Protein AF-B9TCU0-F1 (afdb_monomer)

InterPro domains:
  IPR010623 Type VI secretion system IcmF, C-terminal [PF06744] (36-79)
  IPR017748 T6S-associated protein TagF [PF09867] (132-261)
  IPR017748 T6S-associated protein TagF [TIGR03373] (132-264)
  IPR038225 T6S-associated protein TagF superfamily [G3DSA:3.40.1730.10] (129-309)

Foldseek 3Di:
DDDDDDPVCVVCVCVVPDDPDDDDDDDDDDDDKDKDKDWDDDDPPDQKDWDAALNDIDIDRRDPIDIDIDMPPDPNRDPDDDDDDDDDDDDDDDDDDDDDDDDDDDDDDDDDDDDDDDDDPDDPQKDKWFKWKWKAALLAQDIDTDDPPVVVVVVVVVLQVVLCVLLVVDVCSVVLLQPFAKWKKKKAKLPDQKMKIKIKHWHAYVVRHTGIIIMITMGGHPHRNVQQLLVLLQCVQVHVVRVVLVCQQRVDNDNPVSNVCRRRDIDITRSPPVVSVVVLVVVVVPDDQVNVCVQQVQFNSVLVLLVLCVVLVVCQVPVPLDDQAKEKAFAGPDPVCRSSVSSVVSVSNSVSCNVYTWIWMWMQGQQPNTGIIIIDGRGSDSLSVSLSSDVVSVVVHYDYRSPSVVSVVVVD

Radius of gyration: 26.93 Å; Cα contacts (8 Å, |Δi|>4): 605; chains: 1; bounding box: 75×57×75 Å

Nearest PDB structures (foldseek):
  6iz8-assembly1_B  TM=7.837E-01  e=7.554E-07  Pseudomonas aeruginosa
  2qnu-assembly1_B  TM=7.625E-01  e=1.665E-06  Pseudomonas aeruginosa PAO1
  6iz8-assembly1_C-2  TM=6.578E-01  e=1.972E-06  Pseudomonas aeruginosa
  2dd9-assembly2_C  TM=3.755E-01  e=1.488E-01  Chiridius poppei
  3wck-assembly6_F  TM=4.163E-01  e=4.599E-01  synthetic construct

Secondary structure (DSSP, 8-state):
------HHHHHHHHHHH--S----------PPPEEEEE---PPTT-S-EEEEETTEEEEE-SPPP--EEEEES-TT---------------------------------------------PPTTEEEEE-EEEE--TT-SS-EEE-S-HHHHHHHHHHHHHHHHHHTTSTTHHHHHHTPPPEEEEEEESS-SEEEEEEEE--B-TT--B--EEEEEEEE-S-HHHHHHHHHHHHHHHHHHHHHHHHHHHS-SSTHHHHHHHHH-EEEEETT-HHHHHHHHHHHHH--HHHHHHHHSS--HHHHHHHHHHHHHHHHHH------SEEEEE--SSHHHHHHHHHHHHHHHHHHHTTS--EEEEEEEEETTEEEEEEESSSS-HHHHHHHH-HHHHHHHEEESTT-THHHHHH-

Structure (mmCIF, N/CA/C/O backbone):
data_AF-B9TCU0-F1
#
_entry.id   AF-B9TCU0-F1
#
loop_
_atom_site.group_PDB
_atom_site.id
_atom_site.type_symbol
_atom_site.label_atom_id
_atom_site.label_alt_id
_atom_site.label_comp_id
_atom_site.label_asym_id
_atom_site.label_entity_id
_atom_site.label_seq_id
_atom_site.pdbx_PDB_ins_code
_atom_site.Cartn_x
_atom_site.Cartn_y
_atom_site.Cartn_z
_atom_site.occupancy
_atom_site.B_iso_or_equiv
_atom_site.auth_seq_id
_atom_site.auth_comp_id
_atom_site.auth_asym_id
_atom_site.auth_atom_id
_atom_site.pdbx_PDB_model_num
ATOM 1 N N . MET A 1 1 ? -21.642 18.076 28.314 1.00 26.59 1 MET A N 1
ATOM 2 C CA . MET A 1 1 ? -23.043 17.669 28.055 1.00 26.59 1 MET A CA 1
ATOM 3 C C . MET A 1 1 ? -23.347 17.977 26.596 1.00 26.59 1 MET A C 1
ATOM 5 O O . MET A 1 1 ? -23.140 19.115 26.224 1.00 26.59 1 MET A O 1
ATOM 9 N N . GLY A 1 2 ? -23.743 17.076 25.704 1.00 24.12 2 GLY A N 1
ATOM 10 C CA . GLY A 1 2 ? -23.940 15.633 25.761 1.00 24.12 2 GLY A CA 1
ATOM 11 C C . GLY A 1 2 ? -23.644 15.067 24.365 1.00 24.12 2 GLY A C 1
ATOM 12 O O . GLY A 1 2 ? -23.874 15.730 23.358 1.00 24.12 2 GLY A O 1
ATOM 13 N N . ILE A 1 3 ? -23.059 13.874 24.328 1.00 27.70 3 ILE A N 1
ATOM 14 C CA . ILE A 1 3 ? -22.777 13.119 23.107 1.00 27.70 3 ILE A CA 1
ATOM 15 C C . ILE A 1 3 ? -24.106 12.518 22.645 1.00 27.70 3 ILE A C 1
ATOM 17 O O . ILE A 1 3 ? -24.698 11.722 23.372 1.00 27.70 3 ILE A O 1
ATOM 21 N N . THR A 1 4 ? -24.593 12.883 21.462 1.00 23.77 4 THR A N 1
ATOM 22 C CA . THR A 1 4 ? -25.705 12.182 20.813 1.00 23.77 4 THR A CA 1
ATOM 23 C C . THR A 1 4 ? -25.148 10.994 20.037 1.00 23.77 4 THR A C 1
ATOM 25 O O . THR A 1 4 ? -24.582 11.130 18.956 1.00 23.77 4 THR A O 1
ATOM 28 N N . LEU A 1 5 ? -25.271 9.808 20.628 1.00 29.53 5 LEU A N 1
ATOM 29 C CA . LEU A 1 5 ? -25.070 8.537 19.933 1.00 29.53 5 LEU A CA 1
ATOM 30 C C . LEU A 1 5 ? -26.219 8.329 18.931 1.00 29.53 5 LEU A C 1
ATOM 32 O O . LEU A 1 5 ? -27.341 8.784 19.169 1.00 29.53 5 LEU A O 1
ATOM 36 N N . SER A 1 6 ? -25.965 7.642 17.814 1.00 33.78 6 SER A N 1
ATOM 37 C CA . SER A 1 6 ? -27.026 7.351 16.844 1.00 33.78 6 SER A CA 1
ATOM 38 C C . SER A 1 6 ? -28.133 6.508 17.506 1.00 33.78 6 SER A C 1
ATOM 40 O O . SER A 1 6 ? -27.818 5.629 18.315 1.00 33.78 6 SER A O 1
ATOM 42 N N . PRO A 1 7 ? -29.426 6.719 17.182 1.00 34.62 7 PRO A N 1
ATOM 43 C CA . PRO A 1 7 ? -30.531 5.995 17.824 1.00 34.62 7 PRO A CA 1
ATOM 44 C C . PRO A 1 7 ? -30.373 4.469 17.764 1.00 34.62 7 PRO A C 1
ATOM 46 O O . PRO A 1 7 ? -30.697 3.765 18.714 1.00 34.62 7 PRO A O 1
ATOM 49 N N . GLN A 1 8 ? -29.777 3.968 16.680 1.00 35.91 8 GLN A N 1
ATOM 50 C CA . GLN A 1 8 ? -29.482 2.551 16.470 1.00 35.91 8 GLN A CA 1
ATOM 51 C C . GLN A 1 8 ? -28.364 2.024 17.388 1.00 35.91 8 GLN A C 1
ATOM 53 O O . GLN A 1 8 ? -28.412 0.875 17.819 1.00 35.91 8 GLN A O 1
ATOM 58 N N . MET A 1 9 ? -27.364 2.852 17.710 1.00 36.84 9 MET A N 1
ATOM 59 C CA . MET A 1 9 ? -26.277 2.502 18.630 1.00 36.84 9 MET A CA 1
ATOM 60 C C . MET A 1 9 ? -26.756 2.531 20.086 1.00 36.84 9 MET A C 1
ATOM 62 O O . MET A 1 9 ? -26.443 1.617 20.842 1.00 36.84 9 MET A O 1
ATOM 66 N N . VAL A 1 10 ? -27.590 3.508 20.458 1.00 41.19 10 VAL A N 1
ATOM 67 C CA . VAL A 1 10 ? -28.221 3.574 21.792 1.00 41.19 10 VAL A CA 1
ATOM 68 C C . VAL A 1 10 ? -29.139 2.375 22.035 1.00 41.19 10 VAL A C 1
ATOM 70 O O . VAL A 1 10 ? -29.122 1.805 23.121 1.00 41.19 10 VAL A O 1
ATOM 73 N N . GLN A 1 11 ? -29.898 1.950 21.020 1.00 37.69 11 GLN A N 1
ATOM 74 C CA . GLN A 1 11 ? -30.792 0.791 21.114 1.00 37.69 11 GLN A CA 1
ATOM 75 C C . GLN A 1 11 ? -30.053 -0.550 21.261 1.00 37.69 11 GLN A C 1
ATOM 77 O O . GLN A 1 11 ? -30.598 -1.480 21.848 1.00 37.69 11 GLN A O 1
ATOM 82 N N . ARG A 1 12 ? -28.821 -0.667 20.746 1.00 35.38 12 ARG A N 1
ATOM 83 C CA . ARG A 1 12 ? -28.038 -1.920 20.756 1.00 35.38 12 ARG A CA 1
ATOM 84 C C . ARG A 1 12 ? -27.039 -2.014 21.906 1.00 35.38 12 ARG A C 1
ATOM 86 O O . ARG A 1 12 ? -26.642 -3.116 22.275 1.00 35.38 12 ARG A O 1
ATOM 93 N N . PHE A 1 13 ? -26.670 -0.878 22.492 1.00 34.59 13 PHE A N 1
ATOM 94 C CA . PHE A 1 13 ? -25.686 -0.792 23.567 1.00 34.59 13 PHE A CA 1
ATOM 95 C C . PHE A 1 13 ? -26.024 -1.653 24.802 1.00 34.59 13 PHE A C 1
ATOM 97 O O . PHE A 1 13 ? -25.126 -2.344 25.277 1.00 34.59 13 PHE A O 1
ATOM 104 N N . PRO A 1 14 ? -27.285 -1.743 25.283 1.00 35.59 14 PRO A N 1
ATOM 105 C CA . PRO A 1 14 ? -27.629 -2.614 26.413 1.00 35.59 14 PRO A CA 1
ATOM 106 C C . PRO A 1 14 ? -27.414 -4.110 26.133 1.00 35.59 14 PRO A C 1
ATOM 108 O O . PRO A 1 14 ? -27.074 -4.858 27.044 1.00 35.59 14 PRO A O 1
ATOM 111 N N . GLY A 1 15 ? -27.554 -4.546 24.875 1.00 34.66 15 GLY A N 1
ATOM 112 C CA . GLY A 1 15 ? -27.302 -5.934 24.468 1.00 34.66 15 GLY A CA 1
ATOM 113 C C . GLY A 1 15 ? -25.817 -6.300 24.406 1.00 34.66 15 GLY A C 1
ATOM 114 O O . GLY A 1 15 ? -25.475 -7.475 24.451 1.00 34.66 15 GLY A O 1
ATOM 115 N N . TRP A 1 16 ? -24.933 -5.303 24.335 1.00 33.47 16 TRP A N 1
ATOM 116 C CA . TRP A 1 16 ? -23.480 -5.488 24.279 1.00 33.47 16 TRP A CA 1
ATOM 117 C C . TRP A 1 16 ? -22.826 -5.569 25.662 1.00 33.47 16 TRP A C 1
ATOM 119 O O . TRP A 1 16 ? -21.682 -6.003 25.774 1.00 33.47 16 TRP A O 1
ATOM 129 N N . ILE A 1 17 ? -23.538 -5.146 26.708 1.00 33.09 17 ILE A N 1
ATOM 130 C CA . ILE A 1 17 ? -22.996 -4.993 28.067 1.00 33.09 17 ILE A CA 1
ATOM 131 C C . ILE A 1 17 ? -23.728 -5.839 29.120 1.00 33.09 17 ILE A C 1
ATOM 133 O O . ILE A 1 17 ? -23.374 -5.780 30.296 1.00 33.09 17 ILE A O 1
ATOM 137 N N . ALA A 1 18 ? -24.744 -6.619 28.733 1.00 28.84 18 ALA A N 1
ATOM 138 C CA . ALA A 1 18 ? -25.512 -7.434 29.671 1.00 28.84 18 ALA A CA 1
ATOM 139 C C . ALA A 1 18 ? -24.767 -8.735 30.057 1.00 28.84 18 ALA A C 1
ATOM 141 O O . ALA A 1 18 ? -24.343 -9.482 29.172 1.00 28.84 18 ALA A O 1
ATOM 142 N N . PRO A 1 19 ? -24.644 -9.064 31.360 1.00 27.56 19 PRO A N 1
ATOM 143 C CA . PRO A 1 19 ? -24.192 -10.377 31.815 1.00 27.56 19 PRO A CA 1
ATOM 144 C C . PRO A 1 19 ? -25.204 -11.468 31.439 1.00 27.56 19 PRO A C 1
ATOM 146 O O . PRO A 1 19 ? -26.414 -11.243 31.483 1.00 27.56 19 PRO A O 1
ATOM 149 N N . ILE A 1 20 ? -24.724 -12.675 31.126 1.00 34.12 20 ILE A N 1
ATOM 150 C CA . ILE A 1 20 ? -25.578 -13.836 30.833 1.00 34.12 20 ILE A CA 1
ATOM 151 C C . ILE A 1 20 ? -26.242 -14.311 32.136 1.00 34.12 20 ILE A C 1
ATOM 153 O O . ILE A 1 20 ? -25.712 -15.173 32.832 1.00 34.12 20 ILE A O 1
ATOM 157 N N . ALA A 1 21 ? -27.406 -13.754 32.472 1.00 27.36 21 ALA A N 1
ATOM 158 C CA . ALA A 1 21 ? -28.338 -14.348 33.426 1.00 27.36 21 ALA A CA 1
ATOM 159 C C . ALA A 1 21 ? -29.784 -13.881 33.175 1.00 27.36 21 ALA A C 1
ATOM 161 O O . ALA A 1 21 ? -30.090 -12.695 33.219 1.00 27.36 21 ALA A O 1
ATOM 162 N N . SER A 1 22 ? -30.654 -14.872 32.954 1.00 28.42 22 SER A N 1
ATOM 163 C CA . SER A 1 22 ? -32.119 -14.876 33.118 1.00 28.42 22 SER A CA 1
ATOM 164 C C . SER A 1 22 ? -32.955 -13.763 32.460 1.00 28.42 22 SER A C 1
ATOM 166 O O . SER A 1 22 ? -33.134 -12.687 33.014 1.00 28.42 22 SER A O 1
ATOM 168 N N . GLY A 1 23 ? -33.558 -14.135 31.324 1.00 37.69 23 GLY A N 1
ATOM 169 C CA . GLY A 1 23 ? -34.885 -13.763 30.805 1.00 37.69 23 GLY A CA 1
ATOM 170 C C . GLY A 1 23 ? -35.537 -12.432 31.206 1.00 37.69 23 GLY A C 1
ATOM 171 O O . GLY A 1 23 ? -35.969 -12.252 32.339 1.00 37.69 23 GLY A O 1
ATOM 172 N N . GLY A 1 24 ? -35.793 -11.585 30.206 1.00 26.89 24 GLY A N 1
ATOM 173 C CA . GLY A 1 24 ? -36.731 -10.467 30.306 1.00 26.89 24 GLY A CA 1
ATOM 174 C C . GLY A 1 24 ? -36.996 -9.837 28.940 1.00 26.89 24 GLY A C 1
ATOM 175 O O . GLY A 1 24 ? -36.077 -9.345 28.297 1.00 26.89 24 GLY A O 1
ATOM 176 N N . MET A 1 25 ? -38.248 -9.902 28.484 1.00 36.75 25 MET A N 1
ATOM 177 C CA . MET A 1 25 ? -38.725 -9.379 27.200 1.00 36.75 25 MET A CA 1
ATOM 178 C C . MET A 1 25 ? -38.725 -7.844 27.146 1.00 36.75 25 MET A C 1
ATOM 180 O O . MET A 1 25 ? -39.089 -7.197 28.125 1.00 36.75 25 MET A O 1
ATOM 184 N N . ALA A 1 26 ? -38.451 -7.275 25.967 1.00 29.12 26 ALA A N 1
ATOM 185 C CA . ALA A 1 26 ? -38.854 -5.915 25.611 1.00 29.12 26 ALA A CA 1
ATOM 186 C C . ALA A 1 26 ? -39.508 -5.906 24.215 1.00 29.12 26 ALA A C 1
ATOM 188 O O . ALA A 1 26 ? -38.931 -6.374 23.235 1.00 29.12 26 ALA A O 1
ATOM 189 N N . SER A 1 27 ? -40.747 -5.414 24.179 1.00 30.56 27 SER A N 1
ATOM 190 C CA . SER A 1 27 ? -41.690 -5.368 23.052 1.00 30.56 27 SER A CA 1
ATOM 191 C C . SER A 1 27 ? -41.362 -4.257 22.021 1.00 30.56 27 SER A C 1
ATOM 193 O O . SER A 1 27 ? -40.535 -3.390 22.303 1.00 30.56 27 SER A O 1
ATOM 195 N N . PRO A 1 28 ? -41.987 -4.260 20.820 1.00 35.91 28 PRO A N 1
ATOM 196 C CA . PRO A 1 28 ? -41.381 -3.773 19.578 1.00 35.91 28 PRO A CA 1
ATOM 197 C C . PRO A 1 28 ? -41.651 -2.288 19.286 1.00 35.91 28 PRO A C 1
ATOM 199 O O . PRO A 1 28 ? -42.766 -1.799 19.461 1.00 35.91 28 PRO A O 1
ATOM 202 N N . GLN A 1 29 ? -40.652 -1.583 18.745 1.00 34.12 29 GLN A N 1
ATOM 203 C CA . GLN A 1 29 ? -40.837 -0.303 18.051 1.00 34.12 29 GLN A CA 1
ATOM 204 C C . GLN A 1 29 ? -40.674 -0.504 16.537 1.00 34.12 29 GLN A C 1
ATOM 206 O O . GLN A 1 29 ? -39.773 -1.203 16.080 1.00 34.12 29 GLN A O 1
ATOM 211 N N . SER A 1 30 ? -41.603 0.095 15.789 1.00 43.19 30 SER A N 1
ATOM 212 C CA . SER A 1 30 ? -41.856 -0.017 14.347 1.00 43.19 30 SER A CA 1
ATOM 213 C C . SER A 1 30 ? -40.603 -0.016 13.465 1.00 43.19 30 SER A C 1
ATOM 215 O O . SER A 1 30 ? -39.891 0.987 13.381 1.00 43.19 30 SER A O 1
ATOM 217 N N . MET A 1 31 ? -40.384 -1.121 12.752 1.00 44.38 31 MET A N 1
ATOM 218 C CA . MET A 1 31 ? -39.371 -1.224 11.703 1.00 44.38 31 MET A CA 1
ATOM 219 C C . MET A 1 31 ? -39.817 -0.442 10.457 1.00 44.38 31 MET A C 1
ATOM 221 O O . MET A 1 31 ? -40.980 -0.510 10.060 1.00 44.38 31 MET A O 1
ATOM 225 N N . ALA A 1 32 ? -38.899 0.308 9.842 1.00 47.41 32 ALA A N 1
ATOM 226 C CA . ALA A 1 32 ? -39.156 1.012 8.588 1.00 47.41 32 ALA A CA 1
ATOM 227 C C . ALA A 1 32 ? -39.454 0.000 7.467 1.00 47.41 32 ALA A C 1
ATOM 229 O O . ALA A 1 32 ? -38.639 -0.881 7.201 1.00 47.41 32 ALA A O 1
ATOM 230 N N . GLN A 1 33 ? -40.621 0.121 6.830 1.00 60.56 33 GLN A N 1
ATOM 231 C CA . GLN A 1 33 ? -41.038 -0.754 5.733 1.00 60.56 33 GLN A CA 1
ATOM 232 C C . GLN A 1 33 ? -40.430 -0.295 4.406 1.00 60.56 33 GLN A C 1
ATOM 234 O O . GLN A 1 33 ? -40.471 0.886 4.070 1.00 60.56 33 GLN A O 1
ATOM 239 N N . THR A 1 34 ? -39.900 -1.238 3.634 1.00 60.62 34 THR A N 1
ATOM 240 C CA . THR A 1 34 ? -39.382 -1.040 2.277 1.00 60.62 34 THR A CA 1
ATOM 241 C C . THR A 1 34 ? -40.308 -1.715 1.276 1.00 60.62 34 THR A C 1
ATOM 243 O O . THR A 1 34 ? -40.689 -2.867 1.471 1.00 60.62 34 THR A O 1
ATOM 246 N N . VAL A 1 35 ? -40.661 -1.008 0.200 1.00 67.12 35 VAL A N 1
ATOM 247 C CA . VAL A 1 35 ? -41.445 -1.545 -0.922 1.00 67.12 35 VAL A CA 1
ATOM 248 C C . VAL A 1 35 ? -40.491 -1.926 -2.050 1.00 67.12 35 VAL A C 1
ATOM 250 O O . VAL A 1 35 ? -39.668 -1.111 -2.462 1.00 67.12 35 VAL A O 1
ATOM 253 N N . PHE A 1 36 ? -40.606 -3.145 -2.562 1.00 62.81 36 PHE A N 1
ATOM 254 C CA . PHE A 1 36 ? -39.810 -3.660 -3.677 1.00 62.81 36 PHE A CA 1
ATOM 255 C C . PHE A 1 36 ? -40.688 -4.485 -4.625 1.00 62.81 36 PHE A C 1
ATOM 257 O O . PHE A 1 36 ? -41.840 -4.778 -4.313 1.00 62.81 36 PHE A O 1
ATOM 264 N N . GLN A 1 37 ? -40.178 -4.835 -5.807 1.00 70.12 37 GLN A N 1
ATOM 265 C CA . GLN A 1 37 ? -40.928 -5.595 -6.811 1.00 70.12 37 GLN A CA 1
ATOM 266 C C . GLN A 1 37 ? -40.261 -6.933 -7.123 1.00 70.12 37 GLN A C 1
ATOM 268 O O . GLN A 1 37 ? -39.038 -7.020 -7.203 1.00 70.12 37 GLN A O 1
ATOM 273 N N . ILE A 1 38 ? -41.074 -7.967 -7.343 1.00 68.81 38 ILE A N 1
ATOM 274 C CA . ILE A 1 38 ? -40.648 -9.295 -7.792 1.00 68.81 38 ILE A CA 1
ATOM 275 C C . ILE A 1 38 ? -41.333 -9.617 -9.116 1.00 68.81 38 ILE A C 1
ATOM 277 O O . ILE A 1 38 ? -42.544 -9.449 -9.247 1.00 68.81 38 ILE A O 1
ATOM 281 N N . GLN A 1 39 ? -40.578 -10.132 -10.085 1.00 81.25 39 GLN A N 1
ATOM 282 C CA . GLN A 1 39 ? -41.129 -10.713 -11.305 1.00 81.25 39 GLN A CA 1
ATOM 283 C C . GLN A 1 39 ? -40.887 -12.232 -11.306 1.00 81.25 39 GLN A C 1
ATOM 285 O O . GLN A 1 39 ? -39.736 -12.662 -11.370 1.00 81.25 39 GLN A O 1
ATOM 290 N N . PRO A 1 40 ? -41.937 -13.067 -11.224 1.00 71.00 40 PRO A N 1
ATOM 291 C CA . PRO A 1 40 ? -41.791 -14.514 -11.283 1.00 71.00 40 PRO A CA 1
ATOM 292 C C . PRO A 1 40 ? -41.561 -14.980 -12.731 1.00 71.00 40 PRO A C 1
ATOM 294 O O . PRO A 1 40 ? -42.183 -14.465 -13.664 1.00 71.00 40 PRO A O 1
ATOM 297 N N . MET A 1 41 ? -40.677 -15.960 -12.922 1.00 71.44 41 MET A N 1
ATOM 298 C CA . MET A 1 41 ? -40.292 -16.513 -14.222 1.00 71.44 41 MET A CA 1
ATOM 299 C C . MET A 1 41 ? -40.575 -18.023 -14.287 1.00 71.44 41 MET A C 1
ATOM 301 O O . MET A 1 41 ? -40.453 -18.704 -13.271 1.00 71.44 41 MET A O 1
ATOM 305 N N . PRO A 1 42 ? -40.900 -18.590 -15.465 1.00 74.25 42 PRO A N 1
ATOM 306 C CA . PRO A 1 42 ? -41.048 -20.036 -15.625 1.00 74.25 42 PRO A CA 1
ATOM 307 C C . PRO A 1 42 ? -39.789 -20.791 -15.197 1.00 74.25 42 PRO A C 1
ATOM 309 O O . PRO A 1 42 ? -38.698 -20.516 -15.693 1.00 74.25 42 PRO A O 1
ATOM 312 N N . ALA A 1 43 ? -39.957 -21.775 -14.317 1.00 70.00 43 ALA A N 1
ATOM 313 C CA . ALA A 1 43 ? -38.896 -22.690 -13.919 1.00 70.00 43 ALA A CA 1
ATOM 314 C C . ALA A 1 43 ? -39.068 -24.027 -14.671 1.00 70.00 43 ALA A C 1
ATOM 316 O O . ALA A 1 43 ? -40.165 -24.598 -14.641 1.00 70.00 43 ALA A O 1
ATOM 317 N N . PRO A 1 44 ? -38.030 -24.543 -15.359 1.00 59.25 44 PRO A N 1
ATOM 318 C CA . PRO A 1 44 ? -38.108 -25.825 -16.057 1.00 59.25 44 PRO A CA 1
ATOM 319 C C . PRO A 1 44 ? -38.545 -26.955 -15.116 1.00 59.25 44 PRO A C 1
ATOM 321 O O . PRO A 1 44 ? -37.986 -27.116 -14.037 1.00 59.25 44 PRO A O 1
ATOM 324 N N . GLY A 1 45 ? -39.549 -27.734 -15.525 1.00 74.94 45 GLY A N 1
ATOM 325 C CA . GLY A 1 45 ? -40.087 -28.842 -14.723 1.00 74.94 45 GLY A CA 1
ATOM 326 C C . GLY A 1 45 ? -41.131 -28.447 -13.670 1.00 74.94 45 GLY A C 1
ATOM 327 O O . GLY A 1 45 ? -41.716 -29.333 -13.053 1.00 74.94 45 GLY A O 1
ATOM 328 N N . THR A 1 46 ? -41.432 -27.155 -13.509 1.00 63.72 46 THR A N 1
ATOM 329 C CA . THR A 1 46 ? -42.382 -26.656 -12.505 1.00 63.72 46 THR A CA 1
ATOM 330 C C . THR A 1 46 ? -43.614 -26.054 -13.181 1.00 63.72 46 THR A C 1
ATOM 332 O O . THR A 1 46 ? -43.521 -25.093 -13.944 1.00 63.72 46 THR A O 1
ATOM 335 N N . LEU A 1 47 ? -44.795 -26.621 -12.912 1.00 75.19 47 LEU A N 1
ATOM 336 C CA . LEU A 1 47 ? -46.069 -26.119 -13.450 1.00 75.19 47 LEU A CA 1
ATOM 337 C C . LEU A 1 47 ? -46.570 -24.879 -12.697 1.00 75.19 47 LEU A C 1
ATOM 339 O O . LEU A 1 47 ? -47.173 -23.988 -13.296 1.00 75.19 47 LEU A O 1
ATOM 343 N N . GLU A 1 48 ? -46.308 -24.817 -11.392 1.00 78.25 48 GLU A N 1
ATOM 344 C CA . GLU A 1 48 ? -46.582 -23.660 -10.549 1.00 78.25 48 GLU A CA 1
ATOM 345 C C . GLU A 1 48 ? -45.658 -23.609 -9.329 1.00 78.25 48 GLU A C 1
ATOM 347 O O . GLU A 1 48 ? -45.198 -24.646 -8.856 1.00 78.25 48 GLU A O 1
ATOM 352 N N . TYR A 1 49 ? -45.417 -22.413 -8.800 1.00 72.75 49 TYR A N 1
ATOM 353 C CA . TYR A 1 49 ? -44.731 -22.212 -7.524 1.00 72.75 49 TYR A CA 1
ATOM 354 C C . TYR A 1 49 ? -45.268 -20.971 -6.802 1.00 72.75 49 TYR A C 1
ATOM 356 O O . TYR A 1 49 ? -45.847 -20.084 -7.428 1.00 72.75 49 TYR A O 1
ATOM 364 N N . THR A 1 50 ? -45.076 -20.904 -5.484 1.00 79.75 50 THR A N 1
ATOM 365 C CA . THR A 1 50 ? -45.475 -19.759 -4.653 1.00 79.75 50 THR A CA 1
ATOM 366 C C . THR A 1 50 ? -44.258 -19.217 -3.915 1.00 79.75 50 THR A C 1
ATOM 368 O O . THR A 1 50 ? -43.520 -19.987 -3.306 1.00 79.75 50 THR A O 1
ATOM 371 N N . VAL A 1 51 ? -44.054 -17.903 -3.971 1.00 74.06 51 VAL A N 1
ATOM 372 C CA . VAL A 1 51 ? -43.053 -17.173 -3.181 1.00 74.06 51 VAL A CA 1
ATOM 373 C C . VAL A 1 51 ? -43.763 -16.546 -1.990 1.00 74.06 51 VAL A C 1
ATOM 375 O O . VAL A 1 51 ? -44.746 -15.844 -2.195 1.00 74.06 51 VAL A O 1
ATOM 378 N N . GLU A 1 52 ? -43.291 -16.783 -0.769 1.00 75.25 52 GLU A N 1
ATOM 379 C CA . GLU A 1 52 ? -43.852 -16.179 0.443 1.00 75.25 52 GLU A CA 1
ATOM 380 C C . GLU A 1 52 ? -42.797 -15.324 1.153 1.00 75.25 52 GLU A C 1
ATOM 382 O O . GLU A 1 52 ? -41.707 -15.814 1.442 1.00 75.25 52 GLU A O 1
ATOM 387 N N . ILE A 1 53 ? -43.108 -14.050 1.413 1.00 68.88 53 ILE A N 1
ATOM 388 C CA . ILE A 1 53 ? -42.243 -13.121 2.160 1.00 68.88 53 ILE A CA 1
ATOM 389 C C . ILE A 1 53 ? -43.097 -12.402 3.200 1.00 68.88 53 ILE A C 1
ATOM 391 O O . ILE A 1 53 ? -44.039 -11.689 2.851 1.00 68.88 53 ILE A O 1
ATOM 395 N N . ASP A 1 54 ? -42.777 -12.596 4.480 1.00 69.38 54 ASP A N 1
ATOM 396 C CA . ASP A 1 54 ? -43.516 -12.034 5.620 1.00 69.38 54 ASP A CA 1
ATOM 397 C C . ASP A 1 54 ? -45.041 -12.255 5.538 1.00 69.38 54 ASP A C 1
ATOM 399 O O . ASP A 1 54 ? -45.822 -11.333 5.780 1.00 69.38 54 ASP A O 1
ATOM 403 N N . GLY A 1 55 ? -45.479 -13.442 5.110 1.00 72.94 55 GLY A N 1
ATOM 404 C CA . GLY A 1 55 ? -46.899 -13.773 4.925 1.00 72.94 55 GLY A CA 1
ATOM 405 C C . GLY A 1 55 ? -47.534 -13.269 3.618 1.00 72.94 55 GLY A C 1
ATOM 406 O O . GLY A 1 55 ? -48.662 -13.647 3.305 1.00 72.94 55 GLY A O 1
ATOM 407 N N . GLN A 1 56 ? -46.834 -12.467 2.807 1.00 78.81 56 GLN A N 1
ATOM 408 C CA . GLN A 1 56 ? -47.292 -12.111 1.458 1.00 78.81 56 GLN A CA 1
ATOM 409 C C . GLN A 1 56 ? -46.934 -13.232 0.482 1.00 78.81 56 GLN A C 1
ATOM 411 O O . GLN A 1 56 ? -45.755 -13.526 0.295 1.00 78.81 56 GLN A O 1
ATOM 416 N N . GLN A 1 57 ? -47.934 -13.826 -0.175 1.00 81.06 57 GLN A N 1
ATOM 417 C CA . GLN A 1 57 ? -47.745 -14.895 -1.159 1.00 81.06 57 GLN A CA 1
ATOM 418 C C . GLN A 1 57 ? -47.899 -14.400 -2.606 1.00 81.06 57 GLN A C 1
ATOM 420 O O . GLN A 1 57 ? -48.912 -13.807 -2.973 1.00 81.06 57 GLN A O 1
ATOM 425 N N . LEU A 1 58 ? -46.932 -14.737 -3.457 1.00 78.88 58 LEU A N 1
ATOM 426 C CA . LEU A 1 58 ? -46.951 -14.557 -4.906 1.00 78.88 58 LEU A CA 1
ATOM 427 C C . LEU A 1 58 ? -46.948 -15.930 -5.583 1.00 78.88 58 LEU A C 1
ATOM 429 O O . LEU A 1 58 ? -45.914 -16.590 -5.677 1.00 78.88 58 LEU A O 1
ATOM 433 N N . ARG A 1 59 ? -48.113 -16.366 -6.067 1.00 81.56 59 ARG A N 1
ATOM 434 C CA . ARG A 1 59 ? -48.266 -17.630 -6.799 1.00 81.56 59 ARG A CA 1
ATOM 435 C C . ARG A 1 59 ? -48.113 -17.416 -8.299 1.00 81.56 59 ARG A C 1
ATOM 437 O O . ARG A 1 59 ? -48.781 -16.567 -8.883 1.00 81.56 59 ARG A O 1
ATOM 444 N N . TYR A 1 60 ? -47.298 -18.247 -8.929 1.00 78.75 60 TYR A N 1
ATOM 445 C CA . TYR A 1 60 ? -47.016 -18.216 -10.353 1.00 78.75 60 TYR A CA 1
ATOM 446 C C . TYR A 1 60 ? -47.333 -19.563 -10.999 1.00 78.75 60 TYR A C 1
ATOM 448 O O . TYR A 1 60 ? -46.897 -20.599 -10.510 1.00 78.75 60 TYR A O 1
ATOM 456 N N . ARG A 1 61 ? -48.093 -19.553 -12.101 1.00 84.00 61 ARG A N 1
ATOM 457 C CA . ARG A 1 61 ? -48.567 -20.756 -12.816 1.00 84.00 61 ARG A CA 1
ATOM 458 C C . ARG A 1 61 ? -48.186 -20.736 -14.296 1.00 84.00 61 ARG A C 1
ATOM 460 O O . ARG A 1 61 ? -49.034 -20.956 -15.158 1.00 84.00 61 ARG A O 1
ATOM 467 N N . ASN A 1 62 ? -46.946 -20.351 -14.602 1.00 74.75 62 ASN A N 1
ATOM 468 C CA . ASN A 1 62 ? -46.466 -20.182 -15.980 1.00 74.75 62 ASN A CA 1
ATOM 469 C C . ASN A 1 62 ? -47.331 -19.228 -16.836 1.00 74.75 62 ASN A C 1
ATOM 471 O O . ASN A 1 62 ? -47.382 -19.336 -18.060 1.00 74.75 62 ASN A O 1
ATOM 475 N N . THR A 1 63 ? -48.007 -18.268 -16.196 1.00 78.00 63 THR A N 1
ATOM 476 C CA . THR A 1 63 ? -48.698 -17.154 -16.860 1.00 78.00 63 THR A CA 1
ATOM 477 C C . THR A 1 63 ? -47.679 -16.110 -17.339 1.00 78.00 63 THR A C 1
ATOM 479 O O . THR A 1 63 ? -46.535 -16.123 -16.882 1.00 78.00 63 THR A O 1
ATOM 482 N N . PRO A 1 64 ? -48.024 -15.175 -18.243 1.00 78.50 64 PRO A N 1
ATOM 483 C CA . PRO A 1 64 ? -47.100 -14.110 -18.636 1.00 78.50 64 PRO A CA 1
ATOM 484 C C . PRO A 1 64 ? -46.515 -13.388 -17.410 1.00 78.50 64 PRO A C 1
ATOM 486 O O . PRO A 1 64 ? -47.261 -12.957 -16.535 1.00 78.50 64 PRO A O 1
ATOM 489 N N . ALA A 1 65 ? -45.185 -13.298 -17.329 1.00 71.19 65 ALA A N 1
ATOM 490 C CA . ALA A 1 65 ? -44.486 -12.733 -16.175 1.00 71.19 65 ALA A CA 1
ATOM 491 C C . ALA A 1 65 ? -44.815 -11.241 -15.991 1.00 71.19 65 ALA A C 1
ATOM 493 O O . ALA A 1 65 ? -44.588 -10.441 -16.904 1.00 71.19 65 ALA A O 1
ATOM 494 N N . GLN A 1 66 ? -45.309 -10.868 -14.808 1.00 66.69 66 GLN A N 1
ATOM 495 C CA . GLN A 1 66 ? -45.666 -9.498 -14.423 1.00 66.69 66 GLN A CA 1
ATOM 496 C C . GLN A 1 66 ? -44.979 -9.121 -13.105 1.00 66.69 66 GLN A C 1
ATOM 498 O O . GLN A 1 66 ? -44.811 -9.977 -12.239 1.00 66.69 66 GLN A O 1
ATOM 503 N N . TRP A 1 67 ? -44.584 -7.854 -12.960 1.00 77.69 67 TRP A N 1
ATOM 504 C CA . TRP A 1 67 ? -44.025 -7.322 -11.715 1.00 77.69 67 TRP A CA 1
ATOM 505 C C . TRP A 1 67 ? -45.100 -7.250 -10.623 1.00 77.69 67 TRP A C 1
ATOM 507 O O . TRP A 1 67 ? -46.179 -6.702 -10.850 1.00 77.69 67 TRP A O 1
ATOM 517 N N . ALA A 1 68 ? -44.792 -7.771 -9.438 1.00 66.75 68 ALA A N 1
ATOM 518 C CA . ALA A 1 68 ? -45.633 -7.719 -8.249 1.00 66.75 68 ALA A CA 1
ATOM 519 C C . ALA A 1 68 ? -44.915 -6.949 -7.131 1.00 66.75 68 ALA A C 1
ATOM 521 O O . ALA A 1 68 ? -43.758 -7.233 -6.834 1.00 66.75 68 ALA A O 1
ATOM 522 N N . ASN A 1 69 ? -45.593 -5.979 -6.510 1.00 73.50 69 ASN A N 1
ATOM 523 C CA . ASN A 1 69 ? -45.057 -5.236 -5.365 1.00 73.50 69 ASN A CA 1
ATOM 524 C C . ASN A 1 69 ? -45.132 -6.084 -4.085 1.00 73.50 69 ASN A C 1
ATOM 526 O O . ASN A 1 69 ? -46.151 -6.727 -3.838 1.00 73.50 69 ASN A O 1
ATOM 530 N N . MET A 1 70 ? -44.095 -6.022 -3.254 1.00 70.50 70 MET A N 1
ATOM 531 C CA . MET A 1 70 ? -44.031 -6.621 -1.921 1.00 70.50 70 MET A CA 1
ATOM 532 C C . MET A 1 70 ? -43.408 -5.636 -0.928 1.00 70.50 70 MET A C 1
ATOM 534 O O . MET A 1 70 ? -42.659 -4.737 -1.315 1.00 70.50 70 MET A O 1
ATOM 538 N N . VAL A 1 71 ? -43.742 -5.785 0.354 1.00 72.06 71 VAL A N 1
ATOM 539 C CA . VAL A 1 71 ? -43.297 -4.876 1.424 1.00 72.06 71 VAL A CA 1
ATOM 540 C C . VAL A 1 71 ? -42.579 -5.647 2.530 1.00 72.06 71 VAL A C 1
ATOM 542 O O . VAL A 1 71 ? -43.139 -6.616 3.026 1.00 72.06 71 VAL A O 1
ATOM 545 N N . HIS A 1 72 ? -41.386 -5.217 2.950 1.00 66.69 72 HIS A N 1
ATOM 546 C CA . HIS A 1 72 ? -40.638 -5.832 4.057 1.00 66.69 72 HIS A CA 1
ATOM 547 C C . HIS A 1 72 ? -40.125 -4.780 5.058 1.00 66.69 72 HIS A C 1
ATOM 549 O O . HIS A 1 72 ? -39.533 -3.791 4.624 1.00 66.69 72 HIS A O 1
ATOM 555 N N . PRO A 1 73 ? -40.285 -4.970 6.381 1.00 69.12 73 PRO A N 1
ATOM 556 C CA . PRO A 1 73 ? -41.052 -6.041 7.014 1.00 69.12 73 PRO A CA 1
ATOM 557 C C . PRO A 1 73 ? -42.562 -5.807 6.881 1.00 69.12 73 PRO A C 1
ATOM 559 O O . PRO A 1 73 ? -43.071 -4.728 7.198 1.00 69.12 73 PRO A O 1
ATOM 562 N N . SER A 1 74 ? -43.298 -6.810 6.411 1.00 63.53 74 SER A N 1
ATOM 563 C CA . SER A 1 74 ? -44.759 -6.732 6.323 1.00 63.53 74 SER A CA 1
ATOM 564 C C . SER A 1 74 ? -45.407 -6.921 7.701 1.00 63.53 74 SER A C 1
ATOM 566 O O . SER A 1 74 ? -44.966 -7.729 8.516 1.00 63.53 74 SER A O 1
ATOM 568 N N . ALA A 1 75 ? -46.497 -6.193 7.966 1.00 58.72 75 ALA A N 1
ATOM 569 C CA . ALA A 1 75 ? -47.247 -6.314 9.220 1.00 58.72 75 ALA A CA 1
ATOM 570 C C . ALA A 1 75 ? -48.005 -7.655 9.357 1.00 58.72 75 ALA A C 1
ATOM 572 O O . ALA A 1 75 ? -48.611 -7.903 10.396 1.00 58.72 75 ALA A O 1
ATOM 573 N N . GLN A 1 76 ? -48.006 -8.498 8.316 1.00 54.66 76 GLN A N 1
ATOM 574 C CA . GLN A 1 76 ? -48.752 -9.761 8.264 1.00 54.66 76 GLN A CA 1
ATOM 575 C C . GLN A 1 76 ? -47.934 -10.981 8.727 1.00 54.66 76 GLN A C 1
ATOM 577 O O . GLN A 1 76 ? -48.503 -12.058 8.879 1.00 54.66 76 GLN A O 1
ATOM 582 N N . GLY A 1 77 ? -46.634 -10.829 9.003 1.00 46.78 77 GLY A N 1
ATOM 583 C CA . GLY A 1 77 ? -45.784 -11.907 9.513 1.00 46.78 77 GLY A CA 1
ATOM 584 C C . GLY A 1 77 ? -45.735 -11.955 11.042 1.00 46.78 77 GLY A C 1
ATOM 585 O O . GLY A 1 77 ? -44.792 -11.446 11.643 1.00 46.78 77 GLY A O 1
ATOM 586 N N . THR A 1 78 ? -46.715 -12.578 11.696 1.00 37.91 78 THR A N 1
ATOM 587 C CA . THR A 1 78 ? -46.540 -13.039 13.086 1.00 37.91 78 THR A CA 1
ATOM 588 C C . THR A 1 78 ? -45.660 -14.297 13.107 1.00 37.91 78 THR A C 1
ATOM 590 O O . THR A 1 78 ? -45.927 -15.216 12.331 1.00 37.91 78 THR A O 1
ATOM 593 N N . PRO A 1 79 ? -44.634 -14.393 13.976 1.00 37.62 79 PRO A N 1
ATOM 594 C CA . PRO A 1 79 ? -43.848 -15.613 14.129 1.00 37.62 79 PRO A CA 1
ATOM 595 C C . PRO A 1 79 ? -44.681 -16.640 14.899 1.00 37.62 79 PRO A C 1
ATOM 597 O O . PRO A 1 79 ? -44.702 -16.625 16.128 1.00 37.62 79 PRO A O 1
ATOM 600 N N . ASP A 1 80 ? -45.410 -17.495 14.183 1.00 32.56 80 ASP A N 1
ATOM 601 C CA . ASP A 1 80 ? -46.236 -18.517 14.817 1.00 32.56 80 ASP A CA 1
ATOM 602 C C . ASP A 1 80 ? -45.453 -19.807 15.094 1.00 32.56 80 ASP A C 1
ATOM 604 O O . ASP A 1 80 ? -44.638 -20.292 14.304 1.00 32.56 80 ASP A O 1
ATOM 608 N N . HIS A 1 81 ? -45.719 -20.334 16.282 1.00 33.06 81 HIS A N 1
ATOM 609 C CA . HIS A 1 81 ? -45.126 -21.502 16.911 1.00 33.06 81 HIS A CA 1
ATOM 610 C C . HIS A 1 81 ? -45.200 -22.774 16.047 1.00 33.06 81 HIS A C 1
ATOM 612 O O . HIS A 1 81 ? -46.288 -23.230 15.701 1.00 33.06 81 HIS A O 1
ATOM 618 N N . GLN A 1 82 ? -44.072 -23.464 15.834 1.00 29.88 82 GLN A N 1
ATOM 619 C CA . GLN A 1 82 ? -44.096 -24.884 15.457 1.00 29.88 82 GLN A CA 1
ATOM 620 C C . GLN A 1 82 ? -43.902 -25.781 16.686 1.00 29.88 82 GLN A C 1
ATOM 622 O O . GLN A 1 82 ? -42.804 -25.937 17.220 1.00 29.88 82 GLN A O 1
ATOM 627 N N . GLN A 1 83 ? -45.014 -26.381 17.118 1.00 27.69 83 GLN A N 1
ATOM 628 C CA . GLN A 1 83 ? -45.063 -27.580 17.958 1.00 27.69 83 GLN A CA 1
ATOM 629 C C . GLN A 1 83 ? -44.453 -28.803 17.240 1.00 27.69 83 GLN A C 1
ATOM 631 O O . GLN A 1 83 ? -44.431 -28.859 16.008 1.00 27.69 83 GLN A O 1
ATOM 636 N N . PRO A 1 84 ? -43.978 -29.812 17.996 1.00 34.22 84 PRO A N 1
ATOM 637 C CA . PRO A 1 84 ? -43.210 -30.922 17.457 1.00 34.22 84 PRO A CA 1
ATOM 638 C C . PRO A 1 84 ? -44.116 -32.022 16.890 1.00 34.22 84 PRO A C 1
ATOM 640 O O . PRO A 1 84 ? -45.048 -32.480 17.545 1.00 34.22 84 PRO A O 1
ATOM 643 N N . GLY A 1 85 ? -43.760 -32.537 15.711 1.00 28.23 85 GLY A N 1
ATOM 644 C CA . GLY A 1 85 ? -44.160 -33.880 15.289 1.00 28.23 85 GLY A CA 1
ATOM 645 C C . GLY A 1 85 ? -44.752 -33.987 13.888 1.00 28.23 85 GLY A C 1
ATOM 646 O O . GLY A 1 85 ? -45.962 -33.948 13.715 1.00 28.23 85 GLY A O 1
ATOM 647 N N . ARG A 1 86 ? -43.900 -34.297 12.906 1.00 26.31 86 ARG A N 1
ATOM 648 C CA . ARG A 1 86 ? -43.997 -35.525 12.091 1.00 26.31 86 ARG A CA 1
ATOM 649 C C . ARG A 1 86 ? -42.837 -35.573 11.101 1.00 26.31 86 ARG A C 1
ATOM 651 O O . ARG A 1 86 ? -42.753 -34.783 10.170 1.00 26.31 86 ARG A O 1
ATOM 658 N N . ARG A 1 87 ? -41.961 -36.559 11.306 1.00 31.39 87 ARG A N 1
ATOM 659 C CA . ARG A 1 87 ? -40.966 -37.005 10.329 1.00 31.39 87 ARG A CA 1
ATOM 660 C C . ARG A 1 87 ? -41.658 -37.304 8.995 1.00 31.39 87 ARG A C 1
ATOM 662 O O . ARG A 1 87 ? -42.544 -38.159 8.957 1.00 31.39 87 ARG A O 1
ATOM 669 N N . ARG A 1 88 ? -41.183 -36.700 7.906 1.00 28.95 88 ARG A N 1
ATOM 670 C CA . ARG A 1 88 ? -41.098 -37.381 6.612 1.00 28.95 88 ARG A CA 1
ATOM 671 C C . ARG A 1 88 ? -39.701 -37.193 6.034 1.00 28.95 88 ARG A C 1
ATOM 673 O O . ARG A 1 88 ? -39.090 -36.140 6.132 1.00 28.95 88 ARG A O 1
ATOM 680 N N . GLN A 1 89 ? -39.216 -38.331 5.583 1.00 28.06 89 GLN A N 1
ATOM 681 C CA . GLN A 1 89 ? -37.881 -38.734 5.192 1.00 28.06 89 GLN A CA 1
ATOM 682 C C . GLN A 1 89 ? -37.372 -37.957 3.971 1.00 28.06 89 GLN A C 1
ATOM 684 O O . GLN A 1 89 ? -38.125 -37.738 3.027 1.00 28.06 89 GLN A O 1
ATOM 689 N N . TYR A 1 90 ? -36.100 -37.554 4.018 1.00 27.70 90 TYR A N 1
ATOM 690 C CA . TYR A 1 90 ? -35.361 -37.037 2.867 1.00 27.70 90 TYR A CA 1
ATOM 691 C C . TYR A 1 90 ? -35.128 -38.159 1.854 1.00 27.70 90 TYR A C 1
ATOM 693 O O . TYR A 1 90 ? -34.734 -39.257 2.252 1.00 27.70 90 TYR A O 1
ATOM 701 N N . ASP A 1 91 ? -35.281 -37.841 0.570 1.00 28.36 91 ASP A N 1
ATOM 702 C CA . ASP A 1 91 ? -34.502 -38.486 -0.482 1.00 28.36 91 ASP A CA 1
ATOM 703 C C . ASP A 1 91 ? -33.480 -37.471 -1.009 1.00 28.36 91 ASP A C 1
ATOM 705 O O . ASP A 1 91 ? -33.797 -36.297 -1.225 1.00 28.36 91 ASP A O 1
ATOM 709 N N . GLN A 1 92 ? -32.228 -37.910 -1.087 1.00 30.98 92 GLN A N 1
ATOM 710 C CA . GLN A 1 92 ? -31.062 -37.110 -1.447 1.00 30.98 92 GLN A CA 1
ATOM 711 C C . GLN A 1 92 ? -30.829 -37.200 -2.954 1.00 30.98 92 GLN A C 1
ATOM 713 O O . GLN A 1 92 ? -30.736 -38.290 -3.507 1.00 30.98 92 GLN A O 1
ATOM 718 N N . GLY A 1 93 ? -30.619 -36.055 -3.600 1.00 26.69 93 GLY A N 1
ATOM 719 C CA . GLY A 1 93 ? -30.196 -36.003 -4.995 1.00 26.69 93 GLY A CA 1
ATOM 720 C C . GLY A 1 93 ? -29.553 -34.670 -5.355 1.00 26.69 93 GLY A C 1
ATOM 721 O O . GLY A 1 93 ? -30.214 -33.801 -5.903 1.00 26.69 93 GLY A O 1
ATOM 722 N N . SER A 1 94 ? -28.258 -34.552 -5.040 1.00 30.06 94 SER A N 1
ATOM 723 C CA . SER A 1 94 ? -27.231 -33.748 -5.733 1.00 30.06 94 SER A CA 1
ATOM 724 C C . SER A 1 94 ? -27.413 -32.227 -5.940 1.00 30.06 94 SER A C 1
ATOM 726 O O . SER A 1 94 ? -28.191 -31.794 -6.778 1.00 30.06 94 SER A O 1
ATOM 728 N N . GLY A 1 95 ? -26.502 -31.452 -5.329 1.00 27.31 95 GLY A N 1
ATOM 729 C CA . GLY A 1 95 ? -25.709 -30.429 -6.041 1.00 27.31 95 GLY A CA 1
ATOM 730 C C . GLY A 1 95 ? -26.260 -28.996 -6.151 1.00 27.31 95 GLY A C 1
ATOM 731 O O . GLY A 1 95 ? -27.121 -28.712 -6.966 1.00 27.31 95 GLY A O 1
ATOM 732 N N . LEU A 1 96 ? -25.664 -28.088 -5.370 1.00 28.53 96 LEU A N 1
ATOM 733 C CA . LEU A 1 96 ? -25.727 -26.606 -5.407 1.00 28.53 96 LEU A CA 1
ATOM 734 C C . LEU A 1 96 ? -25.298 -25.991 -6.778 1.00 28.53 96 LEU A C 1
ATOM 736 O O . LEU A 1 96 ? -24.736 -26.742 -7.575 1.00 28.53 96 LEU A O 1
ATOM 740 N N . PRO A 1 97 ? -25.402 -24.655 -7.046 1.00 34.34 97 PRO A N 1
ATOM 741 C CA . PRO A 1 97 ? -25.796 -23.544 -6.164 1.00 34.34 97 PRO A CA 1
ATOM 742 C C . PRO A 1 97 ? -26.875 -22.584 -6.723 1.00 34.34 97 PRO A C 1
ATOM 744 O O . PRO A 1 97 ? -27.136 -22.482 -7.918 1.00 34.34 97 PRO A O 1
ATOM 747 N N . TRP A 1 98 ? -27.458 -21.814 -5.806 1.00 27.14 98 TRP A N 1
ATOM 748 C CA . TRP A 1 98 ? -28.361 -20.697 -6.064 1.00 27.14 98 TRP A CA 1
ATOM 749 C C . TRP A 1 98 ? -27.568 -19.408 -6.302 1.00 27.14 98 TRP A C 1
ATOM 751 O O . TRP A 1 98 ? -26.697 -19.078 -5.501 1.00 27.14 98 TRP A O 1
ATOM 761 N N . HIS A 1 99 ? -27.940 -18.637 -7.324 1.00 29.47 99 HIS A N 1
ATOM 762 C CA . HIS A 1 99 ? -27.656 -17.205 -7.391 1.00 29.47 99 HIS A CA 1
ATOM 763 C C . HIS A 1 99 ? -28.957 -16.462 -7.688 1.00 29.47 99 HIS A C 1
ATOM 765 O O . HIS A 1 99 ? -29.482 -16.502 -8.798 1.00 29.47 99 HIS A O 1
ATOM 771 N N . ALA A 1 100 ? -29.482 -15.799 -6.662 1.00 25.09 100 ALA A N 1
ATOM 772 C CA . ALA A 1 100 ? -30.400 -14.690 -6.823 1.00 25.09 100 ALA A CA 1
ATOM 773 C C . ALA A 1 100 ? -29.557 -13.426 -7.022 1.00 25.09 100 ALA A C 1
ATOM 775 O O . ALA A 1 100 ? -28.715 -13.112 -6.186 1.00 25.09 100 ALA A O 1
ATOM 776 N N . ALA A 1 101 ? -29.797 -12.694 -8.101 1.00 27.33 101 ALA A N 1
ATOM 777 C CA . ALA A 1 101 ? -29.596 -11.255 -8.109 1.00 27.33 101 ALA A CA 1
ATOM 778 C C . ALA A 1 101 ? -30.617 -10.660 -9.070 1.00 27.33 101 ALA A C 1
ATOM 780 O O . ALA A 1 101 ? -30.718 -11.045 -10.233 1.00 27.33 101 ALA A O 1
ATOM 781 N N . ALA A 1 102 ? -31.436 -9.804 -8.482 1.00 28.11 102 ALA A N 1
ATOM 782 C CA . ALA A 1 102 ? -32.624 -9.207 -9.033 1.00 28.11 102 ALA A CA 1
ATOM 783 C C . ALA A 1 102 ? -32.366 -8.401 -10.309 1.00 28.11 102 ALA A C 1
ATOM 785 O O . ALA A 1 102 ? -31.314 -7.789 -10.485 1.00 28.11 102 ALA A O 1
ATOM 786 N N . GLY A 1 103 ? -33.424 -8.309 -11.114 1.00 29.02 103 GLY A N 1
ATOM 787 C CA . GLY A 1 103 ? -33.648 -7.138 -11.951 1.00 29.02 103 GLY A CA 1
ATOM 788 C C . GLY A 1 103 ? -33.347 -7.319 -13.422 1.00 29.02 103 GLY A C 1
ATOM 789 O O . GLY A 1 103 ? -32.752 -6.433 -14.026 1.00 29.02 103 GLY A O 1
ATOM 790 N N . ASP A 1 104 ? -33.799 -8.446 -13.974 1.00 33.00 104 ASP A N 1
ATOM 791 C CA . ASP A 1 104 ? -34.106 -8.631 -15.392 1.00 33.00 104 ASP A CA 1
ATOM 792 C C . ASP A 1 104 ? -34.782 -7.346 -15.925 1.00 33.00 104 ASP A C 1
ATOM 794 O O . ASP A 1 104 ? -35.721 -6.806 -15.346 1.00 33.00 104 ASP A O 1
ATOM 798 N N . GLY A 1 105 ? -34.289 -6.741 -16.993 1.00 35.44 105 GLY A N 1
ATOM 799 C CA . GLY A 1 105 ? -34.155 -7.467 -18.236 1.00 35.44 105 GLY A CA 1
ATOM 800 C C . GLY A 1 105 ? -35.536 -7.554 -18.870 1.00 35.44 105 GLY A C 1
ATOM 801 O O . GLY A 1 105 ? -36.363 -8.412 -18.580 1.00 35.44 105 GLY A O 1
ATOM 802 N N . GLY A 1 106 ? -35.773 -6.650 -19.807 1.00 31.08 106 GLY A N 1
ATOM 803 C CA . GLY A 1 106 ? -36.666 -6.933 -20.910 1.00 31.08 106 GLY A CA 1
ATOM 804 C C . GLY A 1 106 ? -36.075 -6.301 -22.158 1.00 31.08 106 GLY A C 1
ATOM 805 O O . GLY A 1 106 ? -35.680 -5.147 -22.120 1.00 31.08 106 GLY A O 1
ATOM 806 N N . ARG A 1 107 ? -35.969 -6.964 -23.303 1.00 31.84 107 ARG A N 1
ATOM 807 C CA . ARG A 1 107 ? -36.300 -8.331 -23.711 1.00 31.84 107 ARG A CA 1
ATOM 808 C C . ARG A 1 107 ? -35.666 -8.503 -25.103 1.00 31.84 107 ARG A C 1
ATOM 810 O O . ARG A 1 107 ? -35.617 -7.554 -25.874 1.00 31.84 107 ARG A O 1
ATOM 817 N N . ARG A 1 108 ? -35.234 -9.730 -25.396 1.00 28.61 108 ARG A N 1
ATOM 818 C CA . ARG A 1 108 ? -35.149 -10.411 -26.708 1.00 28.61 108 ARG A CA 1
ATOM 819 C C . ARG A 1 108 ? -35.619 -9.637 -27.961 1.00 28.61 108 ARG A C 1
ATOM 821 O O . ARG A 1 108 ? -36.781 -9.252 -28.012 1.00 28.61 108 ARG A O 1
ATOM 828 N N . ALA A 1 109 ? -34.825 -9.690 -29.038 1.00 24.62 109 ALA A N 1
ATOM 829 C CA . ALA A 1 109 ? -35.163 -10.408 -30.283 1.00 24.62 109 ALA A CA 1
ATOM 830 C C . ALA A 1 109 ? -33.964 -10.456 -31.256 1.00 24.62 109 ALA A C 1
ATOM 832 O O . ALA A 1 109 ? -32.957 -9.784 -31.075 1.00 24.62 109 ALA A O 1
ATOM 833 N N . VAL A 1 110 ? -34.081 -11.333 -32.246 1.00 28.09 110 VAL A N 1
ATOM 834 C CA . VAL A 1 110 ? -33.029 -12.042 -32.974 1.00 28.09 110 VAL A CA 1
ATOM 835 C C . VAL A 1 110 ? -32.866 -11.487 -34.407 1.00 28.09 110 VAL A C 1
AT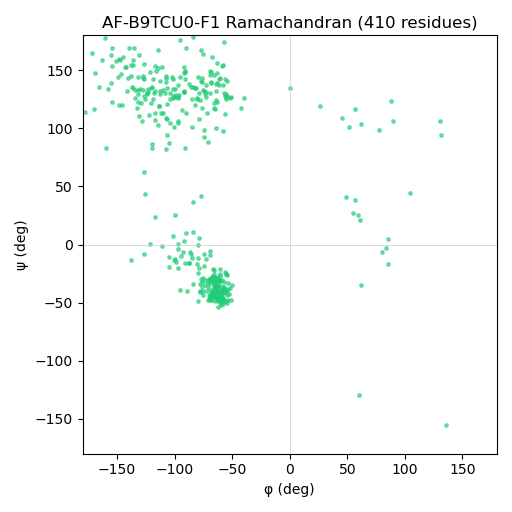OM 837 O O . VAL A 1 110 ? -33.862 -11.181 -35.049 1.00 28.09 110 VAL A O 1
ATOM 840 N N . HIS A 1 111 ? -31.608 -11.432 -34.877 1.00 24.23 111 HIS A N 1
ATOM 841 C CA . HIS A 1 111 ? -31.052 -11.241 -36.240 1.00 24.23 111 HIS A CA 1
ATOM 842 C C . HIS A 1 111 ? -31.305 -9.948 -37.069 1.00 24.23 111 HIS A C 1
ATOM 844 O O . HIS A 1 111 ? -32.316 -9.789 -37.739 1.00 24.23 111 HIS A O 1
ATOM 850 N N . ALA A 1 112 ? -30.238 -9.123 -37.094 1.00 32.22 112 ALA A N 1
ATOM 851 C CA . ALA A 1 112 ? -29.618 -8.336 -38.181 1.00 32.22 112 ALA A CA 1
ATOM 852 C C . ALA A 1 112 ? -30.486 -7.498 -39.146 1.00 32.22 112 ALA A C 1
ATOM 854 O O . ALA A 1 112 ? -31.069 -8.047 -40.066 1.00 32.22 112 ALA A O 1
ATOM 855 N N . PHE A 1 113 ? -30.416 -6.162 -39.024 1.00 22.70 113 PHE A N 1
ATOM 856 C CA . PHE A 1 113 ? -29.919 -5.205 -40.038 1.00 22.70 113 PHE A CA 1
ATOM 857 C C . PHE A 1 113 ? -29.619 -3.847 -39.354 1.00 22.70 113 PHE A C 1
ATOM 859 O O . PHE A 1 113 ? -30.041 -3.596 -38.231 1.00 22.70 113 PHE A O 1
ATOM 866 N N . ALA A 1 114 ? -28.781 -3.042 -40.004 1.00 30.48 114 ALA A N 1
ATOM 867 C CA . ALA A 1 114 ? -27.896 -2.015 -39.458 1.00 30.48 114 ALA A CA 1
ATOM 868 C C . ALA A 1 114 ? -28.512 -0.739 -38.825 1.00 30.48 114 ALA A C 1
ATOM 870 O O . ALA A 1 114 ? -29.604 -0.306 -39.176 1.00 30.48 114 ALA A O 1
ATOM 871 N N . HIS A 1 115 ? -27.645 -0.092 -38.026 1.00 31.59 115 HIS A N 1
ATOM 872 C CA . HIS A 1 115 ? -27.560 1.326 -37.623 1.00 31.59 115 HIS A CA 1
ATOM 873 C C . HIS A 1 115 ? -28.328 1.840 -36.387 1.00 31.59 115 HIS A C 1
ATOM 875 O O . HIS A 1 115 ? -29.550 1.849 -36.339 1.00 31.59 115 HIS A O 1
ATOM 881 N N . GLY A 1 116 ? -27.557 2.425 -35.451 1.00 31.48 116 GLY A N 1
ATOM 882 C CA . GLY A 1 116 ? -28.013 3.426 -34.473 1.00 31.48 116 GLY A CA 1
ATOM 883 C C . GLY A 1 116 ? -27.606 3.117 -33.029 1.00 31.48 116 GLY A C 1
ATOM 884 O O . GLY A 1 116 ? -28.155 2.207 -32.426 1.00 31.48 116 GLY A O 1
ATOM 885 N N . GLY A 1 117 ? -26.629 3.851 -32.483 1.00 36.16 117 GLY A N 1
ATOM 886 C CA . GLY A 1 117 ? -25.988 3.590 -31.187 1.00 36.16 117 GLY A CA 1
ATOM 887 C C . GLY A 1 117 ? -26.901 3.643 -29.951 1.00 36.16 117 GLY A C 1
ATOM 888 O O . GLY A 1 117 ? -27.768 4.503 -29.836 1.00 36.16 117 GLY A O 1
ATOM 889 N N . GLY A 1 118 ? -26.644 2.743 -28.996 1.00 25.70 118 GLY A N 1
ATOM 890 C CA . GLY A 1 118 ? -27.238 2.730 -27.658 1.00 25.70 118 GLY A CA 1
ATOM 891 C C . GLY A 1 118 ? -26.142 2.610 -26.597 1.00 25.70 118 GLY A C 1
ATOM 892 O O . GLY A 1 118 ? -25.339 1.683 -26.630 1.00 25.70 118 GLY A O 1
ATOM 893 N N . SER A 1 119 ? -26.084 3.590 -25.697 1.00 34.56 119 SER A N 1
ATOM 894 C CA . SER A 1 119 ? -25.111 3.716 -24.608 1.00 34.56 119 SER A CA 1
ATOM 895 C C . SER A 1 119 ? -25.385 2.687 -23.500 1.00 34.56 119 SER A C 1
ATOM 897 O O . SER A 1 119 ? -26.504 2.598 -22.997 1.00 34.56 119 SER A O 1
ATOM 899 N N . ILE A 1 120 ? -24.365 1.908 -23.123 1.00 37.97 120 ILE A N 1
ATOM 900 C CA . ILE A 1 120 ? -24.362 1.062 -21.922 1.00 37.97 120 ILE A CA 1
ATOM 901 C C . ILE A 1 120 ? -24.404 2.003 -20.715 1.00 37.97 120 ILE A C 1
ATOM 903 O O . ILE A 1 120 ? -23.480 2.793 -20.526 1.00 37.97 120 ILE A O 1
ATOM 907 N N . ALA A 1 121 ? -25.459 1.937 -19.900 1.00 39.47 121 ALA A N 1
ATOM 908 C CA . ALA A 1 121 ? -25.504 2.660 -18.635 1.00 39.47 121 ALA A CA 1
ATOM 909 C C . ALA A 1 121 ? -24.406 2.102 -17.712 1.00 39.47 121 ALA A C 1
ATOM 911 O O . ALA A 1 121 ? -24.553 1.020 -17.145 1.00 39.47 121 ALA A O 1
ATOM 912 N N . MET A 1 122 ? -23.280 2.813 -17.616 1.00 46.62 122 MET A N 1
ATOM 913 C CA . MET A 1 122 ? -22.197 2.497 -16.686 1.00 46.62 122 MET A CA 1
ATOM 914 C C . MET A 1 122 ? -22.765 2.436 -15.263 1.00 46.62 122 MET A C 1
ATOM 916 O O . MET A 1 122 ? -23.404 3.387 -14.803 1.00 46.62 122 MET A O 1
ATOM 920 N N . ARG A 1 123 ? -22.547 1.316 -14.562 1.00 56.69 123 ARG A N 1
ATOM 921 C CA . ARG A 1 123 ? -22.757 1.253 -13.109 1.00 56.69 123 ARG A CA 1
ATOM 922 C C . ARG A 1 123 ? -21.876 2.333 -12.470 1.00 56.69 123 ARG A C 1
ATOM 924 O O . ARG A 1 123 ? -20.699 2.424 -12.816 1.00 56.69 123 ARG A O 1
ATOM 931 N N . ARG A 1 124 ? -22.435 3.167 -11.582 1.00 64.62 124 ARG A N 1
ATOM 932 C CA . ARG A 1 124 ? -21.630 4.122 -10.794 1.00 64.62 124 ARG A CA 1
ATOM 933 C C . ARG A 1 124 ? -20.531 3.355 -10.052 1.00 64.62 124 ARG A C 1
ATOM 935 O O . ARG A 1 124 ? -20.782 2.247 -9.598 1.00 64.62 124 ARG A O 1
ATOM 942 N N . GLY A 1 125 ? -19.331 3.925 -9.973 1.00 72.00 125 GLY A N 1
ATOM 943 C CA . GLY A 1 125 ? -18.186 3.325 -9.285 1.00 72.00 125 GLY A CA 1
ATOM 944 C C . GLY A 1 125 ? -17.340 2.326 -10.087 1.00 72.00 125 GLY A C 1
ATOM 945 O O . GLY A 1 125 ? -16.198 2.093 -9.681 1.00 72.00 125 GLY A O 1
ATOM 946 N N . MET A 1 126 ? -17.838 1.789 -11.212 1.00 87.25 126 MET A N 1
ATOM 947 C CA . MET A 1 126 ? -17.084 0.894 -12.103 1.00 87.25 126 MET A CA 1
ATOM 948 C C . MET A 1 126 ? -16.158 1.695 -13.025 1.00 87.25 126 MET A C 1
ATOM 950 O O . MET A 1 126 ? -16.614 2.564 -13.771 1.00 87.25 126 MET A O 1
ATOM 954 N N . GLN A 1 127 ? -14.869 1.363 -13.021 1.00 90.75 127 GLN A N 1
ATOM 955 C CA . GLN A 1 127 ? -13.862 1.982 -13.880 1.00 90.75 127 GLN A CA 1
ATOM 956 C C . GLN A 1 127 ? -12.824 0.963 -14.352 1.00 90.75 127 GLN A C 1
ATOM 958 O O . GLN A 1 127 ? -12.516 0.009 -13.645 1.00 90.75 127 GLN A O 1
ATOM 963 N N . THR A 1 128 ? -12.224 1.213 -15.514 1.00 93.88 128 THR A N 1
ATOM 964 C CA . THR A 1 128 ? -11.077 0.436 -15.995 1.00 93.88 128 THR A CA 1
ATOM 965 C C . THR A 1 128 ? -9.788 1.183 -15.660 1.00 93.88 128 THR A C 1
ATOM 967 O O . THR A 1 128 ? -9.453 2.194 -16.283 1.00 93.88 128 THR A O 1
ATOM 970 N N . ALA A 1 129 ? -9.060 0.674 -14.672 1.00 92.69 129 ALA A N 1
ATOM 971 C CA . ALA A 1 129 ? -7.764 1.173 -14.244 1.00 92.69 129 ALA A CA 1
ATOM 972 C C . ALA A 1 129 ? -6.677 0.786 -15.257 1.00 92.69 129 ALA A C 1
ATOM 974 O O . ALA A 1 129 ? -6.590 -0.363 -15.700 1.00 92.69 129 ALA A O 1
ATOM 975 N N . ARG A 1 130 ? -5.854 1.763 -15.649 1.00 94.25 130 ARG A N 1
ATOM 976 C CA . ARG A 1 130 ? -4.781 1.588 -16.636 1.00 94.25 130 ARG A CA 1
ATOM 977 C C . ARG A 1 130 ? -3.445 1.538 -15.919 1.00 94.25 130 ARG A C 1
ATOM 979 O O . ARG A 1 130 ? -3.117 2.459 -15.173 1.00 94.25 130 ARG A O 1
ATOM 986 N N . LEU A 1 131 ? -2.689 0.477 -16.170 1.00 96.06 131 LEU A N 1
ATOM 987 C CA . LEU A 1 131 ? -1.413 0.267 -15.507 1.00 96.06 131 LEU A CA 1
ATOM 988 C C . LEU A 1 131 ? -0.314 1.110 -16.160 1.00 96.06 131 LEU A C 1
ATOM 990 O O . LEU A 1 131 ? -0.280 1.311 -17.375 1.00 96.06 131 LEU A O 1
ATOM 994 N N . GLY A 1 132 ? 0.596 1.594 -15.329 1.00 95.75 132 GLY A N 1
ATOM 995 C CA . GLY A 1 132 ? 1.865 2.172 -15.734 1.00 95.75 132 GLY A CA 1
ATOM 996 C C . GLY A 1 132 ? 2.987 1.645 -14.853 1.00 95.75 132 GLY A C 1
ATOM 997 O O . GLY A 1 132 ? 2.743 1.020 -13.823 1.00 95.75 132 GLY A O 1
ATOM 998 N N . TYR A 1 133 ? 4.221 1.912 -15.250 1.00 97.62 133 TYR A N 1
ATOM 999 C CA . TYR A 1 133 ? 5.399 1.546 -14.486 1.00 97.62 133 TYR A CA 1
ATOM 1000 C C . TYR A 1 133 ? 6.531 2.543 -14.682 1.00 97.62 133 TYR A C 1
ATOM 1002 O O . TYR A 1 133 ? 6.596 3.262 -15.688 1.00 97.62 133 TYR A O 1
ATOM 1010 N N . PHE A 1 134 ? 7.461 2.539 -13.737 1.00 97.75 134 PHE A N 1
ATOM 1011 C CA . PHE A 1 134 ? 8.776 3.131 -13.910 1.00 97.75 134 PHE A CA 1
ATOM 1012 C C . PHE A 1 134 ? 9.799 2.481 -12.974 1.00 97.75 134 PHE A C 1
ATOM 1014 O O . PHE A 1 134 ? 9.437 1.813 -12.006 1.00 97.75 134 PHE A O 1
ATOM 1021 N N . GLY A 1 135 ? 11.081 2.684 -13.266 1.00 97.38 135 GLY A N 1
ATOM 1022 C CA . GLY A 1 135 ? 12.169 2.265 -12.392 1.00 97.38 135 GLY A CA 1
ATOM 1023 C C . GLY A 1 135 ? 13.305 1.598 -13.145 1.00 97.38 135 GLY A C 1
ATOM 1024 O O . GLY A 1 135 ? 13.515 1.832 -14.339 1.00 97.38 135 GLY A O 1
ATOM 1025 N N . LYS A 1 136 ? 14.053 0.754 -12.436 1.00 97.88 136 LYS A N 1
ATOM 1026 C CA . LYS A 1 136 ? 15.172 -0.005 -13.006 1.00 97.88 136 LYS A CA 1
ATOM 1027 C C . LYS A 1 136 ? 14.870 -1.488 -13.070 1.00 97.88 136 LYS A C 1
ATOM 1029 O O . LYS A 1 136 ? 14.118 -1.999 -12.250 1.00 97.88 136 LYS A O 1
ATOM 1034 N N . LEU A 1 137 ? 15.496 -2.165 -14.026 1.00 97.25 137 LEU A N 1
ATOM 1035 C CA . LEU A 1 137 ? 15.450 -3.616 -14.156 1.00 97.25 137 LEU A CA 1
ATOM 1036 C C . LEU A 1 137 ? 16.852 -4.184 -14.343 1.00 97.25 137 LEU A C 1
ATOM 1038 O O . LEU A 1 137 ? 17.622 -3.594 -15.109 1.00 97.25 137 LEU A O 1
ATOM 1042 N N . PRO A 1 138 ? 17.148 -5.371 -13.784 1.00 95.62 138 PRO A N 1
ATOM 1043 C CA . PRO A 1 138 ? 18.459 -5.997 -13.941 1.00 95.62 138 PRO A CA 1
ATOM 1044 C C . PRO A 1 138 ? 18.848 -6.224 -15.410 1.00 95.62 138 PRO A C 1
ATOM 1046 O O . PRO A 1 138 ? 20.018 -6.123 -15.770 1.00 95.62 138 PRO A O 1
ATOM 1049 N N . ALA A 1 139 ? 17.859 -6.475 -16.274 1.00 94.75 139 ALA A N 1
ATOM 1050 C CA . ALA A 1 139 ? 18.036 -6.708 -17.707 1.00 94.75 139 ALA A CA 1
ATOM 1051 C C . ALA A 1 139 ? 18.224 -5.427 -18.554 1.00 94.75 139 ALA A C 1
ATOM 1053 O O . ALA A 1 139 ? 18.369 -5.508 -19.775 1.00 94.75 139 ALA A O 1
ATOM 1054 N N . ARG A 1 140 ? 18.207 -4.227 -17.956 1.00 95.69 140 ARG A N 1
ATOM 1055 C CA . ARG A 1 140 ? 18.327 -2.942 -18.672 1.00 95.69 140 ARG A CA 1
ATOM 1056 C C . ARG A 1 140 ? 19.448 -2.088 -18.098 1.00 95.69 140 ARG A C 1
ATOM 1058 O O . ARG A 1 140 ? 19.650 -2.045 -16.892 1.00 95.69 140 ARG A O 1
ATOM 1065 N N . ALA A 1 141 ? 20.174 -1.382 -18.964 1.00 93.56 141 ALA A N 1
ATOM 1066 C CA . ALA A 1 141 ? 21.223 -0.453 -18.535 1.00 93.56 141 ALA A CA 1
ATOM 1067 C C . ALA A 1 141 ? 20.658 0.867 -17.984 1.00 93.56 141 ALA A C 1
ATOM 1069 O O . ALA A 1 141 ? 21.232 1.456 -17.064 1.00 93.56 141 ALA A O 1
ATOM 1070 N N . ASP A 1 142 ? 19.522 1.296 -18.535 1.00 93.69 142 ASP A N 1
ATOM 1071 C CA . ASP A 1 142 ? 18.898 2.582 -18.259 1.00 93.69 142 ASP A CA 1
ATOM 1072 C C . ASP A 1 142 ? 17.546 2.433 -17.565 1.00 93.69 142 ASP A C 1
ATOM 1074 O O . ASP A 1 142 ? 16.953 1.354 -17.488 1.00 93.69 142 ASP A O 1
ATOM 1078 N N . PHE A 1 143 ? 17.069 3.563 -17.056 1.00 95.00 143 PHE A N 1
ATOM 1079 C CA . PHE A 1 143 ? 15.749 3.694 -16.469 1.00 95.00 143 PHE A CA 1
ATOM 1080 C C . PHE A 1 143 ? 14.660 3.440 -17.512 1.00 95.00 143 PHE A C 1
ATOM 1082 O O . PHE A 1 143 ? 14.749 3.919 -18.644 1.00 95.00 143 PHE A O 1
ATOM 1089 N N . ILE A 1 144 ? 13.608 2.733 -17.116 1.00 95.44 144 ILE A N 1
ATOM 1090 C CA . ILE A 1 144 ? 12.457 2.461 -17.972 1.00 95.44 144 ILE A CA 1
ATOM 1091 C C . ILE A 1 144 ? 11.200 3.101 -17.398 1.00 95.44 144 ILE A C 1
ATOM 1093 O O . ILE A 1 144 ? 11.056 3.249 -16.186 1.00 95.44 144 ILE A O 1
ATOM 1097 N N . LYS A 1 145 ? 10.281 3.495 -18.280 1.00 95.38 145 LYS A N 1
ATOM 1098 C CA . LYS A 1 145 ? 9.024 4.142 -17.903 1.00 95.38 145 LYS A CA 1
ATOM 1099 C C . LYS A 1 145 ? 7.988 3.968 -19.006 1.00 95.38 145 LYS A C 1
ATOM 1101 O O . LYS A 1 145 ? 8.286 4.224 -20.170 1.00 95.38 145 LYS A O 1
ATOM 1106 N N . ALA A 1 146 ? 6.772 3.596 -18.628 1.00 93.19 146 ALA A N 1
ATOM 1107 C CA . ALA A 1 146 ? 5.593 3.697 -19.479 1.00 93.19 146 ALA A CA 1
ATOM 1108 C C . ALA A 1 146 ? 4.383 4.016 -18.601 1.00 93.19 146 ALA A C 1
ATOM 1110 O O . ALA A 1 146 ? 4.060 3.270 -17.685 1.00 93.19 146 ALA A O 1
ATOM 1111 N N . ALA A 1 147 ? 3.722 5.141 -18.853 1.00 87.81 147 ALA A N 1
ATOM 1112 C CA . ALA A 1 147 ? 2.531 5.532 -18.113 1.00 87.81 147 ALA A CA 1
ATOM 1113 C C . ALA A 1 147 ? 1.680 6.474 -18.960 1.00 87.81 147 ALA A C 1
ATOM 1115 O O . ALA A 1 147 ? 2.209 7.401 -19.573 1.00 87.81 147 ALA A O 1
ATOM 1116 N N . ASP A 1 148 ? 0.362 6.285 -18.929 1.00 78.00 148 ASP A N 1
ATOM 1117 C CA . ASP A 1 148 ? -0.570 7.224 -19.563 1.00 78.00 148 ASP A CA 1
ATOM 1118 C C . ASP A 1 148 ? -0.620 8.565 -18.807 1.00 78.00 148 ASP A C 1
ATOM 1120 O O . ASP A 1 148 ? -0.820 9.621 -19.403 1.00 78.00 148 ASP A O 1
ATOM 1124 N N . ASN A 1 149 ? -0.396 8.539 -17.488 1.00 79.69 149 ASN A N 1
ATOM 1125 C CA . ASN A 1 149 ? -0.300 9.731 -16.650 1.00 79.69 149 ASN A CA 1
ATOM 1126 C C . ASN A 1 149 ? 1.163 10.017 -16.280 1.00 79.69 149 ASN A C 1
ATOM 1128 O O . ASN A 1 149 ? 1.661 9.583 -15.240 1.00 79.69 149 ASN A O 1
ATOM 1132 N N . LEU A 1 150 ? 1.855 10.765 -17.143 1.00 84.19 150 LEU A N 1
ATOM 1133 C CA . LEU A 1 150 ? 3.264 11.114 -16.944 1.00 84.19 150 LEU A CA 1
ATOM 1134 C C . LEU A 1 150 ? 3.505 11.979 -15.700 1.00 84.19 150 LEU A C 1
ATOM 1136 O O . LEU A 1 150 ? 4.555 11.831 -15.080 1.00 84.19 150 LEU A O 1
ATOM 1140 N N . ALA A 1 151 ? 2.547 12.834 -15.325 1.00 81.44 151 ALA A N 1
ATOM 1141 C CA . ALA A 1 151 ? 2.652 13.686 -14.141 1.00 81.44 151 ALA A CA 1
ATOM 1142 C C . ALA A 1 151 ? 2.636 12.855 -12.852 1.00 81.44 151 ALA A C 1
ATOM 1144 O O . ALA A 1 151 ? 3.490 13.045 -11.993 1.00 81.44 151 ALA A O 1
ATOM 1145 N N . LEU A 1 152 ? 1.727 11.878 -12.755 1.00 82.12 152 LEU A N 1
ATOM 1146 C CA . LEU A 1 152 ? 1.716 10.918 -11.648 1.00 82.12 152 LEU A CA 1
ATOM 1147 C C . LEU A 1 152 ? 3.027 10.130 -11.582 1.00 82.12 152 LEU A C 1
ATOM 1149 O O . LEU A 1 152 ? 3.600 9.969 -10.511 1.00 82.12 152 LEU A O 1
ATOM 1153 N N . ALA A 1 153 ? 3.509 9.661 -12.732 1.00 83.00 153 ALA A N 1
ATOM 1154 C CA . ALA A 1 153 ? 4.754 8.914 -12.790 1.00 83.00 153 ALA A CA 1
ATOM 1155 C C . ALA A 1 153 ? 5.960 9.747 -12.331 1.00 83.00 153 ALA A C 1
ATOM 1157 O O . ALA A 1 153 ? 6.865 9.197 -11.725 1.00 83.00 153 ALA A O 1
ATOM 1158 N N . SER A 1 154 ? 5.996 11.051 -12.624 1.00 87.31 154 SER A N 1
ATOM 1159 C CA . SER A 1 154 ? 7.051 11.940 -12.120 1.00 87.31 154 SER A CA 1
ATOM 1160 C C . SER A 1 154 ? 6.909 12.219 -10.622 1.00 87.31 154 SER A C 1
ATOM 1162 O O . SER A 1 154 ? 7.904 12.168 -9.917 1.00 87.31 154 SER A O 1
ATOM 1164 N N . LEU A 1 155 ? 5.687 12.422 -10.117 1.00 87.75 155 LEU A N 1
ATOM 1165 C CA . LEU A 1 155 ? 5.442 12.623 -8.683 1.00 87.75 155 LEU A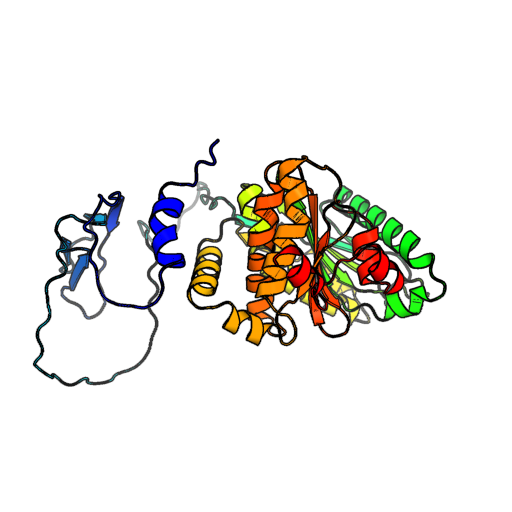 CA 1
ATOM 1166 C C . LEU A 1 155 ? 5.883 11.413 -7.849 1.00 87.75 155 LEU A C 1
ATOM 1168 O O . LEU A 1 155 ? 6.497 11.567 -6.799 1.00 87.75 155 LEU A O 1
ATOM 1172 N N . LEU A 1 156 ? 5.584 10.200 -8.318 1.00 91.62 156 LEU A N 1
ATOM 1173 C CA . LEU A 1 156 ? 6.010 8.976 -7.638 1.00 91.62 156 LEU A CA 1
ATOM 1174 C C . LEU A 1 156 ? 7.519 8.738 -7.755 1.00 91.62 156 LEU A C 1
ATOM 1176 O O . LEU A 1 156 ? 8.106 8.171 -6.838 1.00 91.62 156 LEU A O 1
ATOM 1180 N N . ASP A 1 157 ? 8.140 9.157 -8.858 1.00 93.69 157 ASP A N 1
ATOM 1181 C CA . ASP A 1 157 ? 9.592 9.085 -9.037 1.00 93.69 157 ASP A CA 1
ATOM 1182 C C . ASP A 1 157 ? 10.319 10.047 -8.089 1.00 93.69 157 ASP A C 1
ATOM 1184 O O . ASP A 1 157 ? 11.251 9.644 -7.402 1.00 93.69 157 ASP A O 1
ATOM 1188 N N . GLU A 1 158 ? 9.838 11.286 -7.964 1.00 94.12 158 GLU A N 1
ATOM 1189 C CA . GLU A 1 158 ? 10.341 12.260 -6.987 1.00 94.12 158 GLU A CA 1
ATOM 1190 C C . GLU A 1 158 ? 10.191 11.739 -5.552 1.00 94.12 158 GLU A C 1
ATOM 1192 O O . GLU A 1 158 ? 11.160 11.736 -4.792 1.00 94.12 158 GLU A O 1
ATOM 1197 N N . TRP A 1 159 ? 9.017 11.200 -5.206 1.00 96.44 159 TRP A N 1
ATOM 1198 C CA . TRP A 1 159 ? 8.786 10.577 -3.902 1.00 96.44 159 TRP A CA 1
ATOM 1199 C C . TRP A 1 159 ? 9.746 9.407 -3.630 1.00 96.44 159 TRP A C 1
ATOM 1201 O O . TRP A 1 159 ? 10.348 9.335 -2.557 1.00 96.44 159 TRP A O 1
ATOM 1211 N N . LEU A 1 160 ? 9.947 8.497 -4.590 1.00 97.31 160 LEU A N 1
ATOM 1212 C CA . LEU A 1 160 ? 10.902 7.398 -4.421 1.00 97.31 160 LEU A CA 1
ATOM 1213 C C . LEU A 1 160 ? 12.348 7.889 -4.326 1.00 97.31 160 LEU A C 1
ATOM 1215 O O . LEU A 1 160 ? 13.127 7.321 -3.560 1.00 97.31 160 LEU A O 1
ATOM 1219 N N . ALA A 1 161 ? 12.720 8.940 -5.053 1.00 96.88 161 ALA A N 1
ATOM 1220 C CA . ALA A 1 161 ? 14.037 9.549 -4.929 1.00 96.88 161 ALA A CA 1
ATOM 1221 C C . ALA A 1 161 ? 14.266 10.111 -3.514 1.00 96.88 161 ALA A C 1
ATOM 1223 O O . ALA A 1 161 ? 15.346 9.911 -2.951 1.00 96.88 161 ALA A O 1
ATOM 1224 N N . GLU A 1 162 ? 13.254 10.735 -2.902 1.00 97.06 162 GLU A N 1
ATOM 1225 C CA . GLU A 1 162 ? 13.304 11.178 -1.502 1.00 97.06 162 GLU A CA 1
ATOM 1226 C C . GLU A 1 162 ? 13.435 10.000 -0.528 1.00 97.06 162 GLU A C 1
ATOM 1228 O O . GLU A 1 162 ? 14.293 10.034 0.357 1.00 97.06 162 GLU A O 1
ATOM 1233 N N . VAL A 1 163 ? 12.667 8.921 -0.722 1.00 96.81 163 VAL A N 1
ATOM 1234 C CA . VAL A 1 163 ? 12.798 7.684 0.072 1.00 96.81 163 VAL A CA 1
ATOM 1235 C C . VAL A 1 163 ? 14.223 7.141 -0.012 1.00 96.81 163 VAL A C 1
ATOM 1237 O O . VAL A 1 163 ? 14.834 6.842 1.014 1.00 96.81 163 VAL A O 1
ATOM 1240 N N . MET A 1 164 ? 14.782 7.042 -1.220 1.00 96.75 164 MET A N 1
ATOM 1241 C CA . MET A 1 164 ? 16.146 6.552 -1.421 1.00 96.75 164 MET A CA 1
ATOM 1242 C C . MET A 1 164 ? 17.187 7.477 -0.788 1.00 96.75 164 MET A C 1
ATOM 1244 O O . MET A 1 164 ? 18.183 6.983 -0.263 1.00 96.75 164 MET A O 1
ATOM 1248 N N . ASN A 1 165 ? 16.956 8.792 -0.784 1.00 96.25 165 ASN A N 1
ATOM 1249 C CA . ASN A 1 165 ? 17.813 9.746 -0.089 1.00 96.25 165 ASN A CA 1
ATOM 1250 C C . ASN A 1 165 ? 17.819 9.488 1.429 1.00 96.25 165 ASN A C 1
ATOM 1252 O O . ASN A 1 165 ? 18.900 9.350 2.002 1.00 96.25 165 ASN A O 1
ATOM 1256 N N . VAL A 1 166 ? 16.642 9.326 2.051 1.00 94.00 166 VAL A N 1
ATOM 1257 C CA . VAL A 1 166 ? 16.504 8.994 3.485 1.00 94.00 166 VAL A CA 1
ATOM 1258 C C . VAL A 1 166 ? 17.183 7.661 3.806 1.00 94.00 166 VAL A C 1
ATOM 1260 O O . VAL A 1 166 ? 18.046 7.599 4.678 1.00 94.00 166 VAL A O 1
ATOM 1263 N N . VAL A 1 167 ? 16.858 6.606 3.056 1.00 94.81 167 VAL A N 1
ATOM 1264 C CA . VAL A 1 167 ? 17.408 5.256 3.258 1.00 94.81 167 VAL A CA 1
ATOM 1265 C C . VAL A 1 167 ? 18.929 5.244 3.104 1.00 94.81 167 VAL A C 1
ATOM 1267 O O . VAL A 1 167 ? 19.622 4.595 3.882 1.00 94.81 167 VAL A O 1
ATOM 1270 N N . SER A 1 168 ? 19.474 5.989 2.138 1.00 95.00 168 SER A N 1
ATOM 1271 C CA . SER A 1 168 ? 20.914 6.000 1.854 1.00 95.00 168 SER A CA 1
ATOM 1272 C C . SER A 1 168 ? 21.783 6.659 2.931 1.00 95.00 168 SER A C 1
ATOM 1274 O O . SER A 1 168 ? 23.011 6.540 2.862 1.00 95.00 168 SER A O 1
ATOM 1276 N N . ALA A 1 169 ? 21.171 7.318 3.922 1.00 92.19 169 ALA A N 1
ATOM 1277 C CA . ALA A 1 169 ? 21.876 7.896 5.060 1.00 92.19 169 ALA A CA 1
ATOM 1278 C C . ALA A 1 169 ? 22.517 6.825 5.965 1.00 92.19 169 ALA A C 1
ATOM 1280 O O . ALA A 1 169 ? 23.575 7.080 6.547 1.00 92.19 169 ALA A O 1
ATOM 1281 N N . ASP A 1 170 ? 21.934 5.621 6.058 1.00 91.50 170 ASP A N 1
ATOM 1282 C CA . ASP A 1 170 ? 22.536 4.499 6.790 1.00 91.50 170 ASP A CA 1
ATOM 1283 C C . ASP A 1 170 ? 23.622 3.811 5.931 1.00 91.50 170 ASP A C 1
ATOM 1285 O O . ASP A 1 170 ? 23.333 3.337 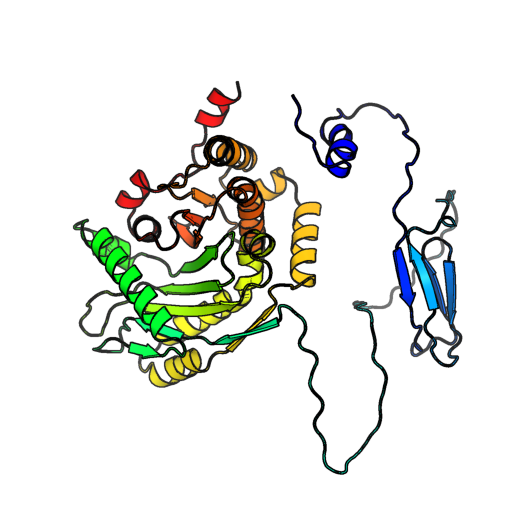4.834 1.00 91.50 170 ASP A O 1
ATOM 1289 N N . PRO A 1 171 ? 24.873 3.643 6.402 1.00 93.25 171 PRO A N 1
ATOM 1290 C CA . PRO A 1 171 ? 25.919 2.929 5.659 1.00 93.25 171 PRO A CA 1
ATOM 1291 C C . PRO A 1 171 ? 25.567 1.493 5.218 1.00 93.25 171 PRO A C 1
ATOM 1293 O O . PRO A 1 171 ? 26.151 0.981 4.258 1.00 93.25 171 PRO A O 1
ATOM 1296 N N . ARG A 1 172 ? 24.643 0.823 5.916 1.00 92.88 172 ARG A N 1
ATOM 1297 C CA . ARG A 1 172 ? 24.161 -0.539 5.640 1.00 92.88 172 ARG A CA 1
ATOM 1298 C C . ARG A 1 172 ? 22.937 -0.582 4.730 1.00 92.88 172 ARG A C 1
ATOM 1300 O O . ARG A 1 172 ? 22.473 -1.682 4.433 1.00 92.88 172 ARG A O 1
ATOM 1307 N N . TRP A 1 173 ? 22.459 0.559 4.232 1.00 95.44 173 TRP A N 1
ATOM 1308 C CA . TRP A 1 173 ? 21.202 0.665 3.488 1.00 95.44 173 TRP A CA 1
ATOM 1309 C C . TRP A 1 173 ? 21.044 -0.345 2.352 1.00 95.44 173 TRP A C 1
ATOM 1311 O O . TRP A 1 173 ? 19.946 -0.826 2.114 1.00 95.44 173 TRP A O 1
ATOM 1321 N N . LYS A 1 174 ? 22.136 -0.709 1.667 1.00 97.31 174 LYS A N 1
ATOM 1322 C CA . LYS A 1 174 ? 22.108 -1.679 0.562 1.00 97.31 174 LYS A CA 1
ATOM 1323 C C . LYS A 1 174 ? 21.629 -3.055 1.016 1.00 97.31 174 LYS A C 1
ATOM 1325 O O . LYS A 1 174 ? 20.870 -3.676 0.293 1.00 97.31 174 LYS A O 1
ATOM 1330 N N . LEU A 1 175 ? 22.043 -3.508 2.204 1.00 96.56 175 LEU A N 1
ATOM 1331 C CA . LEU A 1 175 ? 21.610 -4.795 2.759 1.00 96.56 175 LEU A CA 1
ATOM 1332 C C . LEU A 1 175 ? 20.104 -4.789 3.022 1.00 96.56 175 LEU A C 1
ATOM 1334 O O . LEU A 1 175 ? 19.417 -5.742 2.681 1.00 96.56 175 LEU A O 1
ATOM 1338 N N . ASN A 1 176 ? 19.613 -3.694 3.599 1.00 95.75 176 ASN A N 1
ATOM 1339 C CA . ASN A 1 176 ? 18.210 -3.517 3.956 1.00 95.75 176 ASN A CA 1
ATOM 1340 C C . ASN A 1 176 ? 17.334 -3.372 2.701 1.00 95.75 176 ASN A C 1
ATOM 1342 O O . ASN A 1 176 ? 16.316 -4.041 2.566 1.00 95.75 176 ASN A O 1
ATOM 1346 N N . TYR A 1 177 ? 17.792 -2.572 1.738 1.00 97.62 177 TYR A N 1
ATOM 1347 C CA . TYR A 1 177 ? 17.155 -2.390 0.440 1.00 97.62 177 TYR A CA 1
ATOM 1348 C C . TYR A 1 177 ? 17.076 -3.696 -0.358 1.00 97.62 177 TYR A C 1
ATOM 1350 O O . TYR A 1 177 ? 15.999 -4.060 -0.814 1.00 97.62 177 TYR A O 1
ATOM 1358 N N . ASP A 1 178 ? 18.191 -4.421 -0.498 1.00 97.06 178 ASP A N 1
ATOM 1359 C CA . ASP A 1 178 ? 18.236 -5.673 -1.266 1.00 97.06 178 ASP A CA 1
ATOM 1360 C C . ASP A 1 178 ? 17.408 -6.788 -0.610 1.00 97.06 178 ASP A C 1
ATOM 1362 O O . ASP A 1 178 ? 16.938 -7.693 -1.294 1.00 97.06 178 ASP A O 1
ATOM 1366 N N . ALA A 1 179 ? 17.239 -6.736 0.715 1.00 95.25 179 ALA A N 1
ATOM 1367 C CA . ALA A 1 179 ? 16.436 -7.691 1.469 1.00 95.25 179 ALA A CA 1
ATOM 1368 C C . ALA A 1 179 ? 14.943 -7.329 1.525 1.00 95.25 179 ALA A C 1
ATOM 1370 O O . ALA A 1 179 ? 14.167 -8.140 2.031 1.00 95.25 179 ALA A O 1
ATOM 1371 N N . MET A 1 180 ? 14.535 -6.146 1.046 1.00 95.06 180 MET A N 1
ATOM 1372 C CA . MET A 1 180 ? 13.145 -5.693 1.102 1.00 95.06 180 MET A CA 1
ATOM 1373 C C . MET A 1 180 ? 12.257 -6.595 0.227 1.00 95.06 180 MET A C 1
ATOM 1375 O O . MET A 1 180 ? 12.409 -6.592 -1.000 1.00 95.06 180 MET A O 1
ATOM 1379 N N . PRO A 1 181 ? 11.289 -7.327 0.811 1.00 96.06 181 PRO A N 1
ATOM 1380 C CA . PRO A 1 181 ? 10.315 -8.071 0.025 1.00 96.06 181 PRO A CA 1
ATOM 1381 C C . PRO A 1 181 ? 9.455 -7.117 -0.819 1.00 96.06 181 PRO A C 1
ATOM 1383 O O . PRO A 1 181 ? 9.161 -6.006 -0.363 1.00 96.06 181 PRO A O 1
ATOM 1386 N N . PRO A 1 182 ? 8.998 -7.531 -2.015 1.00 97.50 182 PRO A N 1
ATOM 1387 C CA . PRO A 1 182 ? 8.029 -6.750 -2.770 1.00 97.50 182 PRO A CA 1
ATOM 1388 C C . PRO A 1 182 ? 6.769 -6.487 -1.945 1.00 97.50 182 PRO A C 1
ATOM 1390 O O . PRO A 1 182 ? 6.312 -7.353 -1.193 1.00 97.50 182 PRO A O 1
ATOM 1393 N N . LEU A 1 183 ? 6.200 -5.297 -2.094 1.00 98.12 183 LEU A N 1
ATOM 1394 C CA . LEU A 1 183 ? 5.073 -4.842 -1.288 1.00 98.12 183 LEU A CA 1
ATOM 1395 C C . LEU A 1 183 ? 4.028 -4.122 -2.133 1.00 98.12 183 LEU A C 1
ATOM 1397 O O . LEU A 1 183 ? 4.329 -3.552 -3.184 1.00 98.12 183 LEU A O 1
ATOM 1401 N N . ASP A 1 184 ? 2.793 -4.138 -1.647 1.00 98.62 184 ASP A N 1
ATOM 1402 C CA . ASP A 1 184 ? 1.702 -3.369 -2.235 1.00 98.62 184 ASP A CA 1
ATOM 1403 C C . ASP A 1 184 ? 1.565 -2.044 -1.490 1.00 98.62 184 ASP A C 1
ATOM 1405 O O . ASP A 1 184 ? 1.730 -1.994 -0.267 1.00 98.62 184 ASP A O 1
ATOM 1409 N N . PHE A 1 185 ? 1.219 -0.979 -2.207 1.00 98.69 185 PHE A N 1
ATOM 1410 C CA . PHE A 1 185 ? 0.960 0.317 -1.594 1.00 98.69 185 PHE A CA 1
ATOM 1411 C C . PHE A 1 185 ? -0.289 0.995 -2.153 1.00 98.69 185 PHE A C 1
ATOM 1413 O O . PHE A 1 185 ? -0.733 0.710 -3.271 1.00 98.69 185 PHE A O 1
ATOM 1420 N N . ALA A 1 186 ? -0.835 1.929 -1.379 1.00 98.62 186 ALA A N 1
ATOM 1421 C CA . ALA A 1 186 ? -1.801 2.903 -1.856 1.00 98.62 186 ALA A CA 1
ATOM 1422 C C . ALA A 1 186 ? -1.677 4.251 -1.140 1.00 98.62 186 ALA A C 1
ATOM 1424 O O . ALA A 1 186 ? -1.398 4.302 0.054 1.00 98.62 186 ALA A O 1
ATOM 1425 N N . PHE A 1 187 ? -1.954 5.331 -1.866 1.00 97.38 187 PHE A N 1
ATOM 1426 C CA . PHE A 1 187 ? -2.209 6.657 -1.316 1.00 97.38 187 PHE A CA 1
ATOM 1427 C C . PHE A 1 187 ? -3.700 6.957 -1.429 1.00 97.38 187 PHE A C 1
ATOM 1429 O O . PHE A 1 187 ? -4.259 6.914 -2.531 1.00 97.38 187 PHE A O 1
ATOM 1436 N N . VAL A 1 188 ? -4.348 7.209 -0.292 1.00 95.75 188 VAL A N 1
ATOM 1437 C CA . VAL A 1 188 ? -5.799 7.415 -0.201 1.00 95.75 188 VAL A CA 1
ATOM 1438 C C . VAL A 1 188 ? -6.118 8.582 0.725 1.00 95.75 188 VAL A C 1
ATOM 1440 O O . VAL A 1 188 ? -5.586 8.665 1.828 1.00 95.75 188 VAL A O 1
ATOM 1443 N N . GLY A 1 189 ? -7.031 9.453 0.309 1.00 90.81 189 GLY A N 1
ATOM 1444 C CA . GLY A 1 189 ? -7.422 10.621 1.093 1.00 90.81 189 GLY A CA 1
ATOM 1445 C C . GLY A 1 189 ? -8.809 10.486 1.702 1.00 90.81 189 GLY A C 1
ATOM 1446 O O . GLY A 1 189 ? -9.733 9.961 1.084 1.00 90.81 189 GLY A O 1
ATOM 1447 N N . THR A 1 190 ? -8.988 11.032 2.901 1.00 90.69 190 THR A N 1
ATOM 1448 C CA . THR A 1 190 ? -10.307 11.134 3.557 1.00 90.69 190 THR A CA 1
ATOM 1449 C C . THR A 1 190 ? -11.273 12.065 2.817 1.00 90.69 190 THR A C 1
ATOM 1451 O O . THR A 1 190 ? -12.489 11.926 2.962 1.00 90.69 190 THR A O 1
ATOM 1454 N N . ARG A 1 191 ? -10.747 12.991 2.000 1.00 89.62 191 ARG A N 1
ATOM 1455 C CA . ARG A 1 191 ? -11.522 13.903 1.138 1.00 89.62 191 ARG A CA 1
ATOM 1456 C C . ARG A 1 191 ? -11.095 13.868 -0.331 1.00 89.62 191 ARG A C 1
ATOM 1458 O O . ARG A 1 191 ? -11.779 14.457 -1.171 1.00 89.62 191 ARG A O 1
ATOM 1465 N N . SER A 1 192 ? -10.005 13.173 -0.656 1.00 87.38 192 SER A N 1
ATOM 1466 C CA . SER A 1 192 ? -9.505 13.074 -2.025 1.00 87.38 192 SER A CA 1
ATOM 1467 C C . SER A 1 192 ? -10.384 12.171 -2.883 1.00 87.38 192 SER A C 1
ATOM 1469 O O . SER A 1 192 ? -10.674 11.029 -2.537 1.00 87.38 192 SER A O 1
ATOM 1471 N N . ARG A 1 193 ? -10.750 12.675 -4.063 1.00 90.12 193 ARG A N 1
ATOM 1472 C CA . ARG A 1 193 ? -11.431 11.901 -5.113 1.00 90.12 193 ARG A CA 1
ATOM 1473 C C . ARG A 1 193 ? -10.474 11.107 -5.998 1.00 90.12 193 ARG A C 1
ATOM 1475 O O . ARG A 1 193 ? -10.864 10.621 -7.056 1.00 90.12 193 ARG A O 1
ATOM 1482 N N . ARG A 1 194 ? -9.207 11.015 -5.605 1.00 89.75 194 ARG A N 1
ATOM 1483 C CA . ARG A 1 194 ? -8.171 10.288 -6.328 1.00 89.75 194 ARG A CA 1
ATOM 1484 C C . ARG A 1 194 ? -7.429 9.404 -5.346 1.00 89.75 194 ARG A C 1
ATOM 1486 O O . ARG A 1 194 ? -6.966 9.872 -4.310 1.00 89.75 194 ARG A O 1
ATOM 1493 N N . ALA A 1 195 ? -7.295 8.142 -5.711 1.00 94.38 195 ALA A N 1
ATOM 1494 C CA . ALA A 1 195 ? -6.394 7.214 -5.062 1.00 94.38 195 ALA A CA 1
ATOM 1495 C C . ALA A 1 195 ? -5.296 6.810 -6.043 1.00 94.38 195 ALA A C 1
ATOM 1497 O O . ALA A 1 195 ? -5.480 6.810 -7.264 1.00 94.38 195 ALA A O 1
ATOM 1498 N N . ILE A 1 196 ? -4.142 6.464 -5.497 1.00 96.44 196 ILE A N 1
ATOM 1499 C CA . ILE A 1 196 ? -3.041 5.856 -6.237 1.00 96.44 196 ILE A CA 1
ATOM 1500 C C . ILE A 1 196 ? -2.799 4.509 -5.585 1.00 96.44 196 ILE A C 1
ATOM 1502 O O . ILE A 1 196 ? -2.776 4.426 -4.363 1.00 96.44 196 ILE A O 1
ATOM 1506 N N . ALA A 1 197 ? -2.622 3.463 -6.376 1.00 97.88 197 ALA A N 1
ATOM 1507 C CA . ALA A 1 197 ? -2.288 2.143 -5.868 1.00 97.88 197 ALA A CA 1
ATOM 1508 C C . ALA A 1 197 ? -1.223 1.511 -6.755 1.00 97.88 197 ALA A C 1
ATOM 1510 O O . ALA A 1 197 ? -1.206 1.732 -7.969 1.00 97.88 197 ALA A O 1
ATOM 1511 N N . GLY A 1 198 ? -0.327 0.746 -6.148 1.00 98.19 198 GLY A N 1
ATOM 1512 C CA . GLY A 1 198 ? 0.790 0.164 -6.865 1.00 98.19 198 GLY A CA 1
ATOM 1513 C C . GLY A 1 198 ? 1.426 -1.025 -6.167 1.00 98.19 198 GLY A C 1
ATOM 1514 O O . GLY A 1 198 ? 1.036 -1.410 -5.064 1.00 98.19 198 GLY A O 1
ATOM 1515 N N . HIS A 1 199 ? 2.417 -1.584 -6.845 1.00 98.69 199 HIS A N 1
ATOM 1516 C CA . HIS A 1 199 ? 3.280 -2.653 -6.373 1.00 98.69 199 HIS A CA 1
ATOM 1517 C C . HIS A 1 199 ? 4.735 -2.214 -6.554 1.00 98.69 199 HIS A C 1
ATOM 1519 O O . HIS A 1 199 ? 5.096 -1.678 -7.604 1.00 98.69 199 HIS A O 1
ATOM 1525 N N . LEU A 1 200 ? 5.553 -2.399 -5.522 1.00 98.62 200 LEU A N 1
ATOM 1526 C CA . LEU A 1 200 ? 6.936 -1.937 -5.449 1.00 98.62 200 LEU A CA 1
ATOM 1527 C C . LEU A 1 200 ? 7.856 -3.126 -5.175 1.00 98.62 200 LEU A C 1
ATOM 1529 O O . LEU A 1 200 ? 7.612 -3.890 -4.243 1.00 98.62 200 LEU A O 1
ATOM 1533 N N . ALA A 1 201 ? 8.952 -3.226 -5.921 1.00 98.25 201 ALA A N 1
ATOM 1534 C CA . ALA A 1 201 ? 10.022 -4.181 -5.666 1.00 98.25 201 ALA A CA 1
ATOM 1535 C C . ALA A 1 201 ? 11.386 -3.478 -5.606 1.00 98.25 201 ALA A C 1
ATOM 1537 O O . ALA A 1 201 ? 11.657 -2.537 -6.362 1.00 98.25 201 ALA A O 1
ATOM 1538 N N . ALA A 1 202 ? 12.266 -3.953 -4.720 1.00 98.06 202 ALA A N 1
ATOM 1539 C CA . ALA A 1 202 ? 13.679 -3.595 -4.775 1.00 98.06 202 ALA A CA 1
ATOM 1540 C C . ALA A 1 202 ? 14.275 -4.064 -6.110 1.00 98.06 202 ALA A C 1
ATOM 1542 O O . ALA A 1 202 ? 13.984 -5.164 -6.579 1.00 98.06 202 ALA A O 1
ATOM 1543 N N . SER A 1 203 ? 15.088 -3.218 -6.742 1.00 98.25 203 SER A N 1
ATOM 1544 C CA . SER A 1 203 ? 15.654 -3.496 -8.059 1.00 98.25 203 SER A CA 1
ATOM 1545 C C . SER A 1 203 ? 16.974 -2.752 -8.285 1.00 98.25 203 SER A C 1
ATOM 1547 O O . SER A 1 203 ? 17.384 -1.868 -7.525 1.00 98.25 203 SER A O 1
ATOM 1549 N N . SER A 1 204 ? 17.672 -3.120 -9.351 1.00 97.62 204 SER A N 1
ATOM 1550 C CA . SER A 1 204 ? 18.885 -2.471 -9.836 1.00 97.62 204 SER A CA 1
ATOM 1551 C C . SER A 1 204 ? 18.923 -2.519 -11.361 1.00 97.62 204 SER A C 1
ATOM 1553 O O . SER A 1 204 ? 18.190 -3.282 -11.978 1.00 97.62 204 SER A O 1
ATOM 1555 N N . ASP A 1 205 ? 19.740 -1.671 -11.986 1.00 97.25 205 ASP A N 1
ATOM 1556 C CA . ASP A 1 205 ? 20.035 -1.809 -13.418 1.00 97.25 205 ASP A CA 1
ATOM 1557 C C . ASP A 1 205 ? 21.170 -2.814 -13.678 1.00 97.25 205 ASP A C 1
ATOM 1559 O O . ASP A 1 205 ? 21.792 -3.340 -12.753 1.00 97.25 205 ASP A O 1
ATOM 1563 N N . LEU A 1 206 ? 21.498 -3.028 -14.953 1.00 94.81 206 LEU A N 1
ATOM 1564 C CA . LEU A 1 206 ? 22.610 -3.871 -15.406 1.00 94.81 206 LEU A CA 1
ATOM 1565 C C . LEU A 1 206 ? 23.963 -3.471 -14.779 1.00 94.81 206 LEU A C 1
ATOM 1567 O O . LEU A 1 206 ? 24.853 -4.304 -14.623 1.00 94.81 206 LEU A O 1
ATOM 1571 N N . SER A 1 207 ? 24.117 -2.200 -14.388 1.00 96.50 207 SER A N 1
ATOM 1572 C CA . SER A 1 207 ? 25.303 -1.673 -13.693 1.00 96.50 207 SER A CA 1
ATOM 1573 C C . SER A 1 207 ? 25.199 -1.765 -12.164 1.00 96.50 207 SER A C 1
ATOM 1575 O O . SER A 1 207 ? 26.022 -1.186 -11.456 1.00 96.50 207 SER A O 1
ATOM 1577 N N . GLN A 1 208 ? 24.194 -2.470 -11.637 1.00 96.00 208 GLN A N 1
ATOM 1578 C CA . GLN A 1 208 ? 23.928 -2.665 -10.209 1.00 96.00 208 GLN A CA 1
ATOM 1579 C C . GLN A 1 208 ? 23.651 -1.368 -9.430 1.00 96.00 208 GLN A C 1
ATOM 1581 O O . GLN A 1 208 ? 23.757 -1.325 -8.196 1.00 96.00 208 GLN A O 1
ATOM 1586 N N . ARG A 1 209 ? 23.252 -0.291 -10.122 1.00 96.88 209 ARG A N 1
ATOM 1587 C CA . ARG A 1 209 ? 22.790 0.938 -9.468 1.00 96.88 209 ARG A CA 1
ATOM 1588 C C . ARG A 1 209 ? 21.353 0.71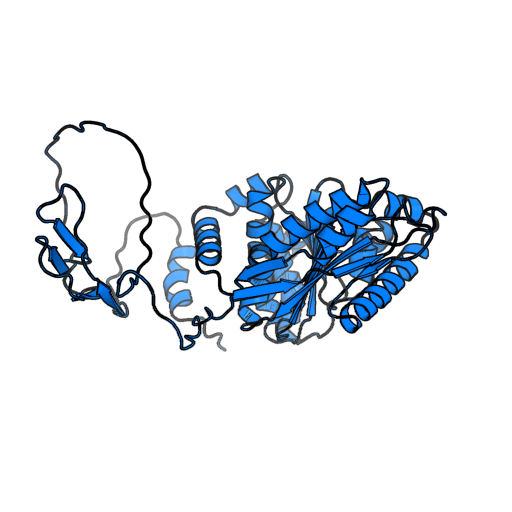1 -9.007 1.00 96.88 209 ARG A C 1
ATOM 1590 O O . ARG A 1 209 ? 20.442 0.665 -9.832 1.00 96.88 209 ARG A O 1
ATOM 1597 N N . ARG A 1 210 ? 21.167 0.582 -7.695 1.00 97.75 210 ARG A N 1
ATOM 1598 C CA . ARG A 1 210 ? 19.873 0.318 -7.050 1.00 97.75 210 ARG A CA 1
ATOM 1599 C C . ARG A 1 210 ? 18.890 1.460 -7.267 1.00 97.75 210 ARG A C 1
ATOM 1601 O O . ARG A 1 210 ? 19.250 2.623 -7.093 1.00 97.75 210 ARG A O 1
ATOM 1608 N N . TYR A 1 211 ? 17.678 1.106 -7.658 1.00 98.38 211 TYR A N 1
ATOM 1609 C CA . TYR A 1 211 ? 16.511 1.978 -7.687 1.00 98.38 211 TYR A CA 1
ATOM 1610 C C . TYR A 1 211 ? 15.276 1.089 -7.848 1.00 98.38 211 TYR A C 1
ATOM 1612 O O . TYR A 1 211 ? 15.335 0.175 -8.675 1.00 98.38 211 TYR A O 1
ATOM 1620 N N . PRO A 1 212 ? 14.185 1.310 -7.093 1.00 98.31 212 PRO A N 1
ATOM 1621 C CA . PRO A 1 212 ? 13.034 0.417 -7.143 1.00 98.31 212 PRO A CA 1
ATOM 1622 C C . PRO A 1 212 ? 12.431 0.291 -8.541 1.00 98.31 212 PRO A C 1
ATOM 1624 O O . PRO A 1 212 ? 12.526 1.206 -9.362 1.00 98.31 212 PRO A O 1
ATOM 1627 N N . PHE A 1 213 ? 11.774 -0.836 -8.787 1.00 98.56 213 PHE A N 1
ATOM 1628 C CA . PHE A 1 213 ? 10.817 -0.969 -9.877 1.00 98.56 213 PHE A CA 1
ATOM 1629 C C . PHE A 1 213 ? 9.405 -0.868 -9.304 1.00 98.56 213 PHE A C 1
ATOM 1631 O O . PHE A 1 213 ? 9.105 -1.472 -8.272 1.00 98.56 213 PHE A O 1
ATOM 1638 N N . LEU A 1 214 ? 8.552 -0.079 -9.952 1.00 98.06 214 LEU A N 1
ATOM 1639 C CA . LEU A 1 214 ? 7.217 0.236 -9.465 1.00 98.06 214 LEU A CA 1
ATOM 1640 C C . LEU A 1 214 ? 6.199 0.106 -10.594 1.00 98.06 214 LEU A C 1
ATOM 1642 O O . LEU A 1 214 ? 6.336 0.748 -11.635 1.00 98.06 214 LEU A O 1
ATOM 1646 N N . GLY A 1 215 ? 5.155 -0.685 -10.352 1.00 97.88 215 GLY A N 1
ATOM 1647 C CA . GLY A 1 215 ? 3.920 -0.703 -11.133 1.00 97.88 215 GLY A CA 1
ATOM 1648 C C . GLY A 1 215 ? 2.815 0.068 -10.404 1.00 97.88 215 GLY A C 1
ATOM 1649 O O . GLY A 1 215 ? 2.736 0.032 -9.178 1.00 97.88 215 GLY A O 1
ATOM 1650 N N . MET A 1 216 ? 1.971 0.798 -11.129 1.00 97.06 216 MET A N 1
ATOM 1651 C CA . MET A 1 216 ? 0.994 1.726 -10.546 1.00 97.06 216 MET A CA 1
ATOM 1652 C C . MET A 1 216 ? -0.255 1.906 -11.396 1.00 97.06 216 MET A C 1
ATOM 1654 O O . MET A 1 216 ? -0.225 1.767 -12.617 1.00 97.06 216 MET A O 1
ATOM 1658 N N . SER A 1 217 ? -1.329 2.340 -10.744 1.00 96.06 217 SER A N 1
ATOM 1659 C CA . SER A 1 217 ? -2.495 2.939 -11.382 1.00 96.06 217 SER A CA 1
ATOM 1660 C C . SER A 1 217 ? -3.050 4.086 -10.539 1.00 96.06 217 SER A C 1
ATOM 1662 O O . SER A 1 217 ? -2.943 4.098 -9.311 1.00 96.06 217 SER A O 1
ATOM 1664 N N . ALA A 1 218 ? -3.691 5.040 -11.213 1.00 92.94 218 ALA A N 1
ATOM 1665 C CA . ALA A 1 218 ? -4.586 5.999 -10.575 1.00 92.94 218 ALA A CA 1
ATOM 1666 C C . ALA A 1 218 ? -6.018 5.458 -10.577 1.00 92.94 218 ALA A C 1
ATOM 1668 O O . ALA A 1 218 ? -6.400 4.731 -11.496 1.00 92.94 218 ALA A O 1
ATOM 1669 N N . ILE A 1 219 ? -6.796 5.836 -9.569 1.00 93.12 219 ILE A N 1
ATOM 1670 C CA . ILE A 1 219 ? -8.183 5.412 -9.384 1.00 93.12 219 ILE A CA 1
ATOM 1671 C C . ILE A 1 219 ? -9.017 6.632 -9.020 1.00 93.12 219 ILE A C 1
ATOM 1673 O O . ILE A 1 219 ? -8.637 7.423 -8.153 1.00 93.12 219 ILE A O 1
ATOM 1677 N N . ASP A 1 220 ? -10.156 6.777 -9.683 1.00 91.50 220 ASP A N 1
ATOM 1678 C CA . ASP A 1 220 ? -11.165 7.768 -9.340 1.00 91.50 220 ASP A CA 1
ATOM 1679 C C . ASP A 1 220 ? -12.031 7.272 -8.181 1.00 91.50 220 ASP A C 1
ATOM 1681 O O . ASP A 1 220 ? -12.459 6.118 -8.151 1.00 91.50 220 ASP A O 1
ATOM 1685 N N . VAL A 1 221 ? -12.271 8.145 -7.207 1.00 90.31 221 VAL A N 1
ATOM 1686 C CA . VAL A 1 221 ? -12.989 7.821 -5.973 1.00 90.31 221 VAL A CA 1
ATOM 1687 C C . VAL A 1 221 ? -14.203 8.733 -5.835 1.00 90.31 221 VAL A C 1
ATOM 1689 O O . VAL A 1 221 ? -14.075 9.935 -5.593 1.00 90.31 221 VAL A O 1
ATOM 1692 N N . ASP A 1 222 ? -15.394 8.146 -5.954 1.00 87.25 222 ASP A N 1
ATOM 1693 C CA . ASP A 1 222 ? -16.663 8.878 -5.861 1.00 87.25 222 ASP A CA 1
ATOM 1694 C C . ASP A 1 222 ? -17.019 9.260 -4.413 1.00 87.25 222 ASP A C 1
ATOM 1696 O O . ASP A 1 222 ? -17.441 10.390 -4.147 1.00 87.25 222 ASP A O 1
ATOM 1700 N N . ASP A 1 223 ? -16.828 8.321 -3.477 1.00 89.62 223 ASP A N 1
ATOM 1701 C CA . ASP A 1 223 ? -17.093 8.464 -2.038 1.00 89.62 223 ASP A CA 1
ATOM 1702 C C . ASP A 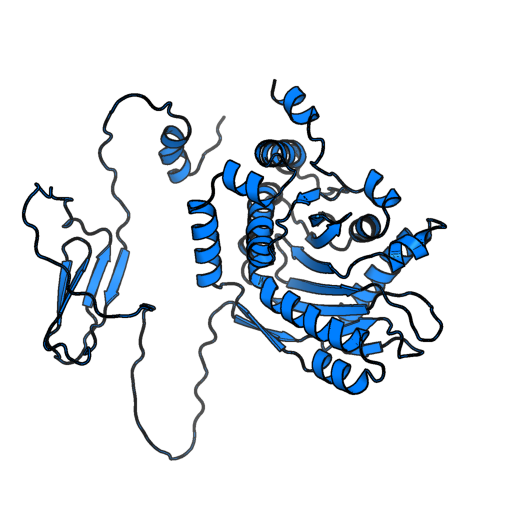1 223 ? -15.799 8.255 -1.225 1.00 89.62 223 ASP A C 1
ATOM 1704 O O . ASP A 1 223 ? -15.525 7.136 -0.781 1.00 89.62 223 ASP A O 1
ATOM 1708 N N . PRO A 1 224 ? -14.986 9.312 -1.018 1.00 87.25 224 PRO A N 1
ATOM 1709 C CA . PRO A 1 224 ? -13.724 9.208 -0.282 1.00 87.25 224 PRO A CA 1
ATOM 1710 C C . PRO A 1 224 ? -13.902 8.682 1.146 1.00 87.25 224 PRO A C 1
ATOM 1712 O O . PRO A 1 224 ? -13.130 7.839 1.606 1.00 87.25 224 PRO A O 1
ATOM 1715 N N . ALA A 1 225 ? -14.965 9.113 1.832 1.00 82.25 225 ALA A N 1
ATOM 1716 C CA . ALA A 1 225 ? -15.217 8.750 3.223 1.00 82.25 225 ALA A CA 1
ATOM 1717 C C . ALA A 1 225 ? -15.462 7.240 3.389 1.00 82.25 225 ALA A C 1
ATOM 1719 O O . ALA A 1 225 ? -14.930 6.623 4.315 1.00 82.25 225 ALA A O 1
ATOM 1720 N N . GLY A 1 226 ? -16.238 6.634 2.485 1.00 87.00 226 GLY A N 1
ATOM 1721 C CA . GLY A 1 226 ? -16.453 5.187 2.460 1.00 87.00 226 GLY A CA 1
ATOM 1722 C C . GLY A 1 226 ? -15.285 4.397 1.865 1.00 87.00 226 GLY A C 1
ATOM 1723 O O . GLY A 1 226 ? -15.052 3.254 2.270 1.00 87.00 226 GLY A O 1
ATOM 1724 N N . PHE A 1 227 ? -14.540 4.990 0.929 1.00 93.06 227 PHE A N 1
ATOM 1725 C CA . PHE A 1 227 ? -13.465 4.319 0.201 1.00 93.06 227 PHE A CA 1
ATOM 1726 C C . PHE A 1 227 ? -12.278 3.961 1.092 1.00 93.06 227 PHE A C 1
ATOM 1728 O O . PHE A 1 227 ? -11.848 2.813 1.055 1.00 93.06 227 PHE A O 1
ATOM 1735 N N . VAL A 1 228 ? -11.774 4.882 1.926 1.00 94.62 228 VAL A N 1
ATOM 1736 C CA . VAL A 1 228 ? -10.524 4.662 2.688 1.00 94.62 228 VAL A CA 1
ATOM 1737 C C . VAL A 1 228 ? -10.569 3.359 3.494 1.00 94.62 228 VAL A C 1
ATOM 1739 O O . VAL A 1 228 ? -9.667 2.531 3.374 1.00 94.62 228 VAL A O 1
ATOM 1742 N N . SER A 1 229 ? -11.658 3.123 4.237 1.00 94.56 229 SER A N 1
ATOM 1743 C CA . SER A 1 229 ? -11.804 1.930 5.090 1.00 94.56 229 SER A CA 1
ATOM 1744 C C . SER A 1 229 ? -11.873 0.626 4.292 1.00 94.56 229 SER A C 1
ATOM 1746 O O . SER A 1 229 ? -11.406 -0.410 4.754 1.00 94.56 229 SER A O 1
ATOM 1748 N N . ARG A 1 230 ? -12.459 0.664 3.089 1.00 94.56 230 ARG A N 1
ATOM 1749 C CA . ARG A 1 230 ? -12.641 -0.512 2.222 1.00 94.56 230 ARG A CA 1
ATOM 1750 C C . ARG A 1 230 ? -11.560 -0.643 1.156 1.00 94.56 230 ARG A C 1
ATOM 1752 O O . ARG A 1 230 ? -11.559 -1.634 0.428 1.00 94.56 230 ARG A O 1
ATOM 1759 N N . SER A 1 231 ? -10.647 0.322 1.065 1.00 96.31 231 SER A N 1
ATOM 1760 C CA . SER A 1 231 ? -9.665 0.399 -0.012 1.00 96.31 231 SER A CA 1
ATOM 1761 C C . SER A 1 231 ? -8.853 -0.891 -0.172 1.00 96.31 231 SER A C 1
ATOM 1763 O O . SER A 1 231 ? -8.733 -1.325 -1.313 1.00 96.31 231 SER A O 1
ATOM 1765 N N . PRO A 1 232 ? -8.439 -1.633 0.882 1.00 97.00 232 PRO A N 1
ATOM 1766 C CA . PRO A 1 232 ? -7.711 -2.880 0.667 1.00 97.00 232 PRO A CA 1
ATOM 1767 C C . PRO A 1 232 ? -8.514 -3.951 -0.082 1.00 97.00 232 PRO A C 1
ATOM 1769 O O . PRO A 1 232 ? -7.943 -4.742 -0.821 1.00 97.00 232 PRO A O 1
ATOM 1772 N N . LEU A 1 233 ? -9.840 -3.979 0.084 1.00 95.44 233 LEU A N 1
ATOM 1773 C CA . LEU A 1 233 ? -10.724 -4.926 -0.604 1.00 95.44 233 LEU A CA 1
ATOM 1774 C C . LEU A 1 233 ? -10.984 -4.510 -2.051 1.00 95.44 233 LEU A C 1
ATOM 1776 O O . LEU A 1 233 ? -11.022 -5.358 -2.938 1.00 95.44 233 LEU A O 1
ATOM 1780 N N . ILE A 1 234 ? -11.171 -3.208 -2.273 1.00 95.44 234 ILE A N 1
ATOM 1781 C CA . ILE A 1 234 ? -11.433 -2.635 -3.598 1.00 95.44 234 ILE A CA 1
ATOM 1782 C C . ILE A 1 234 ? -10.184 -2.746 -4.483 1.00 95.44 234 ILE A C 1
ATOM 1784 O O . ILE A 1 234 ? -10.288 -3.050 -5.668 1.00 95.44 234 ILE A O 1
ATOM 1788 N N . LEU A 1 235 ? -9.004 -2.530 -3.898 1.00 96.88 235 LEU A N 1
ATOM 1789 C CA . LEU A 1 235 ? -7.715 -2.515 -4.590 1.00 96.88 235 LEU A CA 1
ATOM 1790 C C . LEU A 1 235 ? -7.088 -3.903 -4.760 1.00 96.88 235 LEU A C 1
ATOM 1792 O O . LEU A 1 235 ? -6.144 -4.038 -5.532 1.00 96.88 235 LEU A O 1
ATOM 1796 N N . ALA A 1 236 ? -7.614 -4.935 -4.092 1.00 95.56 236 ALA A N 1
ATOM 1797 C CA . ALA A 1 236 ? -7.062 -6.289 -4.144 1.00 95.56 236 ALA A CA 1
ATOM 1798 C C . ALA A 1 236 ? -6.822 -6.821 -5.574 1.00 95.56 236 ALA A C 1
ATOM 1800 O O . ALA A 1 236 ? -5.704 -7.261 -5.830 1.00 95.56 236 ALA A O 1
ATOM 1801 N N . PRO A 1 237 ? -7.766 -6.722 -6.537 1.00 95.56 237 PRO A N 1
ATOM 1802 C CA . PRO A 1 237 ? -7.529 -7.217 -7.899 1.00 95.56 237 PRO A CA 1
ATOM 1803 C C . PRO A 1 237 ? -6.402 -6.476 -8.612 1.00 95.56 237 PRO A C 1
ATOM 1805 O O . PRO A 1 237 ? -5.643 -7.073 -9.366 1.00 95.56 237 PRO A O 1
ATOM 1808 N N . LEU A 1 238 ? -6.289 -5.166 -8.368 1.00 97.31 238 LEU A N 1
ATOM 1809 C CA . LEU A 1 238 ? -5.233 -4.351 -8.953 1.00 97.31 238 LEU A CA 1
ATOM 1810 C C . LEU A 1 238 ? -3.866 -4.763 -8.407 1.00 97.31 238 LEU A C 1
ATOM 1812 O O . LEU A 1 238 ? -2.923 -4.905 -9.178 1.00 97.31 238 LEU A O 1
ATOM 1816 N N . TRP A 1 239 ? -3.754 -4.959 -7.094 1.00 97.88 239 TRP A N 1
ATOM 1817 C CA . TRP A 1 239 ? -2.509 -5.413 -6.481 1.00 97.88 239 TRP A CA 1
ATOM 1818 C C . TRP A 1 239 ? -2.135 -6.835 -6.902 1.00 97.88 239 TRP A C 1
ATOM 1820 O O . TRP A 1 239 ? -0.964 -7.096 -7.153 1.00 97.88 239 TRP A O 1
ATOM 1830 N N . GLU A 1 240 ? -3.105 -7.743 -7.023 1.00 96.69 240 GLU A N 1
ATOM 1831 C CA . GLU A 1 240 ? -2.871 -9.105 -7.517 1.00 96.69 240 GLU A CA 1
ATOM 1832 C C . GLU A 1 240 ? -2.327 -9.099 -8.953 1.00 96.69 240 GLU A C 1
ATOM 1834 O O . GLU A 1 240 ? -1.307 -9.739 -9.217 1.00 96.69 240 GLU A O 1
ATOM 1839 N N . GLU A 1 241 ? -2.937 -8.316 -9.847 1.00 98.00 241 GLU A N 1
ATOM 1840 C CA . GLU A 1 241 ? -2.483 -8.175 -11.235 1.00 98.00 241 GLU A CA 1
ATOM 1841 C C . GLU A 1 241 ? -1.097 -7.517 -11.318 1.00 98.00 241 GLU A C 1
ATOM 1843 O O . GLU A 1 241 ? -0.191 -8.029 -11.976 1.00 98.00 241 GLU A O 1
ATOM 1848 N N . LEU A 1 242 ? -0.894 -6.399 -10.611 1.00 98.25 242 LEU A N 1
ATOM 1849 C CA . LEU A 1 242 ? 0.389 -5.696 -10.592 1.00 98.25 242 LEU A CA 1
ATOM 1850 C C . LEU A 1 242 ? 1.513 -6.571 -10.040 1.00 98.25 242 LEU A C 1
ATOM 1852 O O . LEU A 1 242 ? 2.620 -6.526 -10.573 1.00 98.25 242 LEU A O 1
ATOM 1856 N N . ARG A 1 243 ? 1.243 -7.370 -9.004 1.00 97.38 243 ARG A N 1
ATOM 1857 C CA . ARG A 1 243 ? 2.215 -8.311 -8.441 1.00 97.38 243 ARG A CA 1
ATOM 1858 C C . ARG A 1 243 ? 2.608 -9.372 -9.462 1.00 97.38 243 ARG A C 1
ATOM 1860 O O . ARG A 1 243 ? 3.796 -9.640 -9.611 1.00 97.38 243 ARG A O 1
ATOM 1867 N N . HIS A 1 244 ? 1.637 -9.947 -10.174 1.00 97.62 244 HIS A N 1
ATOM 1868 C CA . HIS A 1 244 ? 1.907 -10.950 -11.203 1.00 97.62 244 HIS A CA 1
ATOM 1869 C C . HIS A 1 244 ? 2.747 -10.375 -12.349 1.00 97.62 244 HIS A C 1
ATOM 1871 O O . HIS A 1 244 ? 3.824 -10.891 -12.634 1.00 97.62 244 HIS A O 1
ATOM 1877 N N . LEU A 1 245 ? 2.306 -9.266 -12.945 1.00 98.06 245 LEU A N 1
ATOM 1878 C CA . LEU A 1 245 ? 2.992 -8.652 -14.083 1.00 98.06 245 LEU A CA 1
ATOM 1879 C C . LEU A 1 245 ? 4.373 -8.098 -13.705 1.00 98.06 245 LEU A C 1
ATOM 1881 O O . LEU A 1 245 ? 5.307 -8.158 -14.501 1.00 98.06 245 LEU A O 1
ATOM 1885 N N . THR A 1 246 ? 4.523 -7.562 -12.490 1.00 97.50 246 THR A N 1
ATOM 1886 C CA . THR A 1 246 ? 5.824 -7.085 -12.002 1.00 97.50 246 THR A CA 1
ATOM 1887 C C . THR A 1 246 ? 6.795 -8.243 -11.799 1.00 97.50 246 THR A C 1
ATOM 1889 O O . THR A 1 246 ? 7.950 -8.121 -12.199 1.00 97.50 246 THR A O 1
ATOM 1892 N N . ALA A 1 247 ? 6.345 -9.368 -11.234 1.00 96.69 247 ALA A N 1
ATOM 1893 C CA . ALA A 1 247 ? 7.179 -10.561 -11.102 1.00 96.69 247 ALA A CA 1
ATOM 1894 C C . ALA A 1 247 ? 7.647 -11.067 -12.477 1.00 96.69 247 ALA A C 1
ATOM 1896 O O . ALA A 1 247 ? 8.844 -11.257 -12.677 1.00 96.69 247 ALA A O 1
ATOM 1897 N N . ASP A 1 248 ? 6.740 -11.156 -13.456 1.00 96.69 248 ASP A N 1
ATOM 1898 C CA . ASP A 1 248 ? 7.074 -11.575 -14.823 1.00 96.69 248 ASP A CA 1
ATOM 1899 C C . ASP A 1 248 ? 8.128 -10.663 -15.477 1.00 96.69 248 ASP A C 1
ATOM 1901 O O . ASP A 1 248 ? 9.023 -11.135 -16.178 1.00 96.69 248 ASP A O 1
ATOM 1905 N N . VAL A 1 249 ? 8.048 -9.348 -15.248 1.00 96.69 249 VAL A N 1
ATOM 1906 C CA . VAL A 1 249 ? 9.039 -8.379 -15.742 1.00 96.69 249 VAL A CA 1
ATOM 1907 C C . VAL A 1 249 ? 10.394 -8.547 -15.045 1.00 96.69 249 VAL A C 1
ATOM 1909 O O . VAL A 1 249 ? 11.430 -8.461 -15.705 1.00 96.69 249 VAL A O 1
ATOM 1912 N N . MET A 1 250 ? 10.395 -8.760 -13.729 1.00 94.25 250 MET A N 1
ATOM 1913 C CA . MET A 1 250 ? 11.609 -8.848 -12.909 1.00 94.25 250 MET A CA 1
ATOM 1914 C C . MET A 1 250 ? 12.376 -10.159 -13.124 1.00 94.25 250 MET A C 1
ATOM 1916 O O . MET A 1 250 ? 13.608 -10.149 -13.113 1.00 94.25 250 MET A O 1
ATOM 1920 N N . ASP A 1 251 ? 11.664 -11.261 -13.367 1.00 93.50 251 ASP A N 1
ATOM 1921 C CA . ASP A 1 251 ? 12.243 -12.599 -13.535 1.00 93.50 251 ASP A CA 1
ATOM 1922 C C . ASP A 1 251 ? 12.688 -12.887 -14.984 1.00 93.50 251 ASP A C 1
ATOM 1924 O O . ASP A 1 251 ? 13.317 -13.913 -15.263 1.00 93.50 251 ASP A O 1
ATOM 1928 N N . CYS A 1 252 ? 12.388 -11.989 -15.931 1.00 93.12 252 CYS A N 1
ATOM 1929 C CA . CYS A 1 252 ? 12.677 -12.187 -17.348 1.00 93.12 252 CYS A CA 1
ATOM 1930 C C . CYS A 1 252 ? 13.999 -11.538 -17.793 1.00 93.12 252 CYS A C 1
ATOM 1932 O O . CYS A 1 252 ? 14.225 -10.340 -17.621 1.00 93.12 252 CYS A O 1
ATOM 1934 N N . ALA A 1 253 ? 14.855 -12.317 -18.465 1.00 91.75 253 ALA A N 1
ATOM 1935 C CA . ALA A 1 253 ? 16.099 -11.815 -19.058 1.00 91.75 253 ALA A CA 1
ATOM 1936 C C . ALA A 1 253 ? 15.866 -10.871 -20.257 1.00 91.75 253 ALA A C 1
ATOM 1938 O O . ALA A 1 253 ? 16.675 -9.977 -20.499 1.00 91.75 253 ALA A O 1
ATOM 1939 N N . GLU A 1 254 ? 14.763 -11.051 -20.990 1.00 94.44 254 GLU A N 1
ATOM 1940 C CA . GLU A 1 254 ? 14.356 -10.218 -22.129 1.00 94.44 254 GLU A CA 1
ATOM 1941 C C . GLU A 1 254 ? 12.988 -9.576 -21.839 1.00 94.44 254 GLU A C 1
ATOM 1943 O O . GLU A 1 254 ? 11.946 -10.078 -22.267 1.00 94.44 254 GLU A O 1
ATOM 1948 N N . PRO A 1 255 ? 12.948 -8.454 -21.100 1.00 94.50 255 PRO A N 1
ATOM 1949 C CA . PRO A 1 255 ? 11.706 -7.951 -20.523 1.00 94.50 255 PRO A CA 1
ATOM 1950 C C . PRO A 1 255 ? 10.810 -7.201 -21.523 1.00 94.50 255 PRO A C 1
ATOM 1952 O O . PRO A 1 255 ? 9.809 -6.635 -21.108 1.00 94.50 255 PRO A O 1
ATOM 1955 N N . ASP A 1 256 ? 11.124 -7.153 -22.823 1.00 96.00 256 ASP A N 1
ATOM 1956 C CA . ASP A 1 256 ? 10.343 -6.390 -23.814 1.00 96.00 256 ASP A CA 1
ATOM 1957 C C . ASP A 1 256 ? 8.868 -6.815 -23.871 1.00 96.00 256 ASP A C 1
ATOM 1959 O O . ASP A 1 256 ? 7.977 -5.970 -23.762 1.00 96.00 256 ASP A O 1
ATOM 1963 N N . ALA A 1 257 ? 8.596 -8.116 -24.005 1.00 96.81 257 ALA A N 1
ATOM 1964 C CA . ALA A 1 257 ? 7.224 -8.620 -24.060 1.00 96.81 257 ALA A CA 1
ATOM 1965 C C . ALA A 1 257 ? 6.486 -8.487 -22.706 1.00 96.81 257 ALA A C 1
ATOM 1967 O O . ALA A 1 257 ? 5.376 -7.950 -22.710 1.00 96.81 257 ALA A O 1
ATOM 1968 N N . PRO A 1 258 ? 7.076 -8.863 -21.548 1.00 97.19 258 PRO A N 1
ATOM 1969 C CA . PRO A 1 258 ? 6.475 -8.594 -20.236 1.00 97.19 258 PRO A CA 1
ATOM 1970 C C . PRO A 1 258 ? 6.194 -7.107 -19.969 1.00 97.19 258 PRO A C 1
ATOM 1972 O O . PRO A 1 258 ? 5.136 -6.761 -19.449 1.00 97.19 258 PRO A O 1
ATOM 1975 N N . LEU A 1 259 ? 7.087 -6.199 -20.377 1.00 97.12 259 LEU A N 1
ATOM 1976 C CA . LEU A 1 259 ? 6.881 -4.754 -20.224 1.00 97.12 259 LEU A CA 1
ATOM 1977 C C . LEU A 1 259 ? 5.732 -4.239 -21.092 1.00 97.12 259 LEU A C 1
ATOM 1979 O O . LEU A 1 259 ? 4.945 -3.405 -20.642 1.00 97.12 259 LEU A O 1
ATOM 1983 N N . GLN A 1 260 ? 5.607 -4.745 -22.321 1.00 96.50 260 GLN A N 1
ATOM 1984 C CA . GLN A 1 260 ? 4.460 -4.438 -23.175 1.00 96.50 260 GLN A CA 1
ATOM 1985 C C . GLN A 1 260 ? 3.155 -4.948 -22.559 1.00 96.50 260 GLN A C 1
ATOM 1987 O O . GLN A 1 260 ? 2.168 -4.214 -22.561 1.00 96.50 260 GLN A O 1
ATOM 1992 N N . ALA A 1 261 ? 3.155 -6.159 -21.992 1.00 97.12 261 ALA A N 1
ATOM 1993 C CA . ALA A 1 261 ? 2.001 -6.705 -21.284 1.00 97.12 261 ALA A CA 1
ATOM 1994 C C . ALA A 1 261 ? 1.623 -5.838 -20.072 1.00 97.12 261 ALA A C 1
ATOM 1996 O O . ALA A 1 261 ? 0.460 -5.459 -19.942 1.00 97.12 261 ALA A O 1
ATOM 1997 N N . LEU A 1 262 ? 2.600 -5.423 -19.255 1.00 97.19 262 LEU A N 1
ATOM 1998 C CA . LEU A 1 262 ? 2.371 -4.539 -18.110 1.00 97.19 262 LEU A CA 1
ATOM 1999 C C . LEU A 1 262 ? 1.797 -3.176 -18.529 1.00 97.19 262 LEU A C 1
ATOM 2001 O O . LEU A 1 262 ? 0.799 -2.740 -17.963 1.00 97.19 262 LEU A O 1
ATOM 2005 N N . ALA A 1 263 ? 2.353 -2.522 -19.554 1.00 95.44 263 ALA A N 1
ATOM 2006 C CA . ALA A 1 263 ? 1.822 -1.248 -20.065 1.00 95.44 263 ALA A CA 1
ATOM 2007 C C . ALA A 1 263 ? 0.421 -1.382 -20.699 1.00 95.44 263 ALA A C 1
ATOM 2009 O O . ALA A 1 263 ? -0.398 -0.453 -20.665 1.00 95.44 263 ALA A O 1
ATOM 2010 N N . ALA A 1 264 ? 0.131 -2.532 -21.309 1.00 95.38 264 ALA A N 1
ATOM 2011 C CA . ALA A 1 264 ? -1.172 -2.832 -21.891 1.00 95.38 264 ALA A CA 1
ATOM 2012 C C . ALA A 1 264 ? -2.203 -3.287 -20.847 1.00 95.38 264 ALA A C 1
ATOM 2014 O O . ALA A 1 264 ? -3.398 -3.234 -21.138 1.00 95.38 264 ALA A O 1
ATOM 2015 N N . GLY A 1 265 ? -1.765 -3.680 -19.647 1.00 95.12 265 GLY A N 1
ATOM 2016 C CA . GLY A 1 265 ? -2.603 -4.225 -18.587 1.00 95.12 265 GLY A CA 1
ATOM 2017 C C . GLY A 1 265 ? -3.725 -3.278 -18.169 1.00 95.12 265 GLY A C 1
ATOM 2018 O O . GLY A 1 265 ? -3.545 -2.058 -18.053 1.00 95.12 265 GLY A O 1
ATOM 2019 N N . ARG A 1 266 ? -4.918 -3.839 -17.980 1.00 94.94 266 ARG A N 1
ATOM 2020 C CA . ARG A 1 266 ? -6.131 -3.124 -17.579 1.00 94.94 266 ARG A CA 1
ATOM 2021 C C . ARG A 1 266 ? -6.830 -3.935 -16.504 1.00 94.94 266 ARG A C 1
ATOM 2023 O O . ARG A 1 266 ? -6.988 -5.140 -16.670 1.00 94.94 266 ARG A O 1
ATOM 2030 N N . VAL A 1 267 ? -7.268 -3.271 -15.442 1.00 95.56 267 VAL A N 1
ATOM 2031 C CA . VAL A 1 267 ? -7.986 -3.917 -14.341 1.00 95.56 267 VAL A CA 1
ATOM 2032 C C . VAL A 1 267 ? -9.301 -3.196 -14.127 1.00 95.56 267 VAL A C 1
ATOM 2034 O O . VAL A 1 267 ? -9.316 -1.984 -13.921 1.00 95.56 267 VAL A O 1
ATOM 2037 N N . ASP A 1 268 ? -10.405 -3.930 -14.160 1.00 95.06 268 ASP A N 1
ATOM 2038 C CA . ASP A 1 268 ? -11.699 -3.366 -13.798 1.00 95.06 268 ASP A CA 1
ATOM 2039 C C . ASP A 1 268 ? -11.814 -3.277 -12.274 1.00 95.06 268 ASP A C 1
ATOM 2041 O O . ASP A 1 268 ? -11.643 -4.259 -11.545 1.00 95.06 268 ASP A O 1
ATOM 2045 N N . ILE A 1 269 ? -12.088 -2.069 -11.793 1.00 92.75 269 ILE A N 1
ATOM 2046 C CA . ILE A 1 269 ? -12.223 -1.741 -10.380 1.00 92.75 269 ILE A CA 1
ATOM 2047 C C . ILE A 1 269 ? -13.621 -1.189 -10.163 1.00 92.75 269 ILE A C 1
ATOM 2049 O O . ILE A 1 269 ? -14.008 -0.177 -10.745 1.00 92.75 269 ILE A O 1
ATOM 2053 N N . ASP A 1 270 ? -14.360 -1.846 -9.279 1.00 92.31 270 ASP A N 1
ATOM 2054 C CA . ASP A 1 270 ? -15.643 -1.360 -8.799 1.00 92.31 270 ASP A CA 1
ATOM 2055 C C . ASP A 1 270 ? -15.466 -0.801 -7.384 1.00 92.31 270 ASP A C 1
ATOM 2057 O O . ASP A 1 270 ? -15.295 -1.531 -6.406 1.00 92.31 270 ASP A O 1
ATOM 2061 N N . THR A 1 271 ? -15.467 0.527 -7.280 1.00 88.19 271 THR A N 1
ATOM 2062 C CA . THR A 1 271 ? -15.325 1.239 -5.999 1.00 88.19 271 THR A CA 1
ATOM 2063 C C . THR A 1 271 ? -16.578 1.155 -5.123 1.00 88.19 271 THR A C 1
ATOM 2065 O O . THR A 1 271 ? -16.520 1.474 -3.931 1.00 88.19 271 THR A O 1
ATOM 2068 N N . GLN A 1 272 ? -17.696 0.694 -5.692 1.00 87.12 272 GLN A N 1
ATOM 2069 C CA . GLN A 1 272 ? -18.986 0.517 -5.030 1.00 87.12 272 GLN A CA 1
ATOM 2070 C C . GLN A 1 272 ? -19.424 -0.954 -5.014 1.00 87.12 272 GLN A C 1
ATOM 2072 O O . GLN A 1 272 ? -20.609 -1.235 -4.870 1.00 87.12 272 GLN A O 1
ATOM 2077 N N . ASP A 1 273 ? -18.475 -1.891 -5.113 1.00 86.56 273 ASP A N 1
ATOM 2078 C CA . ASP A 1 273 ? -18.738 -3.331 -5.136 1.00 86.56 273 ASP A CA 1
ATOM 2079 C C . ASP A 1 273 ? -19.497 -3.810 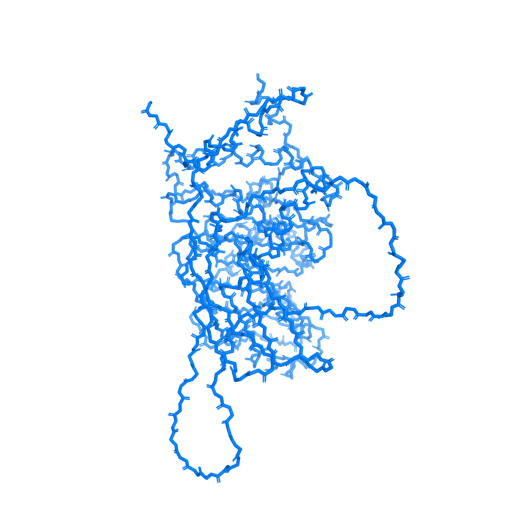-3.883 1.00 86.56 273 ASP A C 1
ATOM 2081 O O . ASP A 1 273 ? -18.921 -4.073 -2.818 1.00 86.56 273 ASP A O 1
ATOM 2085 N N . GLU A 1 274 ? -20.817 -3.941 -4.025 1.00 87.19 274 GLU A N 1
ATOM 2086 C CA . GLU A 1 274 ? -21.718 -4.380 -2.960 1.00 87.19 274 GLU A CA 1
ATOM 2087 C C . GLU A 1 274 ? -21.453 -5.831 -2.540 1.00 87.19 274 GLU A C 1
ATOM 2089 O O . GLU A 1 274 ? -21.648 -6.176 -1.375 1.00 87.19 274 GLU A O 1
ATOM 2094 N N . VAL A 1 275 ? -20.956 -6.682 -3.446 1.00 89.00 275 VAL A N 1
ATOM 2095 C CA . VAL A 1 275 ? -20.642 -8.083 -3.132 1.00 89.00 275 VAL A CA 1
ATOM 2096 C C . VAL A 1 275 ? -19.442 -8.146 -2.193 1.00 89.00 275 VAL A C 1
ATOM 2098 O O . VAL A 1 275 ? -19.489 -8.838 -1.174 1.00 89.00 275 VAL A O 1
ATOM 2101 N N . ARG A 1 276 ? -18.377 -7.386 -2.476 1.00 87.62 276 ARG A N 1
ATOM 2102 C CA . ARG A 1 276 ? -17.230 -7.272 -1.558 1.00 87.62 276 ARG A CA 1
ATOM 2103 C C . ARG A 1 276 ? -17.615 -6.621 -0.237 1.00 87.62 276 ARG A C 1
ATOM 2105 O O . ARG A 1 276 ? -17.137 -7.068 0.807 1.00 87.62 276 ARG A O 1
ATOM 2112 N N . ALA A 1 277 ? -18.477 -5.604 -0.263 1.00 88.12 277 ALA A N 1
ATOM 2113 C CA . ALA A 1 277 ? -18.991 -4.992 0.958 1.00 88.12 277 ALA A CA 1
ATOM 2114 C C . ALA A 1 277 ? -19.743 -6.022 1.819 1.00 88.12 277 ALA A C 1
ATOM 2116 O O . ALA A 1 277 ? -19.458 -6.141 3.009 1.00 88.12 277 ALA A O 1
ATOM 2117 N N . GLN A 1 278 ? -20.613 -6.832 1.209 1.00 91.94 278 GLN A N 1
ATOM 2118 C CA . GLN A 1 278 ? -21.331 -7.894 1.909 1.00 91.94 278 GLN A CA 1
ATOM 2119 C C . GLN A 1 278 ? -20.383 -8.974 2.440 1.00 91.94 278 GLN A C 1
ATOM 2121 O O . GLN A 1 278 ? -20.526 -9.401 3.580 1.00 91.94 278 GLN A O 1
ATOM 2126 N N . HIS A 1 279 ? -19.374 -9.389 1.669 1.00 91.12 279 HIS A N 1
ATOM 2127 C CA . HIS A 1 279 ? -18.363 -10.338 2.146 1.00 91.12 279 HIS A CA 1
ATOM 2128 C C . HIS A 1 279 ? -17.594 -9.817 3.367 1.00 91.12 279 HIS A C 1
ATOM 2130 O O . HIS A 1 279 ? -17.238 -10.600 4.249 1.00 91.12 279 HIS A O 1
ATOM 2136 N N . PHE A 1 280 ? -17.334 -8.510 3.433 1.00 94.56 280 PHE A N 1
ATOM 2137 C CA . PHE A 1 280 ? -16.726 -7.893 4.605 1.00 94.56 280 PHE A CA 1
ATOM 2138 C C . PHE A 1 280 ? -17.677 -7.881 5.805 1.00 94.56 280 PHE A C 1
ATOM 2140 O O . PHE A 1 280 ? -17.262 -8.249 6.901 1.00 94.56 280 PHE A O 1
ATOM 2147 N N . THR A 1 281 ? -18.953 -7.549 5.609 1.00 94.44 281 THR A N 1
ATOM 2148 C CA . THR A 1 281 ? -19.970 -7.651 6.667 1.00 94.44 281 THR A CA 1
ATOM 2149 C C . THR A 1 281 ? -20.094 -9.081 7.194 1.00 94.44 281 THR A C 1
ATOM 2151 O O . THR A 1 281 ? -19.975 -9.300 8.395 1.00 94.44 281 THR A O 1
ATOM 2154 N N . ASP A 1 282 ? -20.204 -10.070 6.305 1.00 94.31 282 ASP A N 1
ATOM 2155 C CA . ASP A 1 282 ? -20.230 -11.492 6.658 1.00 94.31 282 ASP A CA 1
ATOM 2156 C C . ASP A 1 282 ? -18.980 -11.915 7.443 1.00 94.31 282 ASP A C 1
ATOM 2158 O O . ASP A 1 282 ? -19.052 -12.750 8.347 1.00 94.31 282 ASP A O 1
ATOM 2162 N N . PHE A 1 283 ? -17.814 -11.366 7.092 1.00 94.69 283 PHE A N 1
AT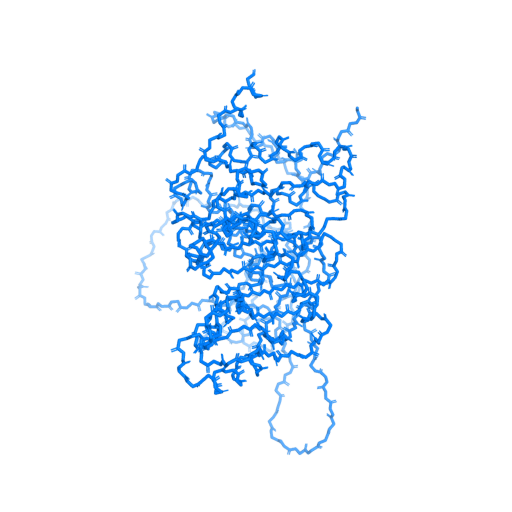OM 2163 C CA . PHE A 1 283 ? -16.578 -11.605 7.827 1.00 94.69 283 PHE A CA 1
ATOM 2164 C C . PHE A 1 283 ? -16.670 -11.065 9.258 1.00 94.69 283 PHE A C 1
ATOM 2166 O O . PHE A 1 283 ? -16.342 -11.806 10.184 1.00 94.69 283 PHE A O 1
ATOM 2173 N N . LEU A 1 284 ? -17.149 -9.833 9.451 1.00 93.75 284 LEU A N 1
ATOM 2174 C CA . LEU A 1 284 ? -17.320 -9.240 10.781 1.00 93.75 284 LEU A CA 1
ATOM 2175 C C . LEU A 1 284 ? -18.346 -10.007 11.627 1.00 93.75 284 LEU A C 1
ATOM 2177 O O . LEU A 1 284 ? -18.101 -10.242 12.806 1.00 93.75 284 LEU A O 1
ATOM 2181 N N . ASP A 1 285 ? -19.449 -10.453 11.027 1.00 94.19 285 ASP A N 1
ATOM 2182 C CA . ASP A 1 285 ? -20.516 -11.171 11.737 1.00 94.19 285 ASP A CA 1
ATOM 2183 C C . ASP A 1 285 ? -20.096 -12.584 12.174 1.00 94.19 285 ASP A C 1
ATOM 2185 O O . ASP A 1 285 ? -20.584 -13.111 13.176 1.00 94.19 285 ASP A O 1
ATOM 2189 N N . ARG A 1 286 ? -19.190 -13.224 11.425 1.00 91.44 286 ARG A N 1
ATOM 2190 C CA . ARG A 1 286 ? -18.750 -14.605 11.687 1.00 91.44 286 ARG A CA 1
ATOM 2191 C C . ARG A 1 286 ? -17.532 -14.709 12.601 1.00 91.44 286 ARG A C 1
ATOM 2193 O O . ARG A 1 286 ? -17.264 -15.803 13.098 1.00 91.44 286 ARG A O 1
ATOM 2200 N N . HIS A 1 287 ? -16.788 -13.625 12.812 1.00 91.56 287 HIS A N 1
ATOM 2201 C CA . HIS A 1 287 ? -15.541 -13.659 13.576 1.00 91.56 287 HIS A CA 1
ATOM 2202 C C . HIS A 1 287 ? -15.655 -12.888 14.885 1.00 91.56 287 HIS A C 1
ATOM 2204 O O . HIS A 1 287 ? -16.086 -11.742 14.942 1.00 91.56 287 HIS A O 1
ATOM 2210 N N . THR A 1 288 ? -15.206 -13.525 15.961 1.00 92.56 288 THR A N 1
ATOM 2211 C CA . THR A 1 288 ? -15.021 -12.878 17.261 1.00 92.56 288 THR A CA 1
ATOM 2212 C C . THR A 1 288 ? -13.606 -12.312 17.374 1.00 92.56 288 THR A C 1
ATOM 2214 O O . THR A 1 288 ? -12.721 -12.664 16.593 1.00 92.56 288 THR A O 1
ATOM 2217 N N . ILE A 1 289 ? -13.350 -11.492 18.401 1.00 91.00 289 ILE A N 1
ATOM 2218 C CA . ILE A 1 289 ? -11.987 -11.032 18.727 1.00 91.00 289 ILE A CA 1
ATOM 2219 C C . ILE A 1 289 ? -11.038 -12.225 18.908 1.00 91.00 289 ILE A C 1
ATOM 2221 O O . ILE A 1 289 ? -9.951 -12.216 18.348 1.00 91.00 289 ILE A O 1
ATOM 2225 N N . ALA A 1 290 ? -11.470 -13.280 19.607 1.00 90.19 290 ALA A N 1
ATOM 2226 C CA . ALA A 1 290 ? -10.658 -14.482 19.802 1.00 90.19 290 ALA A CA 1
ATOM 2227 C C . ALA A 1 290 ? -10.348 -15.206 18.477 1.00 90.19 290 ALA A C 1
ATOM 2229 O O . ALA A 1 290 ? -9.249 -15.723 18.294 1.00 90.19 290 ALA A O 1
ATOM 2230 N N . ALA A 1 291 ? -11.297 -15.222 17.534 1.00 90.88 291 ALA A N 1
ATOM 2231 C CA . ALA A 1 291 ? -11.063 -15.782 16.205 1.00 90.88 291 ALA A CA 1
ATOM 2232 C C . ALA A 1 291 ? -10.058 -14.938 15.402 1.00 90.88 291 ALA A C 1
ATOM 2234 O O . ALA A 1 291 ? -9.178 -15.502 14.757 1.00 90.88 291 ALA A O 1
ATOM 2235 N N . LEU A 1 292 ? -10.143 -13.605 15.481 1.00 90.94 292 LEU A N 1
ATOM 2236 C CA . LEU A 1 292 ? -9.156 -12.703 14.877 1.00 90.94 292 LEU A CA 1
ATOM 2237 C C . LEU A 1 292 ? -7.764 -12.874 15.507 1.00 90.94 292 LEU A C 1
ATOM 2239 O O . LEU A 1 292 ? -6.776 -12.918 14.782 1.00 90.94 292 LEU A O 1
ATOM 2243 N N . GLU A 1 293 ? -7.667 -13.030 16.830 1.00 91.06 293 GLU A N 1
ATOM 2244 C CA . GLU A 1 293 ? -6.391 -13.305 17.514 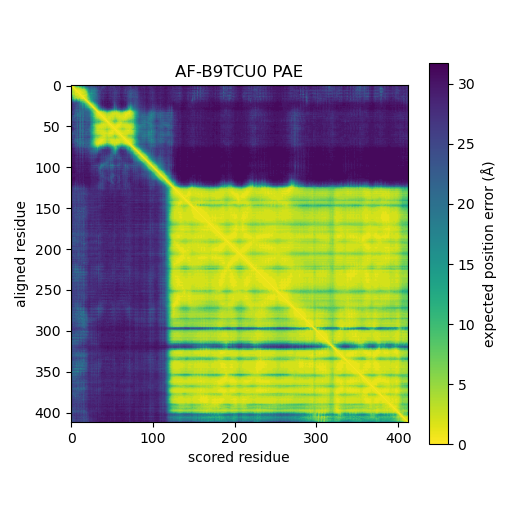1.00 91.06 293 GLU A CA 1
ATOM 2245 C C . GLU A 1 293 ? -5.767 -14.611 17.010 1.00 91.06 293 GLU A C 1
ATOM 2247 O O . GLU A 1 293 ? -4.582 -14.644 16.679 1.00 91.06 293 GLU A O 1
ATOM 2252 N N . ALA A 1 294 ? -6.574 -15.664 16.847 1.00 90.56 294 ALA A N 1
ATOM 2253 C CA . ALA A 1 294 ? -6.113 -16.934 16.290 1.00 90.56 294 ALA A CA 1
ATOM 2254 C C . ALA A 1 294 ? -5.608 -16.811 14.837 1.00 90.56 294 ALA A C 1
ATOM 2256 O O . ALA A 1 294 ? -4.716 -17.557 14.436 1.00 90.56 294 ALA A O 1
ATOM 2257 N N . MET A 1 295 ? -6.139 -15.867 14.050 1.00 91.44 295 MET A N 1
ATOM 2258 C CA . MET A 1 295 ? -5.688 -15.604 12.675 1.00 91.44 295 MET A CA 1
ATOM 2259 C C . MET A 1 295 ? -4.353 -14.854 12.600 1.00 91.44 295 MET A C 1
ATOM 2261 O O . MET A 1 295 ? -3.628 -15.000 11.615 1.00 91.44 295 MET A O 1
ATOM 2265 N N . LEU A 1 296 ? -4.044 -14.037 13.610 1.00 88.75 296 LEU A N 1
ATOM 2266 C CA . LEU A 1 296 ? -2.914 -13.100 13.613 1.00 88.75 296 LEU A CA 1
ATOM 2267 C C . LEU A 1 296 ? -1.657 -13.636 14.311 1.00 88.75 296 LEU A C 1
ATOM 2269 O O . LEU A 1 296 ? -0.640 -12.950 14.335 1.00 88.75 296 LEU A O 1
ATOM 2273 N N . ALA A 1 297 ? -1.716 -14.867 14.827 1.00 70.88 297 ALA A N 1
ATOM 2274 C CA . ALA A 1 297 ? -0.630 -15.669 15.404 1.00 70.88 297 ALA A CA 1
ATOM 2275 C C . ALA A 1 297 ? 0.086 -15.115 16.657 1.00 70.88 297 ALA A C 1
ATOM 2277 O O . ALA A 1 297 ? 0.456 -15.917 17.513 1.00 70.88 297 ALA A O 1
ATOM 2278 N N . SER A 1 298 ? 0.286 -13.802 16.810 1.00 67.25 298 SER A N 1
ATOM 2279 C CA . SER A 1 298 ? 1.109 -13.232 17.896 1.00 67.25 298 SER A CA 1
ATOM 2280 C C . SER A 1 298 ? 0.548 -11.980 18.575 1.00 67.25 298 SER A C 1
ATOM 2282 O O . SER A 1 298 ? 1.035 -11.607 19.641 1.00 67.25 298 SER A O 1
ATOM 2284 N N . ALA A 1 299 ? -0.469 -11.327 18.009 1.00 71.62 299 ALA A N 1
ATOM 2285 C CA . ALA A 1 299 ? -0.968 -10.054 18.524 1.00 71.62 299 ALA A CA 1
ATOM 2286 C C . ALA A 1 299 ? -2.225 -10.217 19.387 1.00 71.62 299 ALA A C 1
ATOM 2288 O O . ALA A 1 299 ? -3.194 -10.861 18.980 1.00 71.62 299 ALA A O 1
ATOM 2289 N N . SER A 1 300 ? -2.257 -9.555 20.550 1.00 85.50 300 SER A N 1
ATOM 2290 C CA . SER A 1 300 ? -3.518 -9.366 21.273 1.00 85.50 300 SER A CA 1
ATOM 2291 C C . SER A 1 300 ? -4.349 -8.302 20.562 1.00 85.50 300 SER A C 1
ATOM 2293 O O . SER A 1 300 ? -4.165 -7.104 20.780 1.00 85.50 300 SER A O 1
ATOM 2295 N N . VAL A 1 301 ? -5.299 -8.748 19.741 1.00 89.88 301 VAL A N 1
ATOM 2296 C CA . VAL A 1 301 ? -6.241 -7.890 19.007 1.00 89.88 301 VAL A CA 1
ATOM 2297 C C . VAL A 1 301 ? -6.941 -6.938 19.959 1.00 89.88 301 VAL A C 1
ATOM 2299 O O . VAL A 1 301 ? -7.057 -5.753 19.658 1.00 89.88 301 VAL A O 1
ATOM 2302 N N . ARG A 1 302 ? -7.362 -7.417 21.137 1.00 89.50 302 ARG A N 1
ATOM 2303 C CA . ARG A 1 302 ? -8.010 -6.552 22.130 1.00 89.50 302 ARG A CA 1
ATOM 2304 C C . ARG A 1 302 ? -7.112 -5.378 22.532 1.00 89.50 302 ARG A C 1
ATOM 2306 O O . ARG A 1 302 ? -7.585 -4.243 22.546 1.00 89.50 302 ARG A O 1
ATOM 2313 N N . ARG A 1 303 ? -5.836 -5.632 22.846 1.00 87.19 303 ARG A N 1
ATOM 2314 C CA . ARG A 1 303 ? -4.888 -4.567 23.213 1.00 87.19 303 ARG A CA 1
ATOM 2315 C C . ARG A 1 303 ? -4.602 -3.643 22.041 1.00 87.19 303 ARG A C 1
ATOM 2317 O O . ARG A 1 303 ? -4.591 -2.436 22.243 1.00 87.19 303 ARG A O 1
ATOM 2324 N N . THR A 1 304 ? -4.445 -4.174 20.831 1.00 91.06 304 THR A N 1
ATOM 2325 C CA . THR A 1 304 ? -4.252 -3.363 19.622 1.00 91.06 304 THR A CA 1
ATOM 2326 C C . THR A 1 304 ? -5.423 -2.405 19.397 1.00 91.06 304 THR A C 1
ATOM 2328 O O . THR A 1 304 ? -5.199 -1.216 19.196 1.00 91.06 304 THR A O 1
ATOM 2331 N N . ILE A 1 305 ? -6.672 -2.873 19.516 1.00 92.25 305 ILE A N 1
ATOM 2332 C CA . ILE A 1 305 ? -7.869 -2.022 19.382 1.00 92.25 305 ILE A CA 1
ATOM 2333 C C . ILE A 1 305 ? -7.850 -0.878 20.405 1.00 92.25 305 ILE A C 1
ATOM 2335 O O . ILE A 1 305 ? -8.089 0.280 20.056 1.00 92.25 305 ILE A O 1
ATOM 2339 N N . LEU A 1 306 ? -7.553 -1.191 21.669 1.00 91.00 306 LEU A N 1
ATOM 2340 C CA . LEU A 1 306 ? -7.485 -0.195 22.740 1.00 91.00 306 LEU A CA 1
ATOM 2341 C C . LEU A 1 306 ? -6.343 0.802 22.514 1.00 91.00 306 LEU A C 1
ATOM 2343 O O . LEU A 1 306 ? -6.550 2.007 22.644 1.00 91.00 306 LEU A O 1
ATOM 2347 N N . ALA A 1 307 ? -5.170 0.312 22.118 1.00 90.44 307 ALA A N 1
ATOM 2348 C CA . ALA A 1 307 ? -4.003 1.126 21.820 1.00 90.44 307 ALA A CA 1
ATOM 2349 C C . ALA A 1 307 ? -4.268 2.104 20.667 1.00 90.44 307 ALA A C 1
ATOM 2351 O O . ALA A 1 307 ? -3.976 3.288 20.809 1.00 90.44 307 ALA A O 1
ATOM 2352 N N . ILE A 1 308 ? -4.883 1.645 19.568 1.00 92.19 308 ILE A N 1
ATOM 2353 C CA . ILE A 1 308 ? -5.325 2.511 18.460 1.00 92.19 308 ILE A CA 1
ATOM 2354 C C . ILE A 1 308 ? -6.250 3.606 18.996 1.00 92.19 308 ILE A C 1
ATOM 2356 O O . ILE A 1 308 ? -6.042 4.787 18.720 1.00 92.19 308 ILE A O 1
ATOM 2360 N N . GLY A 1 309 ? -7.248 3.222 19.798 1.00 90.62 309 GLY A N 1
ATOM 2361 C CA . GLY A 1 309 ? -8.194 4.161 20.389 1.00 90.62 309 GLY A CA 1
ATOM 2362 C C . GLY A 1 309 ? -7.516 5.232 21.245 1.00 90.62 309 GLY A C 1
ATOM 2363 O O . GLY A 1 309 ? -7.832 6.409 21.093 1.00 90.62 309 GLY A O 1
ATOM 2364 N N . LEU A 1 310 ? -6.572 4.845 22.106 1.00 89.38 310 LEU A N 1
ATOM 2365 C CA . LEU A 1 310 ? -5.827 5.761 22.977 1.00 89.38 310 LEU A CA 1
ATOM 2366 C C . LEU A 1 310 ? -4.883 6.677 22.187 1.00 89.38 310 LEU A C 1
ATOM 2368 O O . LEU A 1 310 ? -4.869 7.883 22.432 1.00 89.38 310 LEU A O 1
ATOM 2372 N N . LEU A 1 311 ? -4.147 6.134 21.213 1.00 89.19 311 LEU A N 1
ATOM 2373 C CA . LEU A 1 311 ? -3.199 6.893 20.389 1.00 89.19 311 LEU A CA 1
ATOM 2374 C C . LEU A 1 311 ? -3.895 7.917 19.491 1.00 89.19 311 LEU A C 1
ATOM 2376 O O . LEU A 1 311 ? -3.392 9.024 19.320 1.00 89.19 311 LEU A O 1
ATOM 2380 N N . LEU A 1 312 ? -5.052 7.565 18.923 1.00 89.88 312 LEU A N 1
ATOM 2381 C CA . LEU A 1 312 ? -5.757 8.419 17.964 1.00 89.88 312 LEU A CA 1
ATOM 2382 C C . LEU A 1 312 ? -6.831 9.308 18.607 1.00 89.88 312 LEU A C 1
ATOM 2384 O O . LEU A 1 312 ? -7.336 10.230 17.964 1.00 89.88 312 LEU A O 1
ATOM 2388 N N . GLN A 1 313 ? -7.179 9.105 19.883 1.00 86.88 313 GLN A N 1
ATOM 2389 C CA . GLN A 1 313 ? -8.140 9.964 20.588 1.00 86.88 313 GLN A CA 1
ATOM 2390 C C . GLN A 1 313 ? -7.773 11.465 20.561 1.00 86.88 313 GLN A C 1
ATOM 2392 O O . GLN A 1 313 ? -8.692 12.270 20.367 1.00 86.88 313 GLN A O 1
ATOM 2397 N N . PRO A 1 314 ? -6.499 11.884 20.720 1.00 81.81 314 PRO A N 1
ATOM 2398 C CA . PRO A 1 314 ? -6.114 13.293 20.623 1.00 81.81 314 PRO A CA 1
ATOM 2399 C C . PRO A 1 314 ? -6.373 13.895 19.239 1.00 81.81 314 PRO A C 1
ATOM 2401 O O . PRO A 1 314 ? -6.792 15.044 19.147 1.00 81.81 314 PRO A O 1
ATOM 2404 N N . VAL A 1 315 ? -6.215 13.114 18.168 1.00 81.31 315 VAL A N 1
ATOM 2405 C CA . VAL A 1 315 ? -6.418 13.561 16.778 1.00 81.31 315 VAL A CA 1
ATOM 2406 C C . VAL A 1 315 ? -7.849 14.056 16.575 1.00 81.31 315 VAL A C 1
ATOM 2408 O O . VAL A 1 315 ? -8.068 15.147 16.052 1.00 81.31 315 VAL A O 1
ATOM 2411 N N . ARG A 1 316 ? -8.828 13.319 17.118 1.00 74.19 316 ARG A N 1
ATOM 2412 C CA . ARG A 1 316 ? -10.251 13.702 17.100 1.00 74.19 316 ARG A CA 1
ATOM 2413 C C . ARG A 1 316 ? -10.587 14.950 17.907 1.00 74.19 316 ARG A C 1
ATOM 2415 O O . ARG A 1 316 ? -11.643 15.528 17.687 1.00 74.19 316 ARG A O 1
ATOM 2422 N N . ARG A 1 317 ? -9.793 15.283 18.927 1.00 67.31 317 ARG A N 1
ATOM 2423 C CA . ARG A 1 317 ? -10.092 16.385 19.858 1.00 67.31 317 ARG A CA 1
ATOM 2424 C C . ARG A 1 317 ? -9.404 17.678 19.451 1.00 67.31 317 ARG A C 1
ATOM 2426 O O . ARG A 1 317 ? -9.984 18.745 19.610 1.00 67.31 317 ARG A O 1
ATOM 2433 N N . SER A 1 318 ? -8.173 17.561 18.972 1.00 60.66 318 SER A N 1
ATOM 2434 C CA . SER A 1 318 ? -7.269 18.686 18.759 1.00 60.66 318 SER A CA 1
ATOM 2435 C C . SER A 1 318 ? -7.216 19.138 17.302 1.00 60.66 318 SER A C 1
ATOM 2437 O O . SER A 1 318 ? -6.638 20.183 17.031 1.00 60.66 318 SER A O 1
ATOM 2439 N N . GLY A 1 319 ? -7.757 18.342 16.367 1.00 56.59 319 GLY A N 1
ATOM 2440 C CA . GLY A 1 319 ? -7.592 18.578 14.931 1.00 56.59 319 GLY A CA 1
ATOM 2441 C C . GLY A 1 319 ? -6.123 18.570 14.505 1.00 56.59 319 GLY A C 1
ATOM 2442 O O . GLY A 1 319 ? -5.776 19.246 13.546 1.00 56.59 319 GLY A O 1
ATOM 2443 N N . ALA A 1 320 ? -5.256 17.876 15.256 1.00 56.28 320 ALA A N 1
ATOM 2444 C CA . ALA A 1 320 ? -3.821 17.864 15.005 1.00 56.28 320 ALA A CA 1
ATOM 2445 C C . ALA A 1 320 ? -3.564 17.399 13.567 1.00 56.28 320 ALA A C 1
ATOM 2447 O O . ALA A 1 320 ? -3.831 16.248 13.228 1.00 56.28 320 ALA A O 1
ATOM 2448 N N . GLU A 1 321 ? -3.069 18.314 12.735 1.00 54.94 321 GLU A N 1
ATOM 2449 C CA . GLU A 1 321 ? -2.876 18.091 11.297 1.00 54.94 321 GLU A CA 1
ATOM 2450 C C . GLU A 1 321 ? -1.671 17.194 10.992 1.00 54.94 321 GLU A C 1
ATOM 2452 O O . GLU A 1 321 ? -1.475 16.801 9.846 1.00 54.94 321 GLU A O 1
ATOM 2457 N N . ARG A 1 322 ? -0.848 16.861 11.996 1.00 59.97 322 ARG A N 1
ATOM 2458 C CA . ARG A 1 322 ? 0.370 16.074 11.794 1.00 59.97 322 ARG A CA 1
ATOM 2459 C C . ARG A 1 322 ? 0.492 14.918 12.771 1.00 59.97 322 ARG A C 1
ATOM 2461 O O . ARG A 1 322 ? 0.694 15.088 13.971 1.00 59.97 322 ARG A O 1
ATOM 2468 N N . LEU A 1 323 ? 0.344 13.731 12.199 1.00 78.19 323 LEU A N 1
ATOM 2469 C CA . LEU A 1 323 ? 0.687 12.443 12.776 1.00 78.19 323 LEU A CA 1
ATOM 2470 C C . LEU A 1 323 ? 1.951 11.965 12.058 1.00 78.19 323 LEU A C 1
ATOM 2472 O O . LEU A 1 323 ? 1.875 11.377 10.982 1.00 78.19 323 LEU A O 1
ATOM 2476 N N . ASP A 1 324 ? 3.110 12.249 12.646 1.00 78.44 324 ASP A N 1
ATOM 2477 C CA . ASP A 1 324 ? 4.404 12.004 11.990 1.00 78.44 324 ASP A CA 1
ATOM 2478 C C . ASP A 1 324 ? 4.856 10.534 12.073 1.00 78.44 324 ASP A C 1
ATOM 2480 O O . ASP A 1 324 ? 5.804 10.126 11.404 1.00 78.44 324 ASP A O 1
ATOM 2484 N N . LYS A 1 325 ? 4.190 9.723 12.906 1.00 88.56 325 LYS A N 1
ATOM 2485 C CA . LYS A 1 325 ? 4.464 8.288 13.046 1.00 88.56 325 LYS A CA 1
ATOM 2486 C C . LYS A 1 325 ? 3.431 7.451 12.313 1.00 88.56 325 LYS A C 1
ATOM 2488 O O . LYS A 1 325 ? 2.241 7.757 12.333 1.00 88.56 325 LYS A O 1
ATOM 2493 N N . SER A 1 326 ? 3.890 6.344 11.747 1.00 93.81 326 SER A N 1
ATOM 2494 C CA . SER A 1 326 ? 3.042 5.325 11.134 1.00 93.81 326 SER A CA 1
ATOM 2495 C C . SER A 1 326 ? 2.655 4.233 12.136 1.00 93.81 326 SER A C 1
ATOM 2497 O O . SER A 1 326 ? 3.370 3.970 13.107 1.00 93.81 326 SER A O 1
ATOM 2499 N N . LEU A 1 327 ? 1.504 3.598 11.917 1.00 95.88 327 LEU A N 1
ATOM 2500 C CA . LEU A 1 327 ? 1.061 2.430 12.683 1.00 95.88 327 LEU A CA 1
ATOM 2501 C C . LEU A 1 327 ? 1.406 1.150 11.929 1.00 95.88 327 LEU A C 1
ATOM 2503 O O . LEU A 1 327 ? 1.146 1.071 10.732 1.00 95.88 327 LEU A O 1
ATOM 2507 N N . VAL A 1 328 ? 1.912 0.139 12.634 1.00 95.88 328 VAL A N 1
ATOM 2508 C CA . VAL A 1 328 ? 2.179 -1.197 12.081 1.00 95.88 328 VAL A CA 1
ATOM 2509 C C . VAL A 1 328 ? 1.184 -2.185 12.674 1.00 95.88 328 VAL A C 1
ATOM 2511 O O . VAL A 1 328 ? 1.196 -2.446 13.875 1.00 95.88 328 VAL A O 1
ATOM 2514 N N . LEU A 1 329 ? 0.297 -2.715 11.836 1.00 95.81 329 LEU A N 1
ATOM 2515 C CA . LEU A 1 329 ? -0.836 -3.540 12.246 1.00 95.81 329 LEU A CA 1
ATOM 2516 C C . LEU A 1 329 ? -0.694 -4.952 11.672 1.00 95.81 329 LEU A C 1
ATOM 2518 O O . LEU A 1 329 ? -0.452 -5.097 10.475 1.00 95.81 329 LEU A O 1
ATOM 2522 N N . PRO A 1 330 ? -0.875 -6.002 12.484 1.00 95.12 330 PRO A N 1
ATOM 2523 C CA . PRO A 1 330 ? -0.675 -7.375 12.039 1.00 95.12 330 PRO A CA 1
ATOM 2524 C C . PRO A 1 330 ? -1.741 -7.787 11.017 1.00 95.12 330 PRO A C 1
ATOM 2526 O O . PRO A 1 330 ? -2.930 -7.489 11.176 1.00 95.12 330 PRO A O 1
ATOM 2529 N N . LEU A 1 331 ? -1.328 -8.521 9.986 1.00 95.56 331 LEU A N 1
ATOM 2530 C CA . LEU A 1 331 ? -2.205 -9.156 9.006 1.00 95.56 331 LEU A CA 1
ATOM 2531 C C . LEU A 1 331 ? -2.059 -10.685 9.059 1.00 95.56 331 LEU A C 1
ATOM 2533 O O . LEU A 1 331 ? -1.009 -11.207 9.432 1.00 95.56 331 LEU A O 1
ATOM 2537 N N . PRO A 1 332 ? -3.103 -11.438 8.674 1.00 94.44 332 PRO A N 1
ATOM 2538 C CA . PRO A 1 332 ? -3.041 -12.891 8.661 1.00 94.44 332 PRO A CA 1
ATOM 2539 C C . PRO A 1 332 ? -2.087 -13.407 7.577 1.00 94.44 332 PRO A C 1
ATOM 2541 O O . PRO A 1 332 ? -1.998 -12.866 6.474 1.00 94.44 332 PRO A O 1
ATOM 2544 N N . GLN A 1 333 ? -1.454 -14.549 7.844 1.00 90.31 333 GLN A N 1
ATOM 2545 C CA . GLN A 1 333 ? -0.620 -15.246 6.855 1.00 90.31 333 GLN A CA 1
ATOM 2546 C C . GLN A 1 333 ? -1.427 -15.677 5.618 1.00 90.31 333 GLN A C 1
ATOM 2548 O O . GLN A 1 333 ? -0.920 -15.674 4.498 1.00 90.31 333 GLN A O 1
ATOM 2553 N N . SER A 1 334 ? -2.715 -15.986 5.787 1.00 89.00 334 SER A N 1
ATOM 2554 C CA . SER A 1 334 ? -3.612 -16.358 4.689 1.00 89.00 334 SER A CA 1
ATOM 2555 C C . SER A 1 334 ? -3.960 -15.163 3.797 1.00 89.00 334 SER A C 1
ATOM 2557 O O . SER A 1 334 ? -4.705 -14.274 4.215 1.00 89.00 334 SER A O 1
ATOM 2559 N N . SER A 1 335 ? -3.506 -15.180 2.538 1.00 83.56 335 SER A N 1
ATOM 2560 C CA . SER A 1 335 ? -3.770 -14.121 1.547 1.00 83.56 335 SER A CA 1
ATOM 2561 C C . SER A 1 335 ? -5.254 -13.775 1.410 1.00 83.56 335 SER A C 1
ATOM 2563 O O . SER A 1 335 ? -5.601 -12.602 1.322 1.00 83.56 335 SER A O 1
ATOM 2565 N N . ARG A 1 336 ? -6.145 -14.775 1.496 1.00 80.88 336 ARG A N 1
ATOM 2566 C CA . ARG A 1 336 ? -7.601 -14.585 1.370 1.00 80.88 336 ARG A CA 1
ATOM 2567 C C . ARG A 1 336 ? -8.185 -13.655 2.439 1.00 80.88 336 ARG A C 1
ATOM 2569 O O . ARG A 1 336 ? -9.191 -13.001 2.189 1.00 80.88 336 ARG A O 1
ATOM 2576 N N . GLN A 1 337 ? -7.596 -13.628 3.634 1.00 91.31 337 GLN A N 1
ATOM 2577 C CA . GLN A 1 337 ? -8.101 -12.847 4.768 1.00 91.31 337 GLN A CA 1
ATOM 2578 C C . GLN A 1 337 ? -7.342 -11.530 4.972 1.00 91.31 337 GLN A C 1
ATOM 2580 O O . GLN A 1 337 ? -7.841 -10.666 5.689 1.00 91.31 337 GLN A O 1
ATOM 2585 N N . ARG A 1 338 ? -6.177 -11.339 4.332 1.00 94.62 338 ARG A N 1
ATOM 2586 C CA . ARG A 1 338 ? -5.331 -10.143 4.517 1.00 94.62 338 ARG A CA 1
ATOM 2587 C C . ARG A 1 338 ? -6.094 -8.853 4.261 1.00 94.62 338 ARG A C 1
ATOM 2589 O O . ARG A 1 338 ? -6.107 -7.979 5.118 1.00 94.62 338 ARG A O 1
ATOM 2596 N N . TYR A 1 339 ? -6.783 -8.764 3.128 1.00 96.00 339 TYR A N 1
ATOM 2597 C CA . TYR A 1 339 ? -7.524 -7.560 2.753 1.00 96.00 339 TYR A CA 1
ATOM 2598 C C . TYR A 1 339 ? -8.741 -7.300 3.657 1.00 96.00 339 TYR A C 1
ATOM 2600 O O . TYR A 1 339 ? -9.049 -6.146 3.946 1.00 96.00 339 TYR A O 1
ATOM 2608 N N . LEU A 1 340 ? -9.392 -8.354 4.167 1.00 96.31 340 LEU A N 1
ATOM 2609 C CA . LEU A 1 340 ? -10.502 -8.237 5.124 1.00 96.31 340 LEU A CA 1
ATOM 2610 C C . LEU A 1 340 ? -10.016 -7.698 6.472 1.00 96.31 340 LEU A C 1
ATOM 2612 O O . LEU A 1 340 ? -10.622 -6.785 7.026 1.00 96.31 340 LEU A O 1
ATOM 2616 N N . VAL A 1 341 ? -8.897 -8.218 6.980 1.00 97.00 341 VAL A N 1
ATOM 2617 C CA . VAL A 1 341 ? -8.318 -7.749 8.245 1.00 97.00 341 VAL A CA 1
ATOM 2618 C C . VAL A 1 341 ? -7.711 -6.349 8.098 1.00 97.00 341 VAL A C 1
ATOM 2620 O O . VAL A 1 341 ? -7.873 -5.520 8.989 1.00 97.00 341 VAL A O 1
ATOM 2623 N N . ALA A 1 342 ? -7.102 -6.029 6.954 1.00 97.75 342 ALA A N 1
ATOM 2624 C CA . ALA A 1 342 ? -6.652 -4.671 6.652 1.00 97.75 342 ALA A CA 1
ATOM 2625 C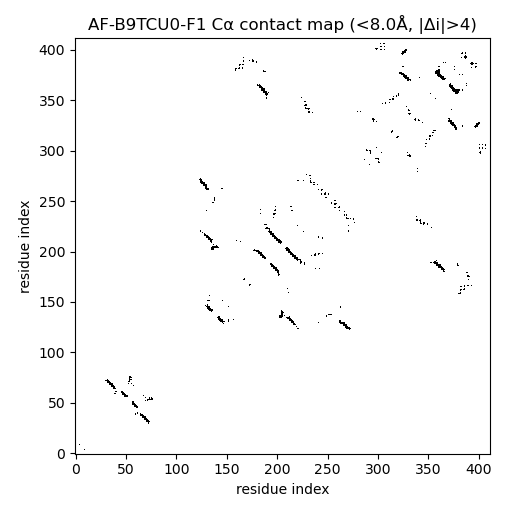 C . ALA A 1 342 ? -7.827 -3.675 6.650 1.00 97.75 342 ALA A C 1
ATOM 2627 O O . ALA A 1 342 ? -7.745 -2.624 7.284 1.00 97.75 342 ALA A O 1
ATOM 2628 N N . ALA A 1 343 ? -8.947 -4.026 6.006 1.00 97.38 343 ALA A N 1
ATOM 2629 C CA . ALA A 1 343 ? -10.160 -3.208 6.020 1.00 97.38 343 ALA A CA 1
ATOM 2630 C C . ALA A 1 343 ? -10.768 -3.078 7.428 1.00 97.38 343 ALA A C 1
ATOM 2632 O O . ALA A 1 343 ? -11.241 -2.004 7.797 1.00 97.38 343 ALA A O 1
ATOM 2633 N N . PHE A 1 344 ? -10.709 -4.133 8.247 1.00 97.12 344 PHE A N 1
ATOM 2634 C CA . PHE A 1 344 ? -11.098 -4.073 9.659 1.00 97.12 344 PHE A CA 1
ATOM 2635 C C . PHE A 1 344 ? -10.263 -3.046 10.433 1.00 97.12 344 PHE A C 1
ATOM 2637 O O . PHE A 1 344 ? -10.827 -2.180 11.103 1.00 97.12 344 PHE A O 1
ATOM 2644 N N . TRP A 1 345 ? -8.935 -3.085 10.294 1.00 97.56 345 TRP A N 1
ATOM 2645 C CA . TRP A 1 345 ? -8.048 -2.123 10.945 1.00 97.56 345 TRP A CA 1
ATOM 2646 C C . TRP A 1 345 ? -8.320 -0.683 10.509 1.00 97.56 345 TRP A C 1
ATOM 2648 O O . TRP A 1 345 ? -8.446 0.205 11.354 1.00 97.56 345 TRP A O 1
ATOM 2658 N N . LEU A 1 346 ? -8.484 -0.448 9.206 1.00 97.75 346 LEU A N 1
ATOM 2659 C CA . LEU A 1 346 ? -8.831 0.879 8.698 1.00 97.75 346 LEU A CA 1
ATOM 2660 C C . LEU A 1 346 ? -10.217 1.330 9.172 1.00 97.75 346 LEU A C 1
ATOM 2662 O O . LEU A 1 346 ? -10.378 2.494 9.526 1.00 97.75 346 LEU A O 1
ATOM 2666 N N . GLY A 1 347 ? -11.186 0.420 9.283 1.00 95.88 347 GLY A N 1
ATOM 2667 C CA . GLY A 1 347 ? -12.504 0.701 9.857 1.00 95.88 347 GLY A CA 1
ATOM 2668 C C . GLY A 1 347 ? -12.458 1.172 11.317 1.00 95.88 347 GLY A C 1
ATOM 2669 O O . GLY A 1 347 ? -13.346 1.908 11.746 1.00 95.88 347 GLY A O 1
ATOM 2670 N N . LEU A 1 348 ? -11.412 0.811 12.070 1.00 95.69 348 LEU A N 1
ATOM 2671 C CA . LEU A 1 348 ? -11.166 1.325 13.421 1.00 95.69 348 LEU A CA 1
ATOM 2672 C C . LEU A 1 348 ? -10.440 2.675 13.422 1.00 95.69 348 LEU A C 1
ATOM 2674 O O . LEU A 1 348 ? -10.708 3.503 14.289 1.00 95.69 348 LEU A O 1
ATOM 2678 N N . ILE A 1 349 ? -9.543 2.910 12.462 1.00 95.50 349 ILE A N 1
ATOM 2679 C CA . ILE A 1 349 ? -8.713 4.123 12.374 1.00 95.50 349 ILE A CA 1
ATOM 2680 C C . ILE A 1 349 ? -9.489 5.302 11.779 1.00 95.50 349 ILE A C 1
ATOM 2682 O O . ILE A 1 349 ? -9.488 6.396 12.342 1.00 95.50 349 ILE A O 1
ATOM 2686 N N . VAL A 1 350 ? -10.177 5.092 10.655 1.00 93.69 350 VAL A N 1
ATOM 2687 C CA . VAL A 1 350 ? -10.817 6.153 9.860 1.00 93.69 350 VAL A CA 1
ATOM 2688 C C . VAL A 1 350 ? -11.795 7.022 10.660 1.00 93.69 350 VAL A C 1
ATOM 2690 O O . VAL A 1 350 ? -11.751 8.241 10.480 1.00 93.69 350 VAL A O 1
ATOM 2693 N N . PRO A 1 351 ? -12.623 6.498 11.591 1.00 92.94 351 PRO A N 1
ATOM 2694 C CA . PRO A 1 351 ? -13.482 7.338 12.429 1.00 92.94 351 PRO A CA 1
ATOM 2695 C C . PRO A 1 351 ? -12.732 8.405 13.242 1.00 92.94 351 PRO A C 1
ATOM 2697 O O . PRO A 1 351 ? -13.327 9.417 13.616 1.00 92.94 351 PRO A O 1
ATOM 2700 N N . PHE A 1 352 ? -11.435 8.210 13.517 1.00 91.62 352 PHE A N 1
ATOM 2701 C CA . PHE A 1 352 ? -10.607 9.212 14.189 1.00 91.62 352 PHE A CA 1
ATOM 2702 C C . PHE A 1 352 ? -10.131 10.339 13.272 1.00 91.62 352 PHE A C 1
ATOM 2704 O O . PHE A 1 352 ? -9.815 11.423 13.756 1.00 91.62 352 PHE A O 1
ATOM 2711 N N . LEU A 1 353 ? -10.139 10.103 11.963 1.00 89.56 353 LEU A N 1
ATOM 2712 C CA . LEU A 1 353 ? -9.590 11.000 10.952 1.00 89.56 353 LEU A CA 1
ATOM 2713 C C . LEU A 1 353 ? -10.659 11.863 10.269 1.00 89.56 353 LEU A C 1
ATOM 2715 O O . LEU A 1 353 ? -10.321 12.864 9.652 1.00 89.56 353 LEU A O 1
ATOM 2719 N N . GLN A 1 354 ? -11.948 11.526 10.412 1.00 82.81 354 GLN A N 1
ATOM 2720 C CA . GLN A 1 354 ? -13.067 12.172 9.699 1.00 82.81 354 GLN A CA 1
ATOM 2721 C C . GLN A 1 354 ? -13.158 13.700 9.864 1.00 82.81 354 GLN A C 1
ATOM 2723 O O . GLN A 1 354 ? -13.733 14.373 9.010 1.00 82.81 354 GLN A O 1
ATOM 2728 N N . GLN A 1 355 ? -12.636 14.257 10.961 1.00 81.69 355 GLN A N 1
ATOM 2729 C CA . GLN A 1 355 ? -12.649 15.708 11.182 1.00 81.69 355 GLN A CA 1
ATOM 2730 C C . GLN A 1 355 ? -11.536 16.440 10.417 1.00 81.69 355 GLN A C 1
ATOM 2732 O O . GLN A 1 355 ? -11.694 17.621 10.106 1.00 81.69 355 GLN A O 1
ATOM 2737 N N . GLY A 1 356 ? -10.442 15.750 10.088 1.00 81.50 356 GLY A N 1
ATOM 2738 C CA . GLY A 1 356 ? -9.308 16.302 9.350 1.00 81.50 356 GLY A CA 1
ATOM 2739 C C . GLY A 1 356 ? -9.381 16.027 7.851 1.00 81.50 356 GLY A C 1
ATOM 2740 O O . GLY A 1 356 ? -10.302 15.366 7.366 1.00 81.50 356 GLY A O 1
ATOM 2741 N N . ASP A 1 357 ? -8.412 16.577 7.126 1.00 85.94 357 ASP A N 1
ATOM 2742 C CA . ASP A 1 357 ? -8.127 16.230 5.735 1.00 85.94 357 ASP A CA 1
ATOM 2743 C C . ASP A 1 357 ? -6.826 15.430 5.694 1.00 85.94 357 ASP A C 1
ATOM 2745 O O . ASP A 1 357 ? -5.736 15.975 5.546 1.00 85.94 357 ASP A O 1
ATOM 2749 N N . PHE A 1 358 ? -6.944 14.135 5.972 1.00 87.38 358 PHE A N 1
ATOM 2750 C CA . PHE A 1 358 ? -5.803 13.231 5.983 1.00 87.38 358 PHE A CA 1
ATOM 2751 C C . PHE A 1 358 ? -5.621 12.584 4.618 1.00 87.38 358 PHE A C 1
ATOM 2753 O O . PHE A 1 358 ? -6.568 11.997 4.085 1.00 87.38 358 PHE A O 1
ATOM 2760 N N . GLU A 1 359 ? -4.382 12.617 4.138 1.00 89.44 359 GLU A N 1
ATOM 2761 C CA . GLU A 1 359 ? -3.863 11.722 3.111 1.00 89.44 359 GLU A CA 1
ATOM 2762 C C . GLU A 1 359 ? -3.120 10.582 3.806 1.00 89.44 359 GLU A C 1
ATOM 2764 O O . GLU A 1 359 ? -2.234 10.806 4.631 1.00 89.44 359 GLU A O 1
ATOM 2769 N N . LEU A 1 360 ? -3.492 9.348 3.498 1.00 94.56 360 LEU A N 1
ATOM 2770 C CA . LEU A 1 360 ? -2.904 8.154 4.085 1.00 94.56 360 LEU A CA 1
ATOM 2771 C C . LEU A 1 360 ? -2.022 7.451 3.069 1.00 94.56 360 LEU A C 1
ATOM 2773 O O . LEU A 1 360 ? -2.408 7.297 1.910 1.00 94.56 360 LEU A O 1
ATOM 2777 N N . SER A 1 361 ? -0.879 6.957 3.531 1.00 96.75 361 SER A N 1
ATOM 2778 C CA . SER A 1 361 ? -0.118 5.930 2.831 1.00 96.75 361 SER A CA 1
ATOM 2779 C C . SER A 1 361 ? -0.363 4.582 3.488 1.00 96.75 361 SER A C 1
ATOM 2781 O O . SER A 1 361 ? -0.238 4.417 4.700 1.00 96.75 361 SER A O 1
ATOM 2783 N N . LEU A 1 362 ? -0.767 3.615 2.679 1.00 98.62 362 LEU A N 1
ATOM 2784 C CA . LEU A 1 362 ? -1.038 2.248 3.085 1.00 98.62 362 LEU A CA 1
ATOM 2785 C C . LEU A 1 362 ? 0.016 1.364 2.442 1.00 98.62 362 LEU A C 1
ATOM 2787 O O . LEU A 1 362 ? 0.185 1.429 1.228 1.00 98.62 362 LEU A O 1
ATOM 2791 N N . PHE A 1 363 ? 0.673 0.518 3.226 1.00 98.62 363 PHE A N 1
ATOM 2792 C CA . PHE A 1 363 ? 1.577 -0.505 2.709 1.00 98.62 363 PHE A CA 1
ATOM 2793 C C . PHE A 1 363 ? 1.175 -1.864 3.260 1.00 98.62 363 PHE A C 1
ATOM 2795 O O . PHE A 1 363 ? 1.034 -2.026 4.472 1.00 98.62 363 PHE A O 1
ATOM 2802 N N . LEU A 1 364 ? 0.999 -2.845 2.380 1.00 98.06 364 LEU A N 1
ATOM 2803 C CA . LEU A 1 364 ? 0.884 -4.244 2.766 1.00 98.06 364 LEU A CA 1
ATOM 2804 C C . LEU A 1 364 ? 2.243 -4.883 2.504 1.00 98.06 364 LEU A C 1
ATOM 2806 O O . LEU A 1 364 ? 2.594 -5.170 1.360 1.00 98.06 364 LEU A O 1
ATOM 2810 N N . ALA A 1 365 ? 3.007 -5.055 3.577 1.00 96.44 365 ALA A N 1
ATOM 2811 C CA . ALA A 1 365 ? 4.401 -5.472 3.534 1.00 96.44 365 ALA A CA 1
ATOM 2812 C C . ALA A 1 365 ? 4.629 -6.693 4.427 1.00 96.44 365 ALA A C 1
ATOM 2814 O O . ALA A 1 365 ? 3.900 -6.921 5.395 1.00 96.44 365 ALA A O 1
ATOM 2815 N N . ASP A 1 366 ? 5.659 -7.472 4.114 1.00 94.12 366 ASP A N 1
ATOM 2816 C CA . ASP A 1 366 ? 6.194 -8.462 5.043 1.00 94.12 366 ASP A CA 1
ATOM 2817 C C . ASP A 1 366 ? 7.284 -7.799 5.891 1.00 94.12 366 ASP A C 1
ATOM 2819 O O . ASP A 1 366 ? 8.330 -7.396 5.380 1.00 94.12 366 ASP A O 1
ATOM 2823 N N . LEU A 1 367 ? 7.018 -7.652 7.189 1.00 91.50 367 LEU A N 1
ATOM 2824 C CA . LEU A 1 367 ? 7.964 -7.097 8.146 1.00 91.50 367 LEU A CA 1
ATOM 2825 C C . LEU A 1 367 ? 8.479 -8.225 9.036 1.00 91.50 367 LEU A C 1
ATOM 2827 O O . LEU A 1 367 ? 7.763 -8.727 9.899 1.00 91.50 367 LEU A O 1
ATOM 2831 N N . ARG A 1 368 ? 9.747 -8.608 8.850 1.00 85.88 368 ARG A N 1
ATOM 2832 C CA . ARG A 1 368 ? 10.424 -9.647 9.654 1.00 85.88 368 ARG A CA 1
ATOM 2833 C C . ARG A 1 368 ? 9.687 -11.003 9.647 1.00 85.88 368 ARG A C 1
ATOM 2835 O O . ARG A 1 368 ? 9.647 -11.682 10.671 1.00 85.88 368 ARG A O 1
ATOM 2842 N N . GLY A 1 369 ? 9.116 -11.404 8.510 1.00 87.62 369 GLY A N 1
ATOM 2843 C CA . GLY A 1 369 ? 8.344 -12.643 8.345 1.00 87.62 369 GLY A CA 1
ATOM 2844 C C . GLY A 1 369 ? 6.864 -12.515 8.725 1.00 87.62 369 GLY A C 1
ATOM 2845 O O . GLY A 1 369 ? 6.144 -13.519 8.755 1.00 87.62 369 GLY A O 1
ATOM 2846 N N . MET A 1 370 ? 6.411 -11.304 9.060 1.00 90.62 370 MET A N 1
ATOM 2847 C CA . MET A 1 370 ? 5.051 -11.027 9.506 1.00 90.62 370 MET A CA 1
ATOM 2848 C C . MET A 1 370 ? 4.347 -10.088 8.518 1.00 90.62 370 MET A C 1
ATOM 2850 O O . MET A 1 370 ? 4.697 -8.904 8.435 1.00 90.62 370 MET A O 1
ATOM 2854 N N . PRO A 1 371 ? 3.312 -10.568 7.803 1.00 94.62 371 PRO A N 1
ATOM 2855 C CA . PRO A 1 371 ? 2.443 -9.716 7.010 1.00 94.62 371 PRO A CA 1
ATOM 2856 C C . PRO A 1 371 ? 1.858 -8.612 7.881 1.00 94.62 371 PRO A C 1
ATOM 2858 O O . PRO A 1 371 ? 1.267 -8.876 8.928 1.00 94.62 371 PRO A O 1
ATOM 2861 N N . SER A 1 372 ? 2.019 -7.376 7.437 1.00 95.75 372 SER A N 1
ATOM 2862 C CA . SER A 1 372 ? 1.654 -6.191 8.196 1.00 95.75 372 SER A CA 1
ATOM 2863 C C . SER A 1 372 ? 1.027 -5.145 7.284 1.00 95.75 372 SER A C 1
ATOM 2865 O O . SER A 1 372 ? 1.430 -4.972 6.134 1.00 95.75 372 SER A O 1
ATOM 2867 N N . LEU A 1 373 ? 0.036 -4.437 7.815 1.00 98.00 373 LEU A N 1
ATOM 2868 C CA . LEU A 1 373 ? -0.476 -3.197 7.261 1.00 98.00 373 LEU A CA 1
ATOM 2869 C C . LEU A 1 373 ? 0.256 -2.049 7.953 1.00 98.00 373 LEU A C 1
ATOM 2871 O O . LEU A 1 373 ? 0.090 -1.852 9.156 1.00 98.00 373 LEU A O 1
ATOM 2875 N N . VAL A 1 374 ? 1.028 -1.281 7.195 1.00 98.12 374 VAL A N 1
ATOM 2876 C CA . VAL A 1 374 ? 1.613 -0.023 7.664 1.00 98.12 374 VAL A CA 1
ATOM 2877 C C . VAL A 1 374 ? 0.723 1.126 7.209 1.00 98.12 374 VAL A C 1
ATOM 2879 O O . VAL A 1 374 ? 0.401 1.226 6.026 1.00 98.12 374 VAL A O 1
ATOM 2882 N N . VAL A 1 375 ? 0.311 1.978 8.148 1.00 98.12 375 VAL A N 1
ATOM 2883 C CA . VAL A 1 375 ? -0.538 3.151 7.897 1.00 98.12 375 VAL A CA 1
ATOM 2884 C C . VAL A 1 375 ? 0.235 4.412 8.265 1.00 98.12 375 VAL A C 1
ATOM 2886 O O . VAL A 1 375 ? 0.435 4.689 9.448 1.00 98.12 375 VAL A O 1
ATOM 2889 N N . GLY A 1 376 ? 0.672 5.168 7.262 1.00 94.81 376 GLY A N 1
ATOM 2890 C CA . GLY A 1 376 ? 1.193 6.524 7.411 1.00 94.81 376 GLY A CA 1
ATOM 2891 C C . GLY A 1 376 ? 0.081 7.561 7.250 1.00 94.81 376 GLY A C 1
ATOM 2892 O O . GLY A 1 376 ? -0.865 7.352 6.493 1.00 94.81 376 GLY A O 1
ATOM 2893 N N . PHE A 1 377 ? 0.192 8.687 7.957 1.00 91.06 377 PHE A N 1
ATOM 2894 C CA . PHE A 1 377 ? -0.834 9.744 7.985 1.00 91.06 377 PHE A CA 1
ATOM 2895 C C . PHE A 1 377 ? -0.408 11.048 7.294 1.00 91.06 377 PHE A C 1
ATOM 2897 O O . PHE A 1 377 ? -1.178 12.004 7.264 1.00 91.06 377 PHE A O 1
ATOM 2904 N N . GLY A 1 378 ? 0.823 11.098 6.776 1.00 83.62 378 GLY A N 1
ATOM 2905 C CA . GLY A 1 378 ? 1.402 12.249 6.076 1.00 83.62 378 GLY A CA 1
ATOM 2906 C C . GLY A 1 378 ? 1.365 12.124 4.551 1.00 83.62 378 GLY A C 1
ATOM 2907 O O . GLY A 1 378 ? 2.225 12.680 3.877 1.00 83.62 378 GLY A O 1
ATOM 2908 N N . GLY A 1 379 ? 0.434 11.344 3.996 1.00 86.88 379 GLY A N 1
ATOM 2909 C CA . GLY A 1 379 ? 0.372 11.043 2.566 1.00 86.88 379 GLY A CA 1
ATOM 2910 C C . GLY A 1 379 ? 1.639 10.344 2.071 1.00 86.88 379 GLY A C 1
ATOM 2911 O O . GLY A 1 379 ? 2.096 9.370 2.675 1.00 86.88 379 GLY A O 1
ATOM 2912 N N . ALA A 1 380 ? 2.221 10.862 0.987 1.00 87.19 380 ALA A N 1
ATOM 2913 C CA . ALA A 1 380 ? 3.476 10.389 0.399 1.00 87.19 380 ALA A CA 1
ATOM 2914 C C . ALA A 1 380 ? 4.727 10.856 1.172 1.00 87.19 380 ALA A C 1
ATOM 2916 O O . ALA A 1 380 ? 5.726 11.240 0.576 1.00 87.19 380 ALA A O 1
ATOM 2917 N N . ALA A 1 381 ? 4.681 10.821 2.505 1.00 89.00 381 ALA A N 1
ATOM 2918 C CA . ALA A 1 381 ? 5.840 11.084 3.350 1.00 89.00 381 ALA A CA 1
ATOM 2919 C C . ALA A 1 381 ? 6.903 9.976 3.148 1.00 89.00 381 ALA A C 1
ATOM 2921 O O . ALA A 1 381 ? 6.583 8.791 3.346 1.00 89.00 381 ALA A O 1
ATOM 2922 N N . PRO A 1 382 ? 8.145 10.305 2.740 1.00 91.50 382 PRO A N 1
ATOM 2923 C CA . PRO A 1 382 ? 9.170 9.311 2.416 1.00 91.50 382 PRO A CA 1
ATOM 2924 C C . PRO A 1 382 ? 9.573 8.451 3.622 1.00 91.50 382 PRO A C 1
ATOM 2926 O O . PRO A 1 382 ? 9.916 7.278 3.466 1.00 91.50 382 PRO A O 1
ATOM 2929 N N . GLU A 1 383 ? 9.453 8.988 4.836 1.00 93.75 383 GLU A N 1
ATOM 2930 C CA . GLU A 1 383 ? 9.827 8.328 6.087 1.00 93.75 383 GLU A CA 1
ATOM 2931 C C . GLU A 1 383 ? 9.033 7.036 6.318 1.00 93.75 383 GLU A C 1
ATOM 2933 O O . GLU A 1 383 ? 9.561 6.084 6.888 1.00 93.75 383 GLU A O 1
ATOM 2938 N N . THR A 1 384 ? 7.783 6.962 5.839 1.00 94.25 384 THR A N 1
ATOM 2939 C CA . THR A 1 384 ? 6.937 5.773 6.050 1.00 94.25 384 THR A CA 1
ATOM 2940 C C . THR A 1 384 ? 7.477 4.563 5.286 1.00 94.25 384 THR A C 1
ATOM 2942 O O . THR A 1 384 ? 7.582 3.478 5.858 1.00 94.25 384 THR A O 1
ATOM 2945 N N . LEU A 1 385 ? 7.865 4.741 4.016 1.00 96.94 385 LEU A N 1
ATOM 2946 C CA . LEU A 1 385 ? 8.468 3.666 3.222 1.00 96.94 385 LEU A CA 1
ATOM 2947 C C . LEU A 1 385 ? 9.930 3.429 3.620 1.00 96.94 385 LEU A C 1
ATOM 2949 O O . LEU A 1 385 ? 10.359 2.279 3.692 1.00 96.94 385 LEU A O 1
ATOM 2953 N N . ALA A 1 386 ? 10.682 4.483 3.952 1.00 96.19 386 ALA A N 1
ATOM 2954 C CA . ALA A 1 386 ? 12.044 4.338 4.463 1.00 96.19 386 ALA A CA 1
ATOM 2955 C C . ALA A 1 386 ? 12.083 3.465 5.729 1.00 96.19 386 ALA A C 1
ATOM 2957 O O . ALA A 1 386 ? 12.916 2.571 5.828 1.00 96.19 386 ALA A O 1
ATOM 2958 N N . ALA A 1 387 ? 11.123 3.640 6.640 1.00 95.12 387 ALA A N 1
ATOM 2959 C CA . ALA A 1 387 ? 10.959 2.815 7.834 1.00 95.12 387 ALA A CA 1
ATOM 2960 C C . ALA A 1 387 ? 10.556 1.355 7.551 1.00 95.12 387 ALA A C 1
ATOM 2962 O O . ALA A 1 387 ? 10.753 0.491 8.401 1.00 95.12 387 ALA A O 1
ATOM 2963 N N . ILE A 1 388 ? 9.978 1.050 6.385 1.00 96.62 388 ILE A N 1
ATOM 2964 C CA . ILE A 1 388 ? 9.729 -0.338 5.958 1.00 96.62 388 ILE A CA 1
ATOM 2965 C C . ILE A 1 388 ? 11.024 -0.978 5.451 1.00 96.62 388 ILE A C 1
ATOM 2967 O O . ILE A 1 388 ? 11.291 -2.140 5.752 1.00 96.62 388 ILE A O 1
ATOM 2971 N N . ILE A 1 389 ? 11.826 -0.217 4.701 1.00 95.88 389 ILE A N 1
ATOM 2972 C CA . ILE A 1 389 ? 13.100 -0.682 4.146 1.00 95.88 389 ILE A CA 1
ATOM 2973 C C . ILE A 1 389 ? 14.127 -0.880 5.261 1.00 95.88 389 ILE A C 1
ATOM 2975 O O . ILE A 1 389 ? 14.793 -1.909 5.312 1.00 95.88 389 ILE A O 1
ATOM 2979 N N . ASP A 1 390 ? 14.266 0.103 6.148 1.00 91.81 390 ASP A N 1
ATOM 2980 C CA . ASP A 1 390 ? 15.355 0.191 7.111 1.00 91.81 390 ASP A CA 1
ATOM 2981 C C . ASP A 1 390 ? 14.878 0.042 8.575 1.00 91.81 390 ASP A C 1
ATOM 2983 O O . ASP A 1 390 ? 14.125 0.882 9.082 1.00 91.81 390 ASP A O 1
ATOM 2987 N N . PRO A 1 391 ? 15.360 -0.981 9.314 1.00 85.38 391 PRO A N 1
ATOM 2988 C CA . PRO A 1 391 ? 15.011 -1.182 10.718 1.00 85.38 391 PRO A CA 1
ATOM 2989 C C . PRO A 1 391 ? 15.399 -0.037 11.663 1.00 85.38 391 PRO A C 1
ATOM 2991 O O . PRO A 1 391 ? 14.765 0.088 12.713 1.00 85.38 391 PRO A O 1
ATOM 2994 N N . ALA A 1 392 ? 16.432 0.756 11.352 1.00 85.75 392 ALA A N 1
ATOM 2995 C CA . ALA A 1 392 ? 16.804 1.900 12.188 1.00 85.75 392 ALA A CA 1
ATOM 2996 C C . ALA A 1 392 ? 15.753 3.014 12.067 1.00 85.75 392 ALA A C 1
ATOM 2998 O O . ALA A 1 392 ? 15.213 3.461 13.079 1.00 85.75 392 ALA A O 1
ATOM 2999 N N . SER A 1 393 ? 15.366 3.348 10.834 1.00 86.81 393 SER A N 1
ATOM 3000 C CA . SER A 1 393 ? 14.260 4.267 10.536 1.00 86.81 393 SER A CA 1
ATOM 3001 C C . SER A 1 393 ? 12.931 3.816 11.171 1.00 86.81 393 SER A C 1
ATOM 3003 O O . SER A 1 393 ? 12.164 4.634 11.686 1.00 86.81 393 SER A O 1
ATOM 3005 N N . ALA A 1 394 ? 12.669 2.503 11.218 1.00 87.31 394 ALA A N 1
ATOM 3006 C CA . ALA A 1 394 ? 11.484 1.940 11.871 1.00 87.31 394 ALA A CA 1
ATOM 3007 C C . ALA A 1 394 ? 11.370 2.306 13.360 1.00 87.31 394 ALA A C 1
ATOM 3009 O O . ALA A 1 394 ? 10.279 2.621 13.833 1.00 87.31 394 ALA A O 1
ATOM 3010 N N . ALA A 1 395 ? 12.476 2.295 14.110 1.00 85.81 395 ALA A N 1
ATOM 3011 C CA . ALA A 1 395 ? 12.454 2.551 15.553 1.00 85.81 395 ALA A CA 1
ATOM 3012 C C . ALA A 1 395 ? 11.975 3.973 15.906 1.00 85.81 395 ALA A C 1
ATOM 3014 O O . ALA A 1 395 ? 11.373 4.187 16.961 1.00 85.81 395 ALA A O 1
ATOM 3015 N N . GLU A 1 396 ? 12.216 4.939 15.022 1.00 84.88 396 GLU A N 1
ATOM 3016 C CA . GLU A 1 396 ? 11.844 6.339 15.228 1.00 84.88 396 GLU A CA 1
ATOM 3017 C C . GLU A 1 396 ? 10.430 6.634 14.703 1.00 84.88 396 GLU A C 1
ATOM 3019 O O . GLU A 1 396 ? 9.640 7.308 15.383 1.00 84.88 396 GLU A O 1
ATOM 3024 N N . HIS A 1 397 ? 10.080 6.061 13.545 1.00 86.50 397 HIS A N 1
ATOM 3025 C CA . HIS A 1 397 ? 8.898 6.432 12.760 1.00 86.50 397 HIS A CA 1
ATOM 3026 C C . HIS A 1 397 ? 7.716 5.451 12.818 1.00 86.50 397 HIS A C 1
ATOM 3028 O O . HIS A 1 397 ? 6.625 5.810 12.369 1.00 86.50 397 HIS A O 1
ATOM 3034 N N . GLN A 1 398 ? 7.876 4.242 13.368 1.00 91.69 398 GLN A N 1
ATOM 3035 C CA . GLN A 1 398 ? 6.801 3.245 13.452 1.00 91.69 398 GLN A CA 1
ATOM 3036 C C . GLN A 1 398 ? 6.363 2.974 14.893 1.00 91.69 398 GLN A C 1
ATOM 3038 O O . GLN A 1 398 ? 7.166 2.867 15.819 1.00 91.69 398 GLN A O 1
ATOM 3043 N N . ILE A 1 399 ? 5.055 2.812 15.076 1.00 90.19 399 ILE A N 1
ATOM 3044 C CA . ILE A 1 399 ? 4.449 2.303 16.304 1.00 90.19 399 ILE A CA 1
ATOM 3045 C C . ILE A 1 399 ? 3.980 0.871 16.028 1.00 90.19 399 ILE A C 1
ATOM 3047 O O . ILE A 1 399 ? 2.999 0.666 15.310 1.00 90.19 399 ILE A O 1
ATOM 3051 N N . SER A 1 400 ? 4.679 -0.111 16.606 1.00 85.94 400 SER A N 1
ATOM 3052 C CA . SER A 1 400 ? 4.234 -1.512 16.649 1.00 85.94 400 SER A CA 1
ATOM 3053 C C . SER A 1 400 ? 3.427 -1.791 17.921 1.00 85.94 400 SER A C 1
ATOM 3055 O O . SER A 1 400 ? 3.686 -1.221 18.984 1.00 85.94 400 SER A O 1
ATOM 3057 N N . PHE A 1 401 ? 2.461 -2.704 17.814 1.00 82.50 401 PHE A N 1
ATOM 3058 C CA . PHE A 1 401 ? 1.603 -3.143 18.917 1.00 82.50 401 PHE A CA 1
ATOM 3059 C C . PHE A 1 401 ? 2.011 -4.495 19.518 1.00 82.50 401 PHE A C 1
ATOM 3061 O O . PHE A 1 401 ? 1.304 -4.996 20.394 1.00 82.50 401 PHE A O 1
ATOM 3068 N N . ASP A 1 402 ? 3.153 -5.059 19.108 1.00 71.56 402 ASP A N 1
ATOM 3069 C CA . ASP A 1 402 ? 3.668 -6.330 19.647 1.00 71.56 402 ASP A CA 1
ATOM 3070 C C . ASP A 1 402 ? 3.894 -6.264 21.170 1.00 71.56 402 ASP A C 1
ATOM 3072 O O . ASP A 1 402 ? 3.713 -7.253 21.879 1.00 71.56 402 ASP A O 1
ATOM 3076 N N . TYR A 1 403 ? 4.218 -5.073 21.691 1.00 60.97 403 TYR A N 1
ATOM 3077 C CA . TYR A 1 403 ? 4.436 -4.805 23.116 1.00 60.97 403 TYR A CA 1
ATOM 3078 C C . TYR A 1 403 ? 3.564 -3.641 23.617 1.00 60.97 403 TYR A C 1
ATOM 3080 O O . TYR A 1 403 ? 4.053 -2.610 24.073 1.00 60.97 403 TYR A O 1
ATOM 3088 N N . ALA A 1 404 ? 2.241 -3.800 23.555 1.00 65.19 404 ALA A N 1
ATOM 3089 C CA . ALA A 1 404 ? 1.272 -2.809 24.042 1.00 65.19 404 ALA A CA 1
ATOM 3090 C C . ALA A 1 404 ? 0.986 -2.901 25.563 1.00 65.19 404 ALA A C 1
ATOM 3092 O O . ALA A 1 404 ? -0.149 -2.713 25.992 1.00 65.19 404 ALA A O 1
ATOM 3093 N N . GLY A 1 405 ? 1.990 -3.216 26.393 1.00 61.72 405 GLY A N 1
ATOM 3094 C CA . GLY A 1 405 ? 1.818 -3.368 27.852 1.00 61.72 405 GLY A CA 1
ATOM 3095 C C . GLY A 1 405 ? 1.408 -2.074 28.571 1.00 61.72 405 GLY A C 1
ATOM 3096 O O . GLY A 1 405 ? 0.651 -2.117 29.534 1.00 61.72 405 GLY A O 1
ATOM 3097 N N . TRP A 1 406 ? 1.810 -0.921 28.029 1.00 71.38 406 TRP A N 1
ATOM 3098 C CA . TRP A 1 406 ? 1.428 0.414 28.511 1.00 71.38 406 TRP A CA 1
ATOM 3099 C C . TRP A 1 406 ? -0.088 0.671 28.469 1.00 71.38 406 TRP A C 1
ATOM 3101 O O . TRP A 1 406 ? -0.595 1.538 29.175 1.00 71.38 406 TRP A O 1
ATOM 3111 N N . VAL A 1 407 ? -0.832 -0.076 27.645 1.00 73.50 407 VAL A N 1
ATOM 3112 C CA . VAL A 1 407 ? -2.295 0.034 27.566 1.00 73.50 407 VAL A CA 1
ATOM 3113 C C . VAL A 1 407 ? -2.934 -0.353 28.895 1.00 73.50 407 VAL A C 1
ATOM 3115 O O . VAL A 1 407 ? -3.880 0.300 29.329 1.00 73.50 407 VAL A O 1
ATOM 3118 N N . ASP A 1 408 ? -2.403 -1.391 29.545 1.00 72.06 408 ASP A N 1
ATOM 3119 C CA . ASP A 1 408 ? -2.937 -1.895 30.808 1.00 72.06 408 ASP A CA 1
ATOM 3120 C C . ASP A 1 408 ? -2.727 -0.853 31.935 1.00 72.06 408 ASP A C 1
ATOM 3122 O O . ASP A 1 408 ? -3.583 -0.718 32.803 1.00 72.06 408 ASP A O 1
ATOM 3126 N N . GLU A 1 409 ? -1.663 -0.042 31.870 1.00 74.19 409 GLU A N 1
ATOM 3127 C CA . GLU A 1 409 ? -1.379 1.050 32.822 1.00 74.19 409 GLU A CA 1
ATOM 3128 C C . GLU A 1 409 ? -2.284 2.280 32.643 1.00 74.19 409 GLU A C 1
ATOM 3130 O O . GLU A 1 409 ? -2.557 2.982 33.611 1.00 74.19 409 GLU A O 1
ATOM 3135 N N . LEU A 1 410 ? -2.748 2.559 31.419 1.00 68.62 410 LEU A N 1
ATOM 3136 C CA . LEU A 1 410 ? -3.615 3.711 31.124 1.00 68.62 410 LEU A CA 1
ATOM 3137 C C . LEU A 1 410 ? -5.112 3.425 31.307 1.00 68.62 410 LEU A C 1
ATOM 3139 O O . LEU A 1 410 ? -5.915 4.360 31.297 1.00 68.62 410 LEU A O 1
ATOM 3143 N N . ILE A 1 411 ? -5.493 2.148 31.388 1.00 70.25 411 ILE A N 1
ATOM 3144 C CA . ILE A 1 411 ? -6.891 1.709 31.535 1.00 70.25 411 ILE A CA 1
ATOM 3145 C C . ILE A 1 411 ? -7.197 1.241 32.969 1.00 70.25 411 ILE A C 1
ATOM 3147 O O . ILE A 1 411 ? -8.374 1.187 33.336 1.00 70.25 411 ILE A O 1
ATOM 3151 N N . ALA A 1 412 ? -6.171 0.909 33.760 1.00 57.50 412 ALA A N 1
ATOM 3152 C CA . ALA A 1 412 ? -6.281 0.681 35.203 1.00 57.50 412 ALA A CA 1
ATOM 3153 C C . ALA A 1 412 ? -6.622 1.978 35.951 1.00 57.50 412 ALA A C 1
ATOM 3155 O O . ALA A 1 412 ? -7.421 1.886 36.913 1.00 57.50 412 ALA A O 1
#

Sequence (412 aa):
MGITLSPQMVQRFPGWIAPIASGGMASPQSMAQTVFQIQPMPAPGTLEYTVEIDGQQLRYRNTPAQWANMVHPSAQGTPDHQQPGRRRQYDQGSGLPWHAAAGDGGRRAVHAFAHGGGSIAMRRGMQTARLGYFGKLPARADFIKAADNLALASLLDEWLAEVMNVVSADPRWKLNYDAMPPLDFAFVGTRSRRAIAGHLAASSDLSQRRYPFLGMSAIDVDDPAGFVSRSPLILAPLWEELRHLTADVMDCAEPDAPLQALAAGRVDIDTQDEVRAQHFTDFLDRHTIAALEAMLASASVRRTILAIGLLLQPVRRSGAERLDKSLVLPLPQSSRQRYLVAAFWLGLIVPFLQQGDFELSLFLADLRGMPSLVVGFGGAAPETLAAIIDPASAAEHQISFDYAGWVDELIA

Mean predicted aligned error: 15.63 Å

Organism: Ricinus communis (NCBI:txid3988)

Solvent-accessible surface area (backbone atoms only — not comparable to full-atom values): 24211 Å² total; per-residue (Å²): 140,78,87,84,68,54,72,72,54,62,71,45,47,65,77,76,71,60,75,98,71,82,90,82,90,81,84,90,77,88,75,80,66,44,78,49,73,48,65,63,74,82,50,92,95,53,68,60,52,71,49,73,53,48,74,47,74,52,75,43,63,73,60,88,69,55,80,41,81,47,53,46,73,35,93,65,47,73,92,74,84,83,78,91,86,77,95,77,82,86,83,90,79,83,84,87,85,90,81,89,78,87,78,81,82,84,77,91,88,85,84,90,83,86,89,82,93,78,84,79,83,74,60,80,52,59,45,77,32,56,32,22,39,39,34,26,38,59,70,29,80,56,79,46,74,45,50,93,54,58,66,60,55,47,54,54,47,54,40,50,51,48,20,50,56,63,38,58,69,45,94,61,31,65,61,33,41,72,64,38,66,64,28,37,39,33,40,40,20,51,74,36,50,51,33,38,39,31,26,41,32,63,33,22,17,57,82,64,56,70,39,49,27,36,37,35,31,63,42,84,36,93,53,20,71,67,36,59,29,42,36,48,59,50,44,41,66,54,44,53,50,39,47,51,43,49,48,53,31,71,76,32,79,71,36,66,63,40,48,52,50,40,50,67,35,71,40,81,36,44,74,61,45,59,67,62,51,47,53,48,52,54,48,58,77,73,48,51,71,69,54,51,26,67,51,42,78,77,45,61,50,71,53,43,56,52,44,52,52,63,70,39,47,55,38,62,73,67,63,59,88,73,48,88,52,22,42,46,40,82,27,34,84,52,73,90,47,26,34,56,50,47,19,52,54,32,57,66,50,49,77,40,45,70,87,53,84,41,33,25,24,40,33,48,35,64,58,95,90,37,40,26,39,35,41,27,47,60,27,84,45,35,63,58,58,25,23,71,40,31,73,72,48,21,71,79,34,45,46,67,52,86,76,52,66,67,49,60,70,78,72,108

pLDDT: mean 77.53, std 24.16, range [22.7, 98.69]